Protein AF-0000000079471211 (afdb_homodimer)

Radius of gyration: 25.05 Å; Cα contacts (8 Å, |Δi|>4): 1153; chains: 2; bounding box: 53×79×58 Å

InterPro domains:
  IPR008775 Phytanoyl-CoA dioxygenase-like [PF05721] (13-199)

Foldseek 3Di:
DPQDLVVQLVQCVQFQKDKDALLDPPVLLVVVCVLCVVVPPPAADDDLQCWRQKDKDWPSCLSDPSSVDSLVPPSVVSNCVVQADPLWAWQTKMKMKHAAPTAKHDWDFQCVVPPDWDPDRFQKKKKKAWSAWFDLQAFAKKWQTPQNRPGPVRVVPDDPVCDVVRIDGDGGHHNMMMMGRSSTIMIGHHHNDHGMTMMMMIMIGYNPDHGNDQCVVVPDLQSLLVHDPVNVSNNLQAADPPGPSAQPRHRSVLCSDPPDDRPVVVPPPPVD/DDQDLVVQLVQCVQFQKDKDALLDPPVLLVVVCVLCVVVPPPAADDDLQCWRQKDKDWPSCLSDPSSVDSLVPPSVVSNCVVQAPPLWAWQTKMKMKHAAPTAKHDKDFQCVVPPDWPPDRFQKKKKKAWSAWFDLQAFAKKWQTPQNRPGPVRVVPDDPVCDVVRIDGDGGHHNMMMMGRSSTIMIGHHHNDHGMTMMMMIMIGYNPDHGNDQCVVVPDLQSLLVHDPVNVSNNLQAADPPGPSAQPRHRSVLCSDPPDDRPVVVPPDDPD

Solvent-accessible surface area (backbone atoms only — not comparable to full-atom values): 28187 Å² total; per-residue (Å²): 131,80,86,50,66,66,61,43,50,50,33,34,71,63,35,18,35,36,71,42,75,64,64,34,50,73,68,55,45,51,49,47,52,60,60,46,52,85,65,52,93,71,60,59,26,92,40,78,82,57,24,63,40,12,29,73,41,54,55,33,50,63,48,42,69,65,40,42,50,64,72,64,31,66,70,60,51,58,52,45,65,75,64,38,53,92,62,35,26,56,18,41,30,31,34,40,33,38,26,50,72,26,67,52,42,72,74,42,45,79,45,67,76,44,94,65,75,50,54,51,82,50,64,25,39,35,33,43,34,23,66,34,57,27,33,82,48,38,22,19,47,24,32,31,74,39,39,29,64,41,33,54,68,57,58,70,64,62,46,78,84,49,40,81,77,50,49,43,69,50,65,41,57,52,19,18,25,42,39,32,39,16,48,25,36,27,28,45,35,32,11,75,37,93,50,69,29,39,32,37,36,45,28,32,26,32,58,48,42,43,47,38,42,29,49,75,78,37,45,56,58,76,60,51,60,73,45,53,73,68,55,32,35,26,62,52,45,37,66,42,80,95,56,30,29,20,31,65,87,30,63,32,57,56,69,57,39,88,82,56,68,54,68,45,67,69,64,54,59,65,85,109,130,80,87,52,67,67,60,43,50,50,32,33,70,62,36,18,34,36,70,44,75,63,64,35,49,75,68,55,45,51,49,48,52,61,59,44,52,84,64,53,92,72,62,59,28,90,42,78,80,57,23,64,41,12,30,72,44,53,54,32,49,62,50,41,70,64,40,42,50,65,72,64,31,66,71,60,50,57,51,44,64,74,65,38,54,92,64,36,26,55,17,41,30,31,33,39,32,38,25,51,72,26,68,51,41,70,75,41,45,78,47,69,75,44,94,67,75,51,53,52,84,51,64,24,38,34,35,43,32,24,65,32,57,26,33,84,47,38,22,20,47,26,32,29,74,38,39,30,65,42,33,53,68,58,58,70,64,62,44,80,87,49,41,80,78,51,50,42,71,50,66,40,56,51,18,20,25,42,40,32,40,16,48,24,36,28,28,44,34,31,11,74,37,92,50,69,30,39,31,36,35,45,29,32,27,31,60,47,42,44,46,40,41,30,48,76,78,37,45,56,60,75,60,50,60,72,46,54,72,68,56,33,35,26,63,52,44,36,65,43,82,94,57,31,29,20,30,63,87,32,62,32,58,56,70,58,40,88,85,57,70,55,66,44,67,68,66,53,60,70,84,108

Sequence (544 aa):
MAFDADAHTEALHRDGYTVIEGFCDATTLAAIRRGLAPHMEQHRGRNDFEGFATERVYTLVARGKVFEQVTEDARVLALLDRFLLPGYLLSASQAICIYPGETAQQVHTDDGFYRLKRPRPPASMSLIAAVDAFTEENGCTEVIPGSHLWSDAEVAALSPADLPRLLKPMVMPAGAAIVFQATLLHRGGANRSKAPRQAFTNQYCEPWVRTQENFFLGVPRELVKTMSPRLQRLLGYDIWPPFMGHVTASHPLKTLEDGYLPPVLVDRVVEGMAFDADAHTEALHRDGYTVIEGFCDATTLAAIRRGLAPHMEQHRGRNDFEGFATERVYTLVARGKVFEQVTEDARVLALLDRFLLPGYLLSASQAICIYPGETAQQVHTDDGFYRLKRPRPPASMSLIAAVDAFTEENGCTEVIPGSHLWSDAEVAALSPADLPRLLKPMVMPAGAAIVFQATLLHRGGANRSKAPRQAFTNQYCEPWVRTQENFFLGVPRELVKTMSPRLQRLLGYDIWPPFMGHVTASHPLKTLEDGYLPPVLVDRVVEG

Secondary structure (DSSP, 8-state):
----HHHHHHHHHHHSEEEETTSS-HHHHHHHHHHHGGGTTS---SSTTT-TTEEEE-SGGGS-HHHHHHHT-HHHHHHHHHHS-TT-EEEEEEEEEEPTTPPPPPPB-TTTTS--PSS---SEEEEEEESSPB-TTBT-EEE-TTGGG--HHHHHT--GGGHHHH-EE--B-TT-EEEEETTS-EEE--B-SSS-EEEEEEEEE-TTB--SB-HHHHS-HHHHHTS-HHHHHHTT-SPBTTTBTBBTTB-GGGGGSTT---HHHHHGGGG-/----HHHHHHHHHHHSEEEETTSS-HHHHHHHHHHHGGGTTS---SSTTT-TTEEEE-SGGGS-HHHHHHHT-HHHHHHHHHHS-TT-EEEEEEEEEEPTTPPPPPPB-TTTTS--PSS---SEEEEEEESSPB-TTBT-EEE-TTGGG--HHHHHT--GGGHHHH-EE--B-TT-EEEEETTS-EEEPPB-SSS-EEEEEEEEE-TTB--SB-HHHHS-HHHHHTS-HHHHHHTT-SPBTTTBTBBTTB-GGGGGSTT---HHHHHS----

Structure (mmCIF, N/CA/C/O backbone):
data_AF-0000000079471211-model_v1
#
loop_
_entity.id
_entity.type
_entity.pdbx_description
1 polymer 'Phytanoyl-CoA dioxygenase family protein'
#
loop_
_atom_site.group_PDB
_atom_site.id
_atom_site.type_symbol
_atom_site.label_atom_id
_atom_site.label_alt_id
_atom_site.label_comp_id
_atom_site.label_asym_id
_atom_site.label_entity_id
_atom_site.label_seq_id
_atom_site.pdbx_PDB_ins_code
_atom_site.Cartn_x
_atom_site.Cartn_y
_atom_site.Cartn_z
_atom_site.occupancy
_atom_site.B_iso_or_equiv
_atom_site.auth_seq_id
_atom_site.auth_comp_id
_atom_site.auth_asym_id
_atom_site.auth_atom_id
_atom_site.pdbx_PDB_model_num
ATOM 1 N N . MET A 1 1 ? -10.906 -23.594 -27.969 1 59.41 1 MET A N 1
ATOM 2 C CA . MET A 1 1 ? -12.039 -22.688 -27.891 1 59.41 1 MET A CA 1
ATOM 3 C C . MET A 1 1 ? -11.586 -21.281 -27.5 1 59.41 1 MET A C 1
ATOM 5 O O . MET A 1 1 ? -10.586 -21.109 -26.812 1 59.41 1 MET A O 1
ATOM 9 N N . ALA A 1 2 ? -12.219 -20.25 -28.156 1 82.5 2 ALA A N 1
ATOM 10 C CA . ALA A 1 2 ? -11.891 -18.844 -27.969 1 82.5 2 ALA A CA 1
ATOM 11 C C . ALA A 1 2 ? -12.109 -18.422 -26.516 1 82.5 2 ALA A C 1
ATOM 13 O O . ALA A 1 2 ? -13.008 -18.938 -25.844 1 82.5 2 ALA A O 1
ATOM 14 N N . PHE A 1 3 ? -11.211 -17.812 -25.969 1 92.94 3 PHE A N 1
ATOM 15 C CA . PHE A 1 3 ? -11.32 -17.297 -24.609 1 92.94 3 PHE A CA 1
ATOM 16 C C . PHE A 1 3 ? -12.609 -16.5 -24.453 1 92.94 3 PHE A C 1
ATOM 18 O O . PHE A 1 3 ? -12.867 -15.555 -25.203 1 92.94 3 PHE A O 1
ATOM 25 N N . ASP A 1 4 ? -13.453 -16.906 -23.5 1 96.44 4 ASP A N 1
ATOM 26 C CA . ASP A 1 4 ? -14.727 -16.266 -23.203 1 96.44 4 ASP A CA 1
ATOM 27 C C . ASP A 1 4 ? -14.688 -15.562 -21.859 1 96.44 4 ASP A C 1
ATOM 29 O O . ASP A 1 4 ? -15.023 -16.156 -20.828 1 96.44 4 ASP A O 1
ATOM 33 N N . ALA A 1 5 ? -14.406 -14.297 -21.859 1 96.94 5 ALA A N 1
ATOM 34 C CA . ALA A 1 5 ? -14.211 -13.531 -20.641 1 96.94 5 ALA A CA 1
ATOM 35 C C . ALA A 1 5 ? -15.492 -13.508 -19.797 1 96.94 5 ALA A C 1
ATOM 37 O O . ALA A 1 5 ? -15.43 -13.508 -18.562 1 96.94 5 ALA A O 1
ATOM 38 N N . ASP A 1 6 ? -16.625 -13.461 -20.469 1 97.94 6 ASP A N 1
ATOM 39 C CA . ASP A 1 6 ? -17.906 -13.43 -19.75 1 97.94 6 ASP A CA 1
ATOM 40 C C . ASP A 1 6 ? -18.141 -14.727 -18.984 1 97.94 6 ASP A C 1
ATOM 42 O O . ASP A 1 6 ? -18.547 -14.703 -17.828 1 97.94 6 ASP A O 1
ATOM 46 N N . ALA A 1 7 ? -17.891 -15.805 -19.656 1 98.19 7 ALA A N 1
ATOM 47 C CA . ALA A 1 7 ? -18.062 -17.109 -19.016 1 98.19 7 ALA A CA 1
ATOM 48 C C . ALA A 1 7 ? -17.125 -17.266 -17.828 1 98.19 7 ALA A C 1
ATOM 50 O O . ALA A 1 7 ? -17.516 -17.75 -16.766 1 98.19 7 ALA A O 1
ATOM 51 N N . HIS A 1 8 ? -15.898 -16.906 -18.016 1 98.69 8 HIS A N 1
ATOM 52 C CA . HIS A 1 8 ? -14.922 -16.969 -16.922 1 98.69 8 HIS A CA 1
ATOM 53 C C . HIS A 1 8 ? -15.328 -16.062 -15.773 1 98.69 8 HIS A C 1
ATOM 55 O O . HIS A 1 8 ? -15.188 -16.438 -14.609 1 98.69 8 HIS A O 1
ATOM 61 N N . THR A 1 9 ? -15.805 -14.852 -16.109 1 98.69 9 THR A N 1
ATOM 62 C CA . THR A 1 9 ? -16.266 -13.914 -15.094 1 98.69 9 THR A CA 1
ATOM 63 C C . THR A 1 9 ? -17.422 -14.5 -14.289 1 98.69 9 THR A C 1
ATOM 65 O O . THR A 1 9 ? -17.453 -14.375 -13.062 1 98.69 9 THR A O 1
ATOM 68 N N . GLU A 1 10 ? -18.312 -15.117 -14.977 1 98.62 10 GLU A N 1
ATOM 69 C CA . GLU A 1 10 ? -19.438 -15.758 -14.305 1 98.62 10 GLU A CA 1
ATOM 70 C C . GLU A 1 10 ? -18.969 -16.844 -13.336 1 98.62 10 GLU A C 1
ATOM 72 O O . GLU A 1 10 ? -19.453 -16.938 -12.211 1 98.62 10 GLU A O 1
ATOM 77 N N . ALA A 1 11 ? -18.031 -17.672 -13.773 1 98.81 11 ALA A N 1
ATOM 78 C CA . ALA A 1 11 ? -17.469 -18.719 -12.922 1 98.81 11 ALA A CA 1
ATOM 79 C C . ALA A 1 11 ? -16.781 -18.109 -11.703 1 98.81 11 ALA A C 1
ATOM 81 O O . ALA A 1 11 ? -16.906 -18.625 -10.586 1 98.81 11 ALA A O 1
ATOM 82 N N . LEU A 1 12 ? -16.078 -17.047 -11.883 1 98.88 12 LEU A N 1
ATOM 83 C CA . LEU A 1 12 ? -15.375 -16.359 -10.805 1 98.88 12 LEU A CA 1
ATOM 84 C C . LEU A 1 12 ? -16.359 -15.828 -9.773 1 98.88 12 LEU A C 1
ATOM 86 O O . LEU A 1 12 ? -16.078 -15.852 -8.57 1 98.88 12 LEU A O 1
ATOM 90 N N . HIS A 1 13 ? -17.5 -15.352 -10.25 1 98.69 13 HIS A N 1
ATOM 91 C CA . HIS A 1 13 ? -18.516 -14.859 -9.32 1 98.69 13 HIS A CA 1
ATOM 92 C C . HIS A 1 13 ? -19.188 -16.016 -8.57 1 98.69 13 HIS A C 1
ATOM 94 O O . HIS A 1 13 ? -19.438 -15.914 -7.367 1 98.69 13 HIS A O 1
ATOM 100 N N . ARG A 1 14 ? -19.406 -17.047 -9.266 1 98.5 14 ARG A N 1
ATOM 101 C CA . ARG A 1 14 ? -20.172 -18.172 -8.719 1 98.5 14 ARG A CA 1
ATOM 102 C C . ARG A 1 14 ? -19.297 -19.047 -7.824 1 98.5 14 ARG A C 1
ATOM 104 O O . ARG A 1 14 ? -19.656 -19.328 -6.676 1 98.5 14 ARG A O 1
ATOM 111 N N . ASP A 1 15 ? -18.109 -19.438 -8.344 1 98.81 15 ASP A N 1
ATOM 112 C CA . ASP A 1 15 ? -17.281 -20.453 -7.699 1 98.81 15 ASP A CA 1
ATOM 113 C C . ASP A 1 15 ? -16.062 -19.828 -7.02 1 98.81 15 ASP A C 1
ATOM 115 O O . ASP A 1 15 ? -15.422 -20.469 -6.188 1 98.81 15 ASP A O 1
ATOM 119 N N . GLY A 1 16 ? -15.727 -18.609 -7.395 1 98.88 16 GLY A N 1
ATOM 120 C CA . GLY A 1 16 ? -14.555 -17.938 -6.863 1 98.88 16 GLY A CA 1
ATOM 121 C C . GLY A 1 16 ? -13.297 -18.219 -7.664 1 98.88 16 GLY A C 1
ATOM 122 O O . GLY A 1 16 ? -12.234 -17.672 -7.371 1 98.88 16 GLY A O 1
ATOM 123 N N . TYR A 1 17 ? -13.43 -19.125 -8.703 1 98.94 17 TYR A N 1
ATOM 124 C CA . TYR A 1 17 ? -12.289 -19.453 -9.555 1 98.94 17 TYR A CA 1
ATOM 125 C C . TYR A 1 17 ? -12.75 -19.844 -10.961 1 98.94 17 TYR A C 1
ATOM 127 O O . TYR A 1 17 ? -13.938 -20.062 -11.188 1 98.94 17 TYR A O 1
ATOM 135 N N . THR A 1 18 ? -11.812 -19.828 -11.883 1 98.81 18 THR A N 1
ATOM 136 C CA . THR A 1 18 ? -11.977 -20.359 -13.234 1 98.81 18 THR A CA 1
ATOM 137 C C . THR A 1 18 ? -10.664 -20.938 -13.758 1 98.81 18 THR A C 1
ATOM 139 O O . THR A 1 18 ? -9.594 -20.656 -13.211 1 98.81 18 THR A O 1
ATOM 142 N N . VAL A 1 19 ? -10.75 -21.797 -14.734 1 98.62 19 VAL A N 1
ATOM 143 C CA . VAL A 1 19 ? -9.562 -22.391 -15.336 1 98.62 19 VAL A CA 1
ATOM 144 C C . VAL A 1 19 ? -9.469 -21.984 -16.812 1 98.62 19 VAL A C 1
ATOM 146 O O . VAL A 1 19 ? -10.445 -22.109 -17.547 1 98.62 19 VAL A O 1
ATOM 149 N N . ILE A 1 20 ? -8.422 -21.344 -17.141 1 98.19 20 ILE A N 1
ATOM 150 C CA . ILE A 1 20 ? -8.102 -21.078 -18.531 1 98.19 20 ILE A CA 1
ATOM 151 C C . ILE A 1 20 ? -7.316 -22.266 -19.109 1 98.19 20 ILE A C 1
ATOM 153 O O . ILE A 1 20 ? -6.137 -22.438 -18.797 1 98.19 20 ILE A O 1
ATOM 157 N N . GLU A 1 21 ? -8.031 -22.953 -19.953 1 93.19 21 GLU A N 1
ATOM 158 C CA . GLU A 1 21 ? -7.352 -24.047 -20.625 1 93.19 21 GLU A CA 1
ATOM 159 C C . GLU A 1 21 ? -6.344 -23.547 -21.641 1 93.19 21 GLU A C 1
ATOM 161 O O . GLU A 1 21 ? -6.562 -22.5 -22.281 1 93.19 21 GLU A O 1
ATOM 166 N N . GLY A 1 22 ? -5.211 -24.062 -21.812 1 94.12 22 GLY A N 1
ATOM 167 C CA . GLY A 1 22 ? -4.211 -23.672 -22.781 1 94.12 22 GLY A CA 1
ATOM 168 C C . GLY A 1 22 ? -3.625 -22.297 -22.5 1 94.12 22 GLY A C 1
ATOM 169 O O . GLY A 1 22 ? -3.41 -21.5 -23.422 1 94.12 22 GLY A O 1
ATOM 170 N N . PHE A 1 23 ? -3.666 -21.891 -21.297 1 97.62 23 PHE A N 1
ATOM 171 C CA . PHE A 1 23 ? -3.07 -20.609 -20.906 1 97.62 23 PHE A CA 1
ATOM 172 C C . PHE A 1 23 ? -1.687 -20.453 -21.531 1 97.62 23 PHE A C 1
ATOM 174 O O . PHE A 1 23 ? -1.379 -19.406 -22.109 1 97.62 23 PHE A O 1
ATOM 181 N N . CYS A 1 24 ? -0.856 -21.406 -21.391 1 98.06 24 CYS A N 1
ATOM 182 C CA . CYS A 1 24 ? 0.43 -21.453 -22.078 1 98.06 24 CYS A CA 1
ATOM 183 C C . CYS A 1 24 ? 0.418 -22.5 -23.172 1 98.06 24 CYS A C 1
ATOM 185 O O . CYS A 1 24 ? 0.047 -23.656 -22.938 1 98.06 24 CYS A O 1
ATOM 187 N N . ASP A 1 25 ? 0.818 -22.078 -24.344 1 97 25 ASP A N 1
ATOM 188 C CA . ASP A 1 25 ? 1.034 -23.078 -25.375 1 97 25 ASP A CA 1
ATOM 189 C C . ASP A 1 25 ? 2.375 -23.797 -25.188 1 97 25 ASP A C 1
ATOM 191 O O . ASP A 1 25 ? 3.119 -23.484 -24.266 1 97 25 ASP A O 1
ATOM 195 N N . ALA A 1 26 ? 2.658 -24.75 -26.078 1 97.19 26 ALA A N 1
ATOM 196 C CA . ALA A 1 26 ? 3.846 -25.594 -25.938 1 97.19 26 ALA A CA 1
ATOM 197 C C . ALA A 1 26 ? 5.121 -24.75 -25.984 1 97.19 26 ALA A C 1
ATOM 199 O O . ALA A 1 26 ? 6.066 -25 -25.234 1 97.19 26 ALA A O 1
ATOM 200 N N . THR A 1 27 ? 5.145 -23.766 -26.812 1 97.81 27 THR A N 1
ATOM 201 C CA . THR A 1 27 ? 6.32 -22.906 -26.969 1 97.81 27 THR A CA 1
ATOM 202 C C . THR A 1 27 ? 6.547 -22.078 -25.719 1 97.81 27 THR A C 1
ATOM 204 O O . THR A 1 27 ? 7.668 -22 -25.203 1 97.81 27 THR A O 1
ATOM 207 N N . THR A 1 28 ? 5.492 -21.469 -25.234 1 98 28 THR A N 1
ATOM 208 C CA . THR A 1 28 ? 5.574 -20.672 -24.016 1 98 28 THR A CA 1
ATOM 209 C C . THR A 1 28 ? 5.996 -21.531 -22.828 1 98 28 THR A C 1
ATOM 211 O O . THR A 1 28 ? 6.852 -21.125 -22.047 1 98 28 THR A O 1
ATOM 214 N N . LEU A 1 29 ? 5.445 -22.703 -22.75 1 97.94 29 LEU A N 1
ATOM 215 C CA . LEU A 1 29 ? 5.777 -23.609 -21.656 1 97.94 29 LEU A CA 1
ATOM 216 C C . LEU A 1 29 ? 7.25 -24 -21.703 1 97.94 29 LEU A C 1
ATOM 218 O O . LEU A 1 29 ? 7.914 -24.047 -20.656 1 97.94 29 LEU A O 1
ATOM 222 N N . ALA A 1 30 ? 7.727 -24.297 -22.859 1 97.69 30 ALA A N 1
ATOM 223 C CA . ALA A 1 30 ? 9.141 -24.625 -23.016 1 97.69 30 ALA A CA 1
ATOM 224 C C . ALA A 1 30 ? 10.031 -23.453 -22.578 1 97.69 30 ALA A C 1
ATOM 226 O O . ALA A 1 30 ? 11.047 -23.656 -21.922 1 97.69 30 ALA A O 1
ATOM 227 N N . ALA A 1 31 ? 9.656 -22.281 -22.953 1 97.56 31 ALA A N 1
ATOM 228 C CA . ALA A 1 31 ? 10.406 -21.078 -22.562 1 97.56 31 ALA A CA 1
ATOM 229 C C . ALA A 1 31 ? 10.391 -20.891 -21.047 1 97.56 31 ALA A C 1
ATOM 231 O O . ALA A 1 31 ? 11.398 -20.516 -20.453 1 97.56 31 ALA A O 1
ATOM 232 N N . ILE A 1 32 ? 9.242 -21.141 -20.453 1 98 32 ILE A N 1
ATOM 233 C CA . ILE A 1 32 ? 9.109 -21.016 -19 1 98 32 ILE A CA 1
ATOM 234 C C . ILE A 1 32 ? 10.023 -22.016 -18.312 1 98 32 ILE A C 1
ATOM 236 O O . ILE A 1 32 ? 10.766 -21.672 -17.391 1 98 32 ILE A O 1
ATOM 240 N N . ARG A 1 33 ? 9.977 -23.234 -18.781 1 96.69 33 ARG A N 1
ATOM 241 C CA . ARG A 1 33 ? 10.82 -24.281 -18.203 1 96.69 33 ARG A CA 1
ATOM 242 C C . ARG A 1 33 ? 12.297 -23.906 -18.328 1 96.69 33 ARG A C 1
ATOM 244 O O . ARG A 1 33 ? 13.078 -24.109 -17.406 1 96.69 33 ARG A O 1
ATOM 251 N N . ARG A 1 34 ? 12.672 -23.391 -19.484 1 95.19 34 ARG A N 1
ATOM 252 C CA . ARG A 1 34 ? 14.055 -22.953 -19.703 1 95.19 34 ARG A CA 1
ATOM 253 C C . ARG A 1 34 ? 14.43 -21.828 -18.75 1 95.19 34 ARG A C 1
ATOM 255 O O . ARG A 1 34 ? 15.547 -21.797 -18.219 1 95.19 34 ARG A O 1
ATOM 262 N N . GLY A 1 35 ? 13.531 -20.922 -18.547 1 93.88 35 GLY A N 1
ATOM 263 C CA . GLY A 1 35 ? 13.789 -19.797 -17.656 1 93.88 35 GLY A CA 1
ATOM 264 C C . GLY A 1 35 ? 13.906 -20.203 -16.203 1 93.88 35 GLY A C 1
ATOM 265 O O . GLY A 1 35 ? 14.648 -19.594 -15.43 1 93.88 35 GLY A O 1
ATOM 266 N N . LEU A 1 36 ? 13.203 -21.266 -15.797 1 93.81 36 LEU A N 1
ATOM 267 C CA . LEU A 1 36 ? 13.172 -21.719 -14.406 1 93.81 36 LEU A CA 1
ATOM 268 C C . LEU A 1 36 ? 14.359 -22.625 -14.102 1 93.81 36 LEU A C 1
ATOM 270 O O . LEU A 1 36 ? 14.805 -22.703 -12.953 1 93.81 36 LEU A O 1
ATOM 274 N N . ALA A 1 37 ? 14.891 -23.266 -15.086 1 90.88 37 ALA A N 1
ATOM 275 C CA . ALA A 1 37 ? 15.875 -24.344 -14.938 1 90.88 37 ALA A CA 1
ATOM 276 C C . ALA A 1 37 ? 17.062 -23.875 -14.109 1 90.88 37 ALA A C 1
ATOM 278 O O . ALA A 1 37 ? 17.5 -24.578 -13.18 1 90.88 37 ALA A O 1
ATOM 279 N N . PRO A 1 38 ? 17.578 -22.641 -14.32 1 87.56 38 PRO A N 1
ATOM 280 C CA . PRO A 1 38 ? 18.766 -22.234 -13.562 1 87.56 38 PRO A CA 1
ATOM 281 C C . PRO A 1 38 ? 18.469 -22.047 -12.07 1 87.56 38 PRO A C 1
ATOM 283 O O . PRO A 1 38 ? 19.406 -21.969 -11.266 1 87.56 38 PRO A O 1
ATOM 286 N N . HIS A 1 39 ? 17.234 -21.953 -11.734 1 83.38 39 HIS A N 1
ATOM 287 C CA . HIS A 1 39 ? 16.875 -21.641 -10.359 1 83.38 39 HIS A CA 1
ATOM 288 C C . HIS A 1 39 ? 16.391 -22.875 -9.609 1 83.38 39 HIS A C 1
ATOM 290 O O . HIS A 1 39 ? 16.094 -22.812 -8.414 1 83.38 39 HIS A O 1
ATOM 296 N N . MET A 1 40 ? 16.281 -23.938 -10.32 1 79.81 40 MET A N 1
ATOM 297 C CA . MET A 1 40 ? 15.773 -25.172 -9.719 1 79.81 40 MET A CA 1
ATOM 298 C C . MET A 1 40 ? 16.906 -25.938 -9.039 1 79.81 40 MET A C 1
ATOM 300 O O . MET A 1 40 ? 18.062 -25.844 -9.445 1 79.81 40 MET A O 1
ATOM 304 N N . GLU A 1 41 ? 16.438 -26.641 -7.934 1 75.12 41 GLU A N 1
ATOM 305 C CA . GLU A 1 41 ? 17.312 -27.516 -7.145 1 75.12 41 GLU A CA 1
ATOM 306 C C . GLU A 1 41 ? 18.438 -26.719 -6.477 1 75.12 41 GLU A C 1
ATOM 308 O O . GLU A 1 41 ? 19.562 -27.203 -6.371 1 75.12 41 GLU A O 1
ATOM 313 N N . GLN A 1 42 ? 18.203 -25.484 -6.262 1 69.25 42 GLN A N 1
ATOM 314 C CA . GLN A 1 42 ? 19.234 -24.656 -5.629 1 69.25 42 GLN A CA 1
ATOM 315 C C . GLN A 1 42 ? 18.922 -24.438 -4.152 1 69.25 42 GLN A C 1
ATOM 317 O O . GLN A 1 42 ? 19.844 -24.234 -3.348 1 69.25 42 GLN A O 1
ATOM 322 N N . HIS A 1 43 ? 17.703 -24.344 -3.83 1 67.69 43 HIS A N 1
ATOM 323 C CA . HIS A 1 43 ? 17.312 -24.062 -2.453 1 67.69 43 HIS A CA 1
ATOM 324 C C . HIS A 1 43 ? 16 -24.75 -2.098 1 67.69 43 HIS A C 1
ATOM 326 O O . HIS A 1 43 ? 15.305 -25.266 -2.979 1 67.69 43 HIS A O 1
ATOM 332 N N . ARG A 1 44 ? 15.812 -25.094 -0.791 1 66.62 44 ARG A N 1
ATOM 333 C CA . ARG A 1 44 ? 14.531 -25.594 -0.298 1 66.62 44 ARG A CA 1
ATOM 334 C C . ARG A 1 44 ? 13.867 -24.578 0.628 1 66.62 44 ARG A C 1
ATOM 336 O O . ARG A 1 44 ? 14.516 -23.641 1.082 1 66.62 44 ARG A O 1
ATOM 343 N N . GLY A 1 45 ? 12.531 -24.594 0.799 1 66.69 45 GLY A N 1
ATOM 344 C CA . GLY A 1 45 ? 11.734 -23.656 1.594 1 66.69 45 GLY A CA 1
ATOM 345 C C . GLY A 1 45 ? 12.195 -23.578 3.037 1 66.69 45 GLY A C 1
ATOM 346 O O . GLY A 1 45 ? 12.867 -24.469 3.539 1 66.69 45 GLY A O 1
ATOM 347 N N . ARG A 1 46 ? 11.938 -22.422 3.729 1 59.59 46 ARG A N 1
ATOM 348 C CA . ARG A 1 46 ? 12.523 -22.031 5.008 1 59.59 46 ARG A CA 1
ATOM 349 C C . ARG A 1 46 ? 11.555 -22.297 6.156 1 59.59 46 ARG A C 1
ATOM 351 O O . ARG A 1 46 ? 11.961 -22.312 7.32 1 59.59 46 ARG A O 1
ATOM 358 N N . ASN A 1 47 ? 10.219 -22.484 5.832 1 55.16 47 ASN A N 1
ATOM 359 C CA . ASN A 1 47 ? 9.188 -22.625 6.855 1 55.16 47 ASN A CA 1
ATOM 360 C C . ASN A 1 47 ? 8.031 -23.484 6.367 1 55.16 47 ASN A C 1
ATOM 362 O O . ASN A 1 47 ? 8.023 -23.938 5.219 1 55.16 47 ASN A O 1
ATOM 366 N N . ASP A 1 48 ? 7.113 -23.75 7.32 1 50.28 48 ASP A N 1
ATOM 367 C CA . ASP A 1 48 ? 5.969 -24.609 7.035 1 50.28 48 ASP A CA 1
ATOM 368 C C . ASP A 1 48 ? 5.141 -24.062 5.879 1 50.28 48 ASP A C 1
ATOM 370 O O . ASP A 1 48 ? 4.617 -24.812 5.062 1 50.28 48 ASP A O 1
ATOM 374 N N . PHE A 1 49 ? 5.156 -22.734 5.797 1 51.25 49 PHE A N 1
ATOM 375 C CA . PHE A 1 49 ? 4.348 -22.141 4.738 1 51.25 49 PHE A CA 1
ATOM 376 C C . PHE A 1 49 ? 5.023 -22.297 3.383 1 51.25 49 PHE A C 1
ATOM 378 O O . PHE A 1 49 ? 4.379 -22.688 2.402 1 51.25 49 PHE A O 1
ATOM 385 N N . GLU A 1 50 ? 6.301 -22.031 3.311 1 64 50 GLU A N 1
ATOM 386 C CA . GLU A 1 50 ? 7.039 -22.219 2.066 1 64 50 GLU A CA 1
ATOM 387 C C . GLU A 1 50 ? 7.23 -23.703 1.752 1 64 50 GLU A C 1
ATOM 389 O O . GLU A 1 50 ? 7.371 -24.078 0.588 1 64 50 GLU A O 1
ATOM 394 N N . GLY A 1 51 ? 7.156 -24.547 2.773 1 65.69 51 GLY A N 1
ATOM 395 C CA . GLY A 1 51 ? 7.402 -25.984 2.623 1 65.69 51 GLY A CA 1
ATOM 396 C C . GLY A 1 51 ? 8.883 -26.328 2.564 1 65.69 51 GLY A C 1
ATOM 397 O O . GLY A 1 51 ? 9.617 -25.781 1.739 1 65.69 51 GLY A O 1
ATOM 398 N N . PHE A 1 52 ? 9.32 -27.328 3.334 1 71.12 52 PHE A N 1
ATOM 399 C CA . PHE A 1 52 ? 10.719 -27.703 3.438 1 71.12 52 PHE A CA 1
ATOM 400 C C . PHE A 1 52 ? 11.195 -28.375 2.156 1 71.12 52 PHE A C 1
ATOM 402 O O . PHE A 1 52 ? 12.383 -28.312 1.819 1 71.12 52 PHE A O 1
ATOM 409 N N . ALA A 1 53 ? 10.234 -28.922 1.49 1 77.12 53 ALA A N 1
ATOM 410 C CA . ALA A 1 53 ? 10.562 -29.516 0.198 1 77.12 53 ALA A CA 1
ATOM 411 C C . ALA A 1 53 ? 9.898 -28.75 -0.943 1 77.12 53 ALA A C 1
ATOM 413 O O . ALA A 1 53 ? 9.398 -29.359 -1.895 1 77.12 53 ALA A O 1
ATOM 414 N N . THR A 1 54 ? 9.695 -27.5 -0.73 1 84.06 54 THR A N 1
ATOM 415 C CA . THR A 1 54 ? 9.188 -26.594 -1.754 1 84.06 54 THR A CA 1
ATOM 416 C C . THR A 1 54 ? 10.219 -25.5 -2.064 1 84.06 54 THR A C 1
ATOM 418 O O . THR A 1 54 ? 10.844 -24.953 -1.155 1 84.06 54 THR A O 1
ATOM 421 N N . GLU A 1 55 ? 10.422 -25.312 -3.262 1 89.25 55 GLU A N 1
ATOM 422 C CA . GLU A 1 55 ? 11.297 -24.234 -3.729 1 89.25 55 GLU A CA 1
ATOM 423 C C . GLU A 1 55 ? 10.5 -23.109 -4.367 1 89.25 55 GLU A C 1
ATOM 425 O O . GLU A 1 55 ? 9.547 -23.359 -5.109 1 89.25 55 GLU A O 1
ATOM 430 N N . ARG A 1 56 ? 10.875 -21.891 -3.992 1 92.12 56 ARG A N 1
ATOM 431 C CA . ARG A 1 56 ? 10.219 -20.719 -4.574 1 92.12 56 ARG A CA 1
ATOM 432 C C . ARG A 1 56 ? 11.234 -19.812 -5.25 1 92.12 56 ARG A C 1
ATOM 434 O O . ARG A 1 56 ? 12.344 -19.625 -4.742 1 92.12 56 ARG A O 1
ATOM 441 N N . VAL A 1 57 ? 10.906 -19.344 -6.371 1 93.44 57 VAL A N 1
ATOM 442 C CA . VAL A 1 57 ? 11.648 -18.297 -7.082 1 93.44 57 VAL A CA 1
ATOM 443 C C . VAL A 1 57 ? 10.844 -17 -7.09 1 93.44 57 VAL A C 1
ATOM 445 O O . VAL A 1 57 ? 9.75 -16.953 -7.66 1 93.44 57 VAL A O 1
ATOM 448 N N . TYR A 1 58 ? 11.398 -15.984 -6.488 1 95.56 58 TYR A N 1
ATOM 449 C CA . TYR A 1 58 ? 10.672 -14.734 -6.32 1 95.56 58 TYR A CA 1
ATOM 450 C C . TYR A 1 58 ? 11.047 -13.734 -7.41 1 95.56 58 TYR A C 1
ATOM 452 O O . TYR A 1 58 ? 12.016 -13.938 -8.141 1 95.56 58 TYR A O 1
ATOM 460 N N . THR A 1 59 ? 10.242 -12.656 -7.488 1 97.75 59 THR A N 1
ATOM 461 C CA . THR A 1 59 ? 10.43 -11.625 -8.5 1 97.75 59 THR A CA 1
ATOM 462 C C . THR A 1 59 ? 10.555 -12.25 -9.891 1 97.75 59 THR A C 1
ATOM 464 O O . THR A 1 59 ? 11.445 -11.883 -10.656 1 97.75 59 THR A O 1
ATOM 467 N N . LEU A 1 60 ? 9.719 -13.18 -10.164 1 97.38 60 LEU A N 1
ATOM 468 C CA . LEU A 1 60 ? 9.781 -13.977 -11.383 1 97.38 60 LEU A CA 1
ATOM 469 C C . LEU A 1 60 ? 9.625 -13.094 -12.617 1 97.38 60 LEU A C 1
ATOM 471 O O . LEU A 1 60 ? 10.281 -13.312 -13.633 1 97.38 60 LEU A O 1
ATOM 475 N N . VAL A 1 61 ? 8.812 -12.047 -12.555 1 98.25 61 VAL A N 1
ATOM 476 C CA . VAL A 1 61 ? 8.5 -11.148 -13.664 1 98.25 61 VAL A CA 1
ATOM 477 C C . VAL A 1 61 ? 9.781 -10.547 -14.227 1 98.25 61 VAL A C 1
ATOM 479 O O . VAL A 1 61 ? 9.852 -10.219 -15.414 1 98.25 61 VAL A O 1
ATOM 482 N N . ALA A 1 62 ? 10.812 -10.516 -13.414 1 97.5 62 ALA A N 1
ATOM 483 C CA . ALA A 1 62 ? 12.039 -9.828 -13.805 1 97.5 62 ALA A CA 1
ATOM 484 C C . ALA A 1 62 ? 13.117 -10.82 -14.234 1 97.5 62 ALA A C 1
ATOM 486 O O . ALA A 1 62 ? 14.266 -10.445 -14.453 1 97.5 62 ALA A O 1
ATOM 487 N N . ARG A 1 63 ? 12.781 -12.086 -14.445 1 95.75 63 ARG A N 1
ATOM 488 C CA . ARG A 1 63 ? 13.805 -13.102 -14.656 1 95.75 63 ARG A CA 1
ATOM 489 C C . ARG A 1 63 ? 13.797 -13.586 -16.109 1 95.75 63 ARG A C 1
ATOM 491 O O . ARG A 1 63 ? 14.461 -14.57 -16.438 1 95.75 63 ARG A O 1
ATOM 498 N N . GLY A 1 64 ? 13.062 -12.914 -16.938 1 94.62 64 GLY A N 1
ATOM 499 C CA . GLY A 1 64 ? 13.078 -13.258 -18.344 1 94.62 64 GLY A CA 1
ATOM 500 C C . GLY A 1 64 ? 11.883 -12.703 -19.109 1 94.62 64 GLY A C 1
ATOM 501 O O . GLY A 1 64 ? 10.852 -12.398 -18.516 1 94.62 64 GLY A O 1
ATOM 502 N N . LYS A 1 65 ? 12.008 -12.656 -20.406 1 95.75 65 LYS A N 1
ATOM 503 C CA . LYS A 1 65 ? 10.969 -12.07 -21.266 1 95.75 65 LYS A C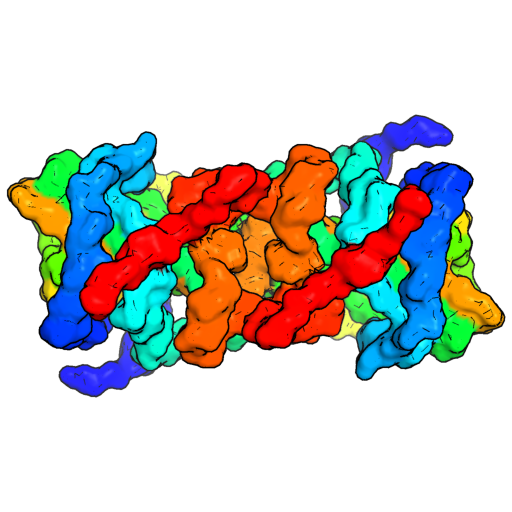A 1
ATOM 504 C C . LYS A 1 65 ? 9.688 -12.891 -21.203 1 95.75 65 LYS A C 1
ATOM 506 O O . LYS A 1 65 ? 8.586 -12.328 -21.234 1 95.75 65 LYS A O 1
ATOM 511 N N . VAL A 1 66 ? 9.844 -14.18 -21.109 1 97.31 66 VAL A N 1
ATOM 512 C CA . VAL A 1 66 ? 8.656 -15.031 -21.094 1 97.31 66 VAL A CA 1
ATOM 513 C C . VAL A 1 66 ? 7.832 -14.742 -19.844 1 97.31 66 VAL A C 1
ATOM 515 O O . VAL A 1 66 ? 6.598 -14.773 -1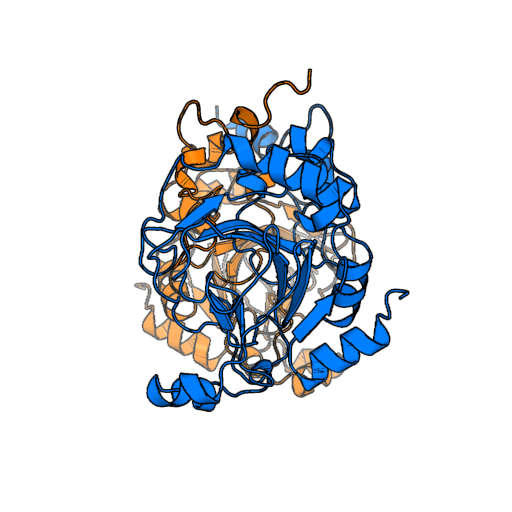9.891 1 97.31 66 VAL A O 1
ATOM 518 N N . PHE A 1 67 ? 8.484 -14.438 -18.734 1 97.94 67 PHE A N 1
ATOM 519 C CA . PHE A 1 67 ? 7.789 -14.156 -17.484 1 97.94 67 PHE A CA 1
ATOM 520 C C . PHE A 1 67 ? 7.113 -12.797 -17.531 1 97.94 67 PHE A C 1
ATOM 522 O O . PHE A 1 67 ? 6.031 -12.609 -16.984 1 97.94 67 PHE A O 1
ATOM 529 N N . GLU A 1 68 ? 7.742 -11.82 -18.219 1 98.19 68 GLU A N 1
ATOM 530 C CA . GLU A 1 68 ? 7.078 -10.547 -18.5 1 98.19 68 GLU A CA 1
ATOM 531 C C . GLU A 1 68 ? 5.793 -10.758 -19.297 1 98.19 68 GLU A C 1
ATOM 533 O O . GLU A 1 68 ? 4.742 -10.219 -18.938 1 98.19 68 GLU A O 1
ATOM 538 N N . GLN A 1 69 ? 5.906 -11.602 -20.297 1 97.94 69 GLN A N 1
ATOM 539 C CA . GLN A 1 69 ? 4.805 -11.836 -21.219 1 97.94 69 GLN A CA 1
ATOM 540 C C . GLN A 1 69 ? 3.609 -12.461 -20.516 1 97.94 69 GLN A C 1
ATOM 542 O O . GLN A 1 69 ? 2.471 -12.023 -20.688 1 97.94 69 GLN A O 1
ATOM 547 N N . VAL A 1 70 ? 3.838 -13.438 -19.688 1 98.56 70 VAL A N 1
ATOM 548 C CA . VAL A 1 70 ? 2.727 -14.133 -19.062 1 98.56 70 VAL A CA 1
ATOM 549 C C . VAL A 1 70 ? 2.109 -13.242 -17.984 1 98.56 70 VAL A C 1
ATOM 551 O O . VAL A 1 70 ? 0.942 -13.414 -17.625 1 98.56 70 VAL A O 1
ATOM 554 N N . THR A 1 71 ? 2.869 -12.273 -17.438 1 98.75 71 THR A N 1
ATOM 555 C CA . THR A 1 71 ? 2.357 -11.352 -16.438 1 98.75 71 THR A CA 1
ATOM 556 C C . THR A 1 71 ? 1.327 -10.406 -17.047 1 98.75 71 THR A C 1
ATOM 558 O O . THR A 1 71 ? 0.375 -9.992 -16.375 1 98.75 71 THR A O 1
ATOM 561 N N . GLU A 1 72 ? 1.487 -10.109 -18.297 1 98.06 72 GLU A N 1
ATOM 562 C CA . GLU A 1 72 ? 0.562 -9.188 -18.953 1 98.06 72 GLU A CA 1
ATOM 563 C C . GLU A 1 72 ? -0.305 -9.922 -19.969 1 98.06 72 GLU A C 1
ATOM 565 O O . GLU A 1 72 ? -0.703 -9.344 -20.984 1 98.06 72 GLU A O 1
ATOM 570 N N . ASP A 1 73 ? -0.49 -11.234 -19.812 1 98.31 73 ASP A N 1
ATOM 571 C CA . ASP A 1 73 ? -1.368 -12 -20.703 1 98.31 73 ASP A CA 1
ATOM 572 C C . ASP A 1 73 ? -2.73 -11.328 -20.844 1 98.31 73 ASP A C 1
ATOM 574 O O . ASP A 1 73 ? -3.371 -10.992 -19.844 1 98.31 73 ASP A O 1
ATOM 578 N N . ALA A 1 74 ? -3.209 -11.141 -22.062 1 97.56 74 ALA A N 1
ATOM 579 C CA . ALA A 1 74 ? -4.398 -10.344 -22.344 1 97.56 74 ALA A CA 1
ATOM 580 C C . ALA A 1 74 ? -5.645 -10.977 -21.719 1 97.56 74 ALA A C 1
ATOM 582 O O . ALA A 1 74 ? -6.566 -10.266 -21.312 1 97.56 74 ALA A O 1
ATOM 583 N N . ARG A 1 75 ? -5.746 -12.281 -21.672 1 98.19 75 ARG A N 1
ATOM 584 C CA . ARG A 1 75 ? -6.895 -12.969 -21.094 1 98.19 75 ARG A CA 1
ATOM 585 C C . ARG A 1 75 ? -6.996 -12.711 -19.594 1 98.19 75 ARG A C 1
ATOM 587 O O . ARG A 1 75 ? -8.086 -12.438 -19.078 1 98.19 75 ARG A O 1
ATOM 594 N N . VAL A 1 76 ? -5.836 -12.805 -18.922 1 98.38 76 VAL A N 1
ATOM 595 C CA . VAL A 1 76 ? -5.793 -12.539 -17.484 1 98.38 76 VAL A CA 1
ATOM 596 C C . VAL A 1 76 ? -6.156 -11.078 -17.219 1 98.38 76 VAL A C 1
ATOM 598 O O . VAL A 1 76 ? -6.98 -10.789 -16.344 1 98.38 76 VAL A O 1
ATOM 601 N N . LEU A 1 77 ? -5.59 -10.172 -17.969 1 98.12 77 LEU A N 1
ATOM 602 C CA . LEU A 1 77 ? -5.848 -8.75 -17.781 1 98.12 77 LEU A CA 1
ATOM 603 C C . LEU A 1 77 ? -7.324 -8.438 -18.016 1 98.12 77 LEU A C 1
ATOM 605 O O . LEU A 1 77 ? -7.891 -7.578 -17.328 1 98.12 77 LEU A O 1
ATOM 609 N N . ALA A 1 78 ? -7.941 -9.109 -18.969 1 98.31 78 ALA A N 1
ATOM 610 C CA . ALA A 1 78 ? -9.367 -8.906 -19.219 1 98.31 78 ALA A CA 1
ATOM 611 C C . ALA A 1 78 ? -10.203 -9.281 -18 1 98.31 78 ALA A C 1
ATOM 613 O O . ALA A 1 78 ? -11.203 -8.625 -17.703 1 98.31 78 ALA A O 1
ATOM 614 N N . LEU A 1 79 ? -9.805 -10.312 -17.344 1 98.75 79 LEU A N 1
ATOM 615 C CA . LEU A 1 79 ? -10.508 -10.703 -16.125 1 98.75 79 LEU A CA 1
ATOM 616 C C . LEU A 1 79 ? -10.227 -9.711 -15 1 98.75 79 LEU A C 1
ATOM 618 O O . LEU A 1 79 ? -11.141 -9.32 -14.273 1 98.75 79 LEU A O 1
ATOM 622 N N . LEU A 1 80 ? -8.984 -9.281 -14.844 1 98.81 80 LEU A N 1
ATOM 623 C CA . LEU A 1 80 ? -8.609 -8.32 -13.812 1 98.81 80 LEU A CA 1
ATOM 624 C C . LEU A 1 80 ? -9.391 -7.023 -13.961 1 98.81 80 LEU A C 1
ATOM 626 O O . LEU A 1 80 ? -9.797 -6.422 -12.961 1 98.81 80 LEU A O 1
ATOM 630 N N . ASP A 1 81 ? -9.648 -6.605 -15.172 1 98.44 81 ASP A N 1
ATOM 631 C CA . ASP A 1 81 ? -10.383 -5.375 -15.461 1 98.44 81 ASP A CA 1
ATOM 632 C C . ASP A 1 81 ? -11.805 -5.445 -14.914 1 98.44 81 ASP A C 1
ATOM 634 O O . ASP A 1 81 ? -12.461 -4.414 -14.727 1 98.44 81 ASP A O 1
ATOM 638 N N . ARG A 1 82 ? -12.297 -6.613 -14.672 1 98.12 82 ARG A N 1
ATOM 639 C CA . ARG A 1 82 ? -13.664 -6.793 -14.195 1 98.12 82 ARG A CA 1
ATOM 640 C C . ARG A 1 82 ? -13.711 -6.871 -12.672 1 98.12 82 ARG A C 1
ATOM 642 O O . ARG A 1 82 ? -14.773 -6.727 -12.07 1 98.12 82 ARG A O 1
ATOM 649 N N . PHE A 1 83 ? -12.578 -7.07 -12.086 1 98.62 83 PHE A N 1
ATOM 650 C CA . PHE A 1 83 ? -12.609 -7.371 -10.656 1 98.62 83 PHE A CA 1
ATOM 651 C C . PHE A 1 83 ? -11.82 -6.332 -9.867 1 98.62 83 PHE A C 1
ATOM 653 O O . PHE A 1 83 ? -12.039 -6.16 -8.664 1 98.62 83 PHE A O 1
ATOM 660 N N . LEU A 1 84 ? -10.891 -5.684 -10.5 1 98.69 84 LEU A N 1
ATOM 661 C CA . LEU A 1 84 ? -10.047 -4.711 -9.812 1 98.69 84 LEU A CA 1
ATOM 662 C C . LEU A 1 84 ? -10.203 -3.326 -10.438 1 98.69 84 LEU A C 1
ATOM 664 O O . LEU A 1 84 ? -10.578 -3.201 -11.602 1 98.69 84 LEU A O 1
ATOM 668 N N . LEU A 1 85 ? -9.938 -2.318 -9.703 1 98.38 85 LEU A N 1
ATOM 669 C CA . LEU A 1 85 ? -9.977 -0.951 -10.203 1 98.38 85 LEU A CA 1
ATOM 670 C C . LEU A 1 85 ? -8.852 -0.708 -11.211 1 98.38 85 LEU A C 1
ATOM 672 O O . LEU A 1 85 ? -7.777 -1.297 -11.094 1 98.38 85 LEU A O 1
ATOM 676 N N . PRO A 1 86 ? -9.164 0.19 -12.195 1 97.81 86 PRO A N 1
ATOM 677 C CA . PRO A 1 86 ? -8.055 0.569 -13.078 1 97.81 86 PRO A CA 1
ATOM 678 C C . PRO A 1 86 ? -6.832 1.061 -12.305 1 97.81 86 PRO A C 1
ATOM 680 O O . PRO A 1 86 ? -6.973 1.803 -11.328 1 97.81 86 PRO A O 1
ATOM 683 N N . GLY A 1 87 ? -5.691 0.557 -12.688 1 98 87 GLY A N 1
ATOM 684 C CA . GLY A 1 87 ? -4.445 0.901 -12.023 1 98 87 GLY A CA 1
ATOM 685 C C . GLY A 1 87 ? -3.961 -0.173 -11.07 1 98 87 GLY A C 1
ATOM 686 O O . GLY A 1 87 ? -3.076 0.072 -10.25 1 98 87 GLY A O 1
ATOM 687 N N . TYR A 1 88 ? -4.609 -1.35 -11.141 1 98.75 88 TYR A N 1
ATOM 688 C CA . TYR A 1 88 ? -4.172 -2.453 -10.289 1 98.75 88 TYR A CA 1
ATOM 689 C C . TYR A 1 88 ? -2.697 -2.766 -10.523 1 98.75 88 TYR A C 1
ATOM 691 O O . TYR A 1 88 ? -2.121 -2.361 -11.539 1 98.75 88 TYR A O 1
ATOM 699 N N . LEU A 1 89 ? -2.113 -3.443 -9.539 1 98.88 89 LEU A N 1
ATOM 700 C CA . LEU A 1 89 ? -0.673 -3.68 -9.508 1 98.88 89 LEU A CA 1
ATOM 701 C C . LEU A 1 89 ? -0.368 -5.176 -9.484 1 98.88 89 LEU A C 1
ATOM 703 O O . LEU A 1 89 ? -1.234 -5.984 -9.148 1 98.88 89 LEU A O 1
ATOM 707 N N . LEU A 1 90 ? 0.812 -5.535 -9.953 1 98.94 90 LEU A N 1
ATOM 708 C CA . LEU A 1 90 ? 1.368 -6.848 -9.641 1 98.94 90 LEU A CA 1
ATOM 709 C C . LEU A 1 90 ? 1.846 -6.906 -8.195 1 98.94 90 LEU A C 1
ATOM 711 O O . LEU A 1 90 ? 2.688 -6.102 -7.781 1 98.94 90 LEU A O 1
ATOM 715 N N . SER A 1 91 ? 1.297 -7.766 -7.441 1 98.75 91 SER A N 1
ATOM 716 C CA . SER A 1 91 ? 1.618 -7.844 -6.02 1 98.75 91 SER A CA 1
ATOM 717 C C . SER A 1 91 ? 2.715 -8.867 -5.754 1 98.75 91 SER A C 1
ATOM 719 O O . SER A 1 91 ? 3.535 -8.695 -4.852 1 98.75 91 SER A O 1
ATOM 721 N N . ALA A 1 92 ? 2.734 -9.953 -6.496 1 98.62 92 ALA A N 1
ATOM 722 C CA . ALA A 1 92 ? 3.697 -11.039 -6.352 1 98.62 92 ALA A CA 1
ATOM 723 C C . ALA A 1 92 ? 3.863 -11.805 -7.66 1 98.62 92 ALA A C 1
ATOM 725 O O . ALA A 1 92 ? 2.908 -11.953 -8.43 1 98.62 92 ALA A O 1
ATOM 726 N N . SER A 1 93 ? 5.008 -12.211 -7.949 1 98.69 93 SER A N 1
ATOM 727 C CA . SER A 1 93 ? 5.379 -13.023 -9.109 1 98.69 93 SER A CA 1
ATOM 728 C C . SER A 1 93 ? 6.422 -14.078 -8.734 1 98.69 93 SER A C 1
ATOM 730 O O . SER A 1 93 ? 7.586 -13.75 -8.5 1 98.69 93 SER A O 1
ATOM 732 N N . GLN A 1 94 ? 5.965 -15.375 -8.703 1 97.62 94 GLN A N 1
ATOM 733 C CA . GLN A 1 94 ? 6.824 -16.406 -8.141 1 97.62 94 GLN A CA 1
ATOM 734 C C . GLN A 1 94 ? 6.668 -17.719 -8.898 1 97.62 94 GLN A C 1
ATOM 736 O O . GLN A 1 94 ? 5.625 -17.984 -9.508 1 97.62 94 GLN A O 1
ATOM 741 N N . ALA A 1 95 ? 7.684 -18.5 -8.898 1 96.69 95 ALA A N 1
ATOM 742 C CA . ALA A 1 95 ? 7.57 -19.906 -9.242 1 96.69 95 ALA A CA 1
ATOM 743 C C . ALA A 1 95 ? 7.617 -20.781 -7.988 1 96.69 95 ALA A C 1
ATOM 745 O O . ALA A 1 95 ? 8.258 -20.422 -6.996 1 96.69 95 ALA A O 1
ATOM 746 N N . ILE A 1 96 ? 6.926 -21.812 -8.016 1 95.94 96 ILE A N 1
ATOM 747 C CA . ILE A 1 96 ? 6.824 -22.75 -6.906 1 95.94 96 ILE A CA 1
ATOM 748 C C . ILE A 1 96 ? 7.113 -24.172 -7.406 1 95.94 96 ILE A C 1
ATOM 750 O O . ILE A 1 96 ? 6.516 -24.625 -8.383 1 95.94 96 ILE A O 1
ATOM 754 N N . CYS A 1 97 ? 7.961 -24.812 -6.82 1 94.88 97 CYS A N 1
ATOM 755 C CA . CYS A 1 97 ? 8.266 -26.219 -7.098 1 94.88 97 CYS A CA 1
ATOM 756 C C . CYS A 1 97 ? 8.055 -27.078 -5.852 1 94.88 97 CYS A C 1
ATOM 758 O O . CYS A 1 97 ? 8.805 -26.953 -4.883 1 94.88 97 CYS A O 1
ATOM 760 N N . ILE A 1 98 ? 7.043 -27.875 -5.875 1 95.06 98 ILE A N 1
ATOM 761 C CA . ILE A 1 98 ? 6.766 -28.797 -4.773 1 95.06 98 ILE A CA 1
ATOM 762 C C . ILE A 1 98 ? 7.434 -30.141 -5.039 1 95.06 98 ILE A C 1
ATOM 764 O O . ILE A 1 98 ? 7.102 -30.828 -6.008 1 95.06 98 ILE A O 1
ATOM 768 N N . TYR A 1 99 ? 8.32 -30.547 -4.195 1 94.06 99 TYR A N 1
ATOM 769 C CA . TYR A 1 99 ? 9.07 -31.78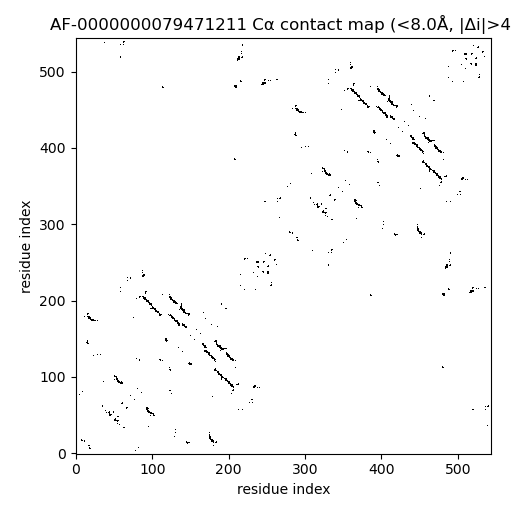1 -4.391 1 94.06 99 TYR A CA 1
ATOM 770 C C . TYR A 1 99 ? 8.375 -32.969 -3.723 1 94.06 99 TYR A C 1
ATOM 772 O O . TYR A 1 99 ? 7.496 -32.75 -2.875 1 94.06 99 TYR A O 1
ATOM 780 N N . PRO A 1 100 ? 8.797 -34.156 -4.184 1 94.5 100 PRO A N 1
ATOM 781 C CA . PRO A 1 100 ? 8.219 -35.375 -3.582 1 94.5 100 PRO A CA 1
ATOM 782 C C . PRO A 1 100 ? 8.352 -35.375 -2.061 1 94.5 100 PRO A C 1
ATOM 784 O O . PRO A 1 100 ? 9.391 -35 -1.521 1 94.5 100 PRO A O 1
ATOM 787 N N . GLY A 1 101 ? 7.238 -35.75 -1.415 1 94.38 101 GLY A N 1
ATOM 788 C CA . GLY A 1 101 ? 7.277 -35.875 0.033 1 94.38 101 GLY A CA 1
ATOM 789 C C . GLY A 1 101 ? 6.742 -34.656 0.759 1 94.38 101 GLY A C 1
ATOM 790 O O . GLY A 1 101 ? 6.457 -34.719 1.957 1 94.38 101 GLY A O 1
ATOM 791 N N . GLU A 1 102 ? 6.656 -33.5 0.057 1 93.69 102 GLU A N 1
ATOM 792 C CA . GLU A 1 102 ? 6.113 -32.312 0.688 1 93.69 102 GLU A CA 1
ATOM 793 C C . GLU A 1 102 ? 4.664 -32.531 1.108 1 93.69 102 GLU A C 1
ATOM 795 O O . GLU A 1 102 ? 3.879 -33.125 0.377 1 93.69 102 GLU A O 1
ATOM 800 N N . THR A 1 103 ? 4.32 -32.031 2.285 1 94.12 103 THR A N 1
ATOM 801 C CA . THR A 1 103 ? 2.959 -32.125 2.805 1 94.12 103 THR A CA 1
ATOM 802 C C . THR A 1 103 ? 2.102 -30.984 2.285 1 94.12 103 THR A C 1
ATOM 804 O O . THR A 1 103 ? 2.619 -30.016 1.708 1 94.12 103 THR A O 1
ATOM 807 N N . ALA A 1 104 ? 0.832 -31.156 2.408 1 95 104 ALA A N 1
ATOM 808 C CA . ALA A 1 104 ? -0.098 -30.109 1.961 1 95 104 ALA A CA 1
ATOM 809 C C . ALA A 1 104 ? 0.078 -28.828 2.77 1 95 104 ALA A C 1
ATOM 811 O O . ALA A 1 104 ? 0.316 -28.875 3.979 1 95 104 ALA A O 1
ATOM 812 N N . GLN A 1 105 ? -0.033 -27.75 2.102 1 93.44 105 GLN A N 1
ATOM 813 C CA . GLN A 1 105 ? -0.092 -26.453 2.791 1 93.44 105 GLN A CA 1
ATOM 814 C C . GLN A 1 105 ? -1.345 -26.359 3.658 1 93.44 105 GLN A C 1
ATOM 816 O O . GLN A 1 105 ? -2.297 -27.125 3.475 1 93.44 105 GLN A O 1
ATOM 821 N N . GLN A 1 106 ? -1.278 -25.453 4.613 1 93.56 106 GLN A N 1
ATOM 822 C CA . GLN A 1 106 ? -2.514 -25.062 5.285 1 93.56 106 GLN A CA 1
ATOM 823 C C . GLN A 1 106 ? -3.428 -24.281 4.344 1 93.56 106 GLN A C 1
ATOM 825 O O . GLN A 1 106 ? -2.955 -23.531 3.496 1 93.56 106 GLN A O 1
ATOM 830 N N . VAL A 1 107 ? -4.727 -24.5 4.523 1 97.12 107 VAL A N 1
ATOM 831 C CA . VAL A 1 107 ? -5.703 -23.734 3.758 1 97.12 107 VAL A CA 1
ATOM 832 C C . VAL A 1 107 ? -5.566 -22.25 4.082 1 97.12 107 VAL A C 1
ATOM 834 O O . VAL A 1 107 ? -5.434 -21.875 5.25 1 97.12 107 VAL A O 1
ATOM 837 N N . HIS A 1 108 ? -5.586 -21.422 3.109 1 96.56 108 HIS A N 1
ATOM 838 C CA . HIS A 1 108 ? -5.375 -19.984 3.299 1 96.56 108 HIS A CA 1
ATOM 839 C C . HIS A 1 108 ? -6.004 -19.188 2.168 1 96.56 108 HIS A C 1
ATOM 841 O O . HIS A 1 108 ? -6.531 -19.75 1.212 1 96.56 108 HIS A O 1
ATOM 847 N N . THR A 1 109 ? -6.074 -17.922 2.318 1 97.56 109 THR A N 1
ATOM 848 C CA . THR A 1 109 ? -6.395 -16.969 1.268 1 97.56 109 THR A CA 1
ATOM 849 C C . THR A 1 109 ? -5.156 -16.156 0.875 1 97.56 109 THR A C 1
ATOM 851 O O . THR A 1 109 ? -4.199 -16.062 1.647 1 97.56 109 THR A O 1
ATOM 854 N N . ASP A 1 110 ? -5.121 -15.656 -0.288 1 96.94 110 ASP A N 1
ATOM 855 C CA . ASP A 1 110 ? -3.939 -14.945 -0.769 1 96.94 110 ASP A CA 1
ATOM 856 C C . ASP A 1 110 ? -3.975 -13.477 -0.353 1 96.94 110 ASP A C 1
ATOM 858 O O . ASP A 1 110 ? -2.979 -12.766 -0.484 1 96.94 110 ASP A O 1
ATOM 862 N N . ASP A 1 111 ? -5.102 -13 0.144 1 95.06 111 ASP A N 1
ATOM 863 C CA . ASP A 1 111 ? -5.176 -11.578 0.485 1 95.06 111 ASP A CA 1
ATOM 864 C C . ASP A 1 111 ? -5.457 -11.391 1.974 1 95.06 111 ASP A C 1
ATOM 866 O O . ASP A 1 111 ? -6.023 -10.367 2.377 1 95.06 111 ASP A O 1
ATOM 870 N N . GLY A 1 112 ? -5.098 -12.43 2.824 1 93.12 112 GLY A N 1
ATOM 871 C CA . GLY A 1 112 ? -5.332 -12.398 4.262 1 93.12 112 GLY A CA 1
ATOM 872 C C . GLY A 1 112 ? -4.543 -11.32 4.977 1 93.12 112 GLY A C 1
ATOM 873 O O . GLY A 1 112 ? -4.883 -10.938 6.094 1 93.12 112 GLY A O 1
ATOM 874 N N . PHE A 1 113 ? -3.518 -10.836 4.352 1 93.5 113 PHE A N 1
ATOM 875 C CA . PHE A 1 113 ? -2.693 -9.805 4.977 1 93.5 113 PHE A CA 1
ATOM 876 C C . PHE A 1 113 ? -3.404 -8.461 4.961 1 93.5 113 PHE A C 1
ATOM 878 O O . PHE A 1 113 ? -3.047 -7.555 5.715 1 93.5 113 PHE A O 1
ATOM 885 N N . TYR A 1 114 ? -4.332 -8.289 4.035 1 96.19 114 TYR A N 1
ATOM 886 C CA . TYR A 1 114 ? -5.16 -7.086 4.051 1 96.19 114 TYR A CA 1
ATOM 887 C C . TYR A 1 114 ? -6.211 -7.164 5.152 1 96.19 114 TYR A C 1
ATOM 889 O O . TYR A 1 114 ? -6.992 -8.117 5.207 1 96.19 114 TYR A O 1
ATOM 897 N N . ARG A 1 115 ? -6.262 -6.312 6.027 1 95 115 ARG A N 1
ATOM 898 C CA . ARG A 1 115 ? -7.121 -6.344 7.207 1 95 115 ARG A CA 1
ATOM 899 C C . ARG A 1 115 ? -8.516 -5.816 6.883 1 95 115 ARG A C 1
ATOM 901 O O . ARG A 1 115 ? -8.945 -4.805 7.434 1 95 115 ARG A O 1
ATOM 908 N N . LEU A 1 116 ? -9.156 -6.539 6.066 1 96.75 116 LEU A N 1
ATOM 909 C CA . LEU A 1 116 ? -10.516 -6.246 5.609 1 96.75 116 LEU A CA 1
ATOM 910 C C . LEU A 1 116 ? -11.484 -7.332 6.059 1 96.75 116 LEU A C 1
ATOM 912 O O . LEU A 1 116 ? -11.195 -8.523 5.93 1 96.75 116 LEU A O 1
ATOM 916 N N . LYS A 1 117 ? -12.578 -6.965 6.551 1 95.62 117 LYS A N 1
ATOM 917 C CA . LYS A 1 117 ? -13.562 -7.922 7.051 1 95.62 117 LYS A CA 1
ATOM 918 C C . LYS A 1 117 ? -14.312 -8.594 5.906 1 95.62 117 LYS A C 1
ATOM 920 O O . LYS A 1 117 ? -14.641 -7.953 4.906 1 95.62 117 LYS A O 1
ATOM 925 N N . ARG A 1 118 ? -14.602 -9.875 6.09 1 96.75 118 ARG A N 1
ATOM 926 C CA . ARG A 1 118 ? -15.398 -10.664 5.16 1 96.75 118 ARG A CA 1
ATOM 927 C C . ARG A 1 118 ? -16.859 -10.719 5.602 1 96.75 118 ARG A C 1
ATOM 929 O O . ARG A 1 118 ? -17.156 -10.562 6.789 1 96.75 118 ARG A O 1
ATOM 936 N N . PRO A 1 119 ? -17.75 -11.008 4.668 1 97.06 119 PRO A N 1
ATOM 937 C CA . PRO A 1 119 ? -17.547 -11.164 3.227 1 97.06 119 PRO A CA 1
ATOM 938 C C . PRO A 1 119 ? -17.25 -9.836 2.529 1 97.06 119 PRO A C 1
ATOM 940 O O . PRO A 1 119 ? -17.703 -8.781 2.979 1 97.06 119 PRO A O 1
ATOM 943 N N . ARG A 1 120 ? -16.516 -9.883 1.538 1 96 120 ARG A N 1
ATOM 944 C CA . ARG A 1 120 ? -16.109 -8.695 0.795 1 96 120 ARG A CA 1
ATOM 945 C C . ARG A 1 120 ? -15.672 -9.055 -0.617 1 96 120 ARG A C 1
ATOM 947 O O . ARG A 1 120 ? -15.336 -10.211 -0.891 1 96 120 ARG A O 1
ATOM 954 N N . PRO A 1 121 ? -15.711 -8.055 -1.522 1 96.25 121 PRO A N 1
ATOM 955 C CA . PRO A 1 121 ? -15 -8.258 -2.789 1 96.25 121 PRO A CA 1
ATOM 956 C C . PRO A 1 121 ? -13.508 -8.508 -2.596 1 96.25 121 PRO A C 1
ATO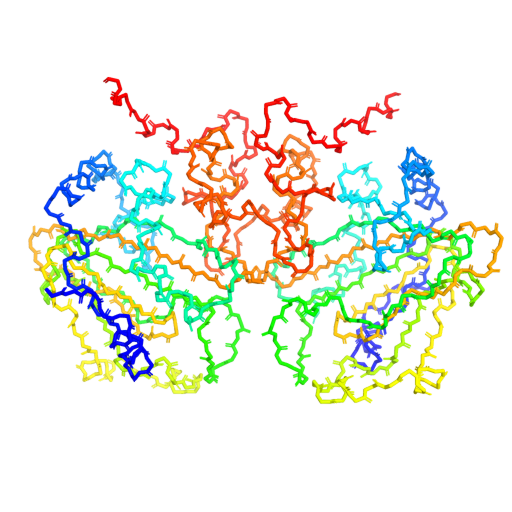M 958 O O . PRO A 1 121 ? -12.953 -8.18 -1.546 1 96.25 121 PRO A O 1
ATOM 961 N N . PRO A 1 122 ? -12.859 -9.125 -3.559 1 97.62 122 PRO A N 1
ATOM 962 C CA . PRO A 1 122 ? -11.422 -9.375 -3.424 1 97.62 122 PRO A CA 1
ATOM 963 C C . PRO A 1 122 ? -10.586 -8.102 -3.521 1 97.62 122 PRO A C 1
ATOM 965 O O . PRO A 1 122 ? -10.906 -7.211 -4.309 1 97.62 122 PRO A O 1
ATOM 968 N N . ALA A 1 123 ? -9.547 -8.023 -2.738 1 97.94 123 ALA A N 1
ATOM 969 C CA . ALA A 1 123 ? -8.555 -6.961 -2.863 1 97.94 123 ALA A CA 1
ATOM 970 C C . ALA A 1 123 ? -7.449 -7.355 -3.838 1 97.94 123 ALA A C 1
ATOM 972 O O . ALA A 1 123 ? -6.578 -6.543 -4.16 1 97.94 123 ALA A O 1
ATOM 973 N N . SER A 1 124 ? -7.473 -8.602 -4.266 1 98.62 124 SER A N 1
ATOM 974 C CA . SER A 1 124 ? -6.484 -9.133 -5.195 1 98.62 124 SER A CA 1
ATOM 975 C C . SER A 1 124 ? -7.023 -10.352 -5.941 1 98.62 124 SER A C 1
ATOM 977 O O . SER A 1 124 ? -8.047 -10.914 -5.559 1 98.62 124 SER A O 1
ATOM 979 N N . MET A 1 125 ? -6.426 -10.617 -7.02 1 98.88 125 MET A N 1
ATOM 980 C CA . MET A 1 125 ? -6.648 -11.805 -7.84 1 98.88 125 MET A CA 1
ATOM 981 C C . MET A 1 125 ? -5.359 -12.602 -8.016 1 98.88 125 MET A C 1
ATOM 983 O O . MET A 1 125 ? -4.273 -12.016 -8.078 1 98.88 125 MET A O 1
ATOM 987 N N . SER A 1 126 ? -5.57 -13.898 -8.102 1 98.88 126 SER A N 1
ATOM 988 C CA . SER A 1 126 ? -4.395 -14.75 -8.227 1 98.88 126 SER A CA 1
ATOM 989 C C . SER A 1 126 ? -4.488 -15.656 -9.445 1 98.88 126 SER A C 1
ATOM 991 O O . SER A 1 126 ? -5.59 -16.047 -9.859 1 98.88 126 SER A O 1
ATOM 993 N N . LEU A 1 127 ? -3.385 -15.883 -9.984 1 98.88 127 LEU A N 1
ATOM 994 C CA . LEU A 1 127 ? -3.191 -16.859 -11.047 1 98.88 127 LEU A CA 1
ATOM 995 C C . LEU A 1 127 ? -2.145 -17.906 -10.641 1 98.88 127 LEU A C 1
ATOM 997 O O . LEU A 1 127 ? -1.08 -17.547 -10.133 1 98.88 127 LEU A O 1
ATOM 1001 N N . ILE A 1 128 ? -2.467 -19.188 -10.766 1 98.88 128 ILE A N 1
ATOM 1002 C CA . ILE A 1 128 ? -1.487 -20.266 -10.68 1 98.88 128 ILE A CA 1
ATOM 1003 C C . ILE A 1 128 ? -1.481 -21.062 -11.977 1 98.88 128 ILE A C 1
ATOM 1005 O O . ILE A 1 128 ? -2.508 -21.625 -12.383 1 98.88 128 ILE A O 1
ATOM 1009 N N . ALA A 1 129 ? -0.377 -21.094 -12.602 1 98.88 129 ALA A N 1
ATOM 1010 C CA . ALA A 1 129 ? -0.241 -21.797 -13.867 1 98.88 129 ALA A CA 1
ATOM 1011 C C . ALA A 1 129 ? 0.535 -23.109 -13.68 1 98.88 129 ALA A C 1
ATOM 1013 O O . ALA A 1 129 ? 1.564 -23.125 -13.008 1 98.88 129 ALA A O 1
ATOM 1014 N N . ALA A 1 130 ? 0.01 -24.125 -14.289 1 98.81 130 ALA A N 1
ATOM 1015 C CA . ALA A 1 130 ? 0.647 -25.438 -14.234 1 98.81 130 ALA A CA 1
ATOM 1016 C C . ALA A 1 130 ? 1.787 -25.547 -15.242 1 98.81 130 ALA A C 1
ATOM 1018 O O . ALA A 1 130 ? 1.549 -25.641 -16.453 1 98.81 130 ALA A O 1
ATOM 1019 N N . VAL A 1 131 ? 2.977 -25.484 -14.734 1 98.5 131 VAL A N 1
ATOM 1020 C CA . VAL A 1 131 ? 4.117 -25.781 -15.594 1 98.5 131 VAL A CA 1
ATOM 1021 C C . VAL A 1 131 ? 4.18 -27.281 -15.867 1 98.5 131 VAL A C 1
ATOM 1023 O O . VAL A 1 131 ? 4.402 -27.703 -17 1 98.5 131 VAL A O 1
ATOM 1026 N N . ASP A 1 132 ? 4.078 -28.047 -14.844 1 98 132 ASP A N 1
ATOM 1027 C CA . ASP A 1 132 ? 3.771 -29.469 -14.93 1 98 132 ASP A CA 1
ATOM 1028 C C . ASP A 1 132 ? 2.281 -29.719 -14.703 1 98 132 ASP A C 1
ATOM 1030 O O . ASP A 1 132 ? 1.604 -28.938 -14.039 1 98 132 ASP A O 1
ATOM 1034 N N . ALA A 1 133 ? 1.836 -30.828 -15.289 1 98.38 133 ALA A N 1
ATOM 1035 C CA . ALA A 1 133 ? 0.43 -31.172 -15.086 1 98.38 133 ALA A CA 1
ATOM 1036 C C . ALA A 1 133 ? 0.096 -31.281 -13.602 1 98.38 133 ALA A C 1
ATOM 1038 O O . ALA A 1 133 ? 0.893 -31.797 -12.812 1 98.38 133 ALA A O 1
ATOM 1039 N N . PHE A 1 134 ? -1.032 -30.688 -13.195 1 98.62 134 PHE A N 1
ATOM 1040 C CA . PHE A 1 134 ? -1.554 -30.828 -11.844 1 98.62 134 PHE A CA 1
ATOM 1041 C C . PHE A 1 134 ? -2.361 -32.125 -11.711 1 98.62 134 PHE A C 1
ATOM 1043 O O . PHE A 1 134 ? -3.318 -32.344 -12.453 1 98.62 134 PHE A O 1
ATOM 1050 N N . THR A 1 135 ? -1.961 -32.969 -10.852 1 98.44 135 THR A N 1
ATOM 1051 C CA . THR A 1 135 ? -2.695 -34.188 -10.523 1 98.44 135 THR A CA 1
ATOM 1052 C C . THR A 1 135 ? -2.955 -34.25 -9.023 1 98.44 135 THR A C 1
ATOM 1054 O O . THR A 1 135 ? -2.322 -33.562 -8.234 1 98.44 135 THR A O 1
ATOM 1057 N N . GLU A 1 136 ? -3.865 -35.125 -8.672 1 97.62 136 GLU A N 1
ATOM 1058 C CA . GLU A 1 136 ? -4.156 -35.281 -7.25 1 97.62 136 GLU A CA 1
ATOM 1059 C C . GLU A 1 136 ? -2.939 -35.844 -6.5 1 97.62 136 GLU A C 1
ATOM 1061 O O . GLU A 1 136 ? -2.771 -35.562 -5.309 1 97.62 136 GLU A O 1
ATOM 1066 N N . GLU A 1 137 ? -2.066 -36.469 -7.211 1 97.69 137 GLU A N 1
ATOM 1067 C CA . GLU A 1 137 ? -0.935 -37.125 -6.586 1 97.69 137 GLU A CA 1
ATOM 1068 C C . GLU A 1 137 ? 0.261 -36.188 -6.445 1 97.69 137 GLU A C 1
ATOM 1070 O O . GLU A 1 137 ? 1.122 -36.406 -5.59 1 97.69 137 GLU A O 1
ATOM 1075 N N . ASN A 1 138 ? 0.341 -35.188 -7.273 1 97.81 138 ASN A N 1
ATOM 1076 C CA . ASN A 1 138 ? 1.608 -34.469 -7.309 1 97.81 138 ASN A CA 1
ATOM 1077 C C . ASN A 1 138 ? 1.486 -33.094 -6.66 1 97.81 138 ASN A C 1
ATOM 1079 O O . ASN A 1 138 ? 2.277 -32.188 -6.949 1 97.81 138 ASN A O 1
ATOM 1083 N N . GLY A 1 139 ? 0.421 -32.875 -5.844 1 96.94 139 GLY A N 1
ATOM 1084 C CA . GLY A 1 139 ? 0.325 -31.656 -5.074 1 96.94 139 GLY A CA 1
ATOM 1085 C C . GLY A 1 139 ? -0.396 -30.547 -5.812 1 96.94 139 GLY A C 1
ATOM 1086 O O . GLY A 1 139 ? -0.032 -29.375 -5.691 1 96.94 139 GLY A O 1
ATOM 1087 N N . CYS A 1 140 ? -1.382 -30.891 -6.59 1 98.31 140 CYS A N 1
ATOM 1088 C CA . CYS A 1 140 ? -2.164 -29.875 -7.289 1 98.31 140 CYS A CA 1
ATOM 1089 C C . CYS A 1 140 ? -2.799 -28.891 -6.305 1 98.31 140 CYS A C 1
ATOM 1091 O O . CYS A 1 140 ? -2.98 -29.219 -5.129 1 98.31 140 CYS A O 1
ATOM 1093 N N . THR A 1 141 ? -3.039 -27.672 -6.777 1 98.56 141 THR A N 1
ATOM 1094 C CA . THR A 1 141 ? -3.828 -26.734 -5.992 1 98.56 141 THR A CA 1
ATOM 1095 C C . THR A 1 141 ? -5.203 -27.312 -5.676 1 98.56 141 THR A C 1
ATOM 1097 O O . THR A 1 141 ? -5.828 -27.953 -6.527 1 98.56 141 THR A O 1
ATOM 1100 N N . GLU A 1 142 ? -5.586 -27.156 -4.504 1 98.75 142 GLU A N 1
ATOM 1101 C CA . GLU A 1 142 ? -6.93 -27.516 -4.066 1 98.75 142 GLU A CA 1
ATOM 1102 C C . GLU A 1 142 ? -7.703 -26.297 -3.588 1 98.75 142 GLU A C 1
ATOM 1104 O O . GLU A 1 142 ? -7.148 -25.438 -2.908 1 98.75 142 GLU A O 1
ATOM 1109 N N . VAL A 1 143 ? -9 -26.234 -3.996 1 98.88 143 VAL A N 1
ATOM 1110 C CA . VAL A 1 143 ? -9.781 -25.047 -3.643 1 98.88 143 VAL A CA 1
ATOM 1111 C C . VAL A 1 143 ? -11.055 -25.469 -2.916 1 98.88 143 VAL A C 1
ATOM 1113 O O . VAL A 1 143 ? -11.461 -26.641 -2.979 1 98.88 143 VAL A O 1
ATOM 1116 N N . ILE A 1 144 ? -11.633 -24.578 -2.209 1 98.88 144 ILE A N 1
ATOM 1117 C CA . ILE A 1 144 ? -12.984 -24.719 -1.681 1 98.88 144 ILE A CA 1
ATOM 1118 C C . ILE A 1 144 ? -13.938 -23.812 -2.455 1 98.88 144 ILE A C 1
ATOM 1120 O O . ILE A 1 144 ? -14.07 -22.625 -2.143 1 98.88 144 ILE A O 1
ATOM 1124 N N . PRO A 1 145 ? -14.625 -24.438 -3.451 1 98.81 145 PRO A N 1
ATOM 1125 C CA . PRO A 1 145 ? -15.492 -23.609 -4.301 1 98.81 145 PRO A CA 1
ATOM 1126 C C . PRO A 1 145 ? -16.516 -22.797 -3.498 1 98.81 145 PRO A C 1
ATOM 1128 O O . PRO A 1 145 ? -17.109 -23.328 -2.555 1 98.81 145 PRO A O 1
ATOM 1131 N N . GLY A 1 146 ? -16.641 -21.516 -3.854 1 98.75 146 GLY A N 1
ATOM 1132 C CA . GLY A 1 146 ? -17.641 -20.656 -3.225 1 98.75 146 GLY A CA 1
ATOM 1133 C C . GLY A 1 146 ? -17.141 -20 -1.957 1 98.75 146 GLY A C 1
ATOM 1134 O O . GLY A 1 146 ? -17.781 -19.078 -1.438 1 98.75 146 GLY A O 1
ATOM 1135 N N . SER A 1 147 ? -16.016 -20.391 -1.44 1 98.81 147 SER A N 1
ATOM 1136 C CA . SER A 1 147 ? -15.555 -19.906 -0.144 1 98.81 147 SER A CA 1
ATOM 1137 C C . SER A 1 147 ? -15.148 -18.438 -0.215 1 98.81 147 SER A C 1
ATOM 1139 O O . SER A 1 147 ? -14.953 -17.797 0.816 1 98.81 147 SER A O 1
ATOM 1141 N N . HIS A 1 148 ? -15.008 -17.891 -1.396 1 98.75 148 HIS A N 1
ATOM 1142 C CA . HIS A 1 148 ? -14.711 -16.469 -1.541 1 98.75 148 HIS A CA 1
ATOM 1143 C C . HIS A 1 148 ? -15.836 -15.602 -0.978 1 98.75 148 HIS A C 1
ATOM 1145 O O . HIS A 1 148 ? -15.633 -14.414 -0.708 1 98.75 148 HIS A O 1
ATOM 1151 N N . LEU A 1 149 ? -17 -16.203 -0.763 1 98.62 149 LEU A N 1
ATOM 1152 C CA . LEU A 1 149 ? -18.172 -15.477 -0.274 1 98.62 149 LEU A CA 1
ATOM 1153 C C . LEU A 1 149 ? -18.328 -15.656 1.232 1 98.62 149 LEU A C 1
ATOM 1155 O O . LEU A 1 149 ? -19.234 -15.078 1.838 1 98.62 149 LEU A O 1
ATOM 1159 N N . TRP A 1 150 ? -17.438 -16.5 1.833 1 98.69 150 TRP A N 1
ATOM 1160 C CA . TRP A 1 150 ? -17.594 -16.828 3.244 1 98.69 150 TRP A CA 1
ATOM 1161 C C . TRP A 1 150 ? -17.266 -15.633 4.129 1 98.69 150 TRP A C 1
ATOM 1163 O O . TRP A 1 150 ? -16.391 -14.836 3.803 1 98.69 150 TRP A O 1
ATOM 1173 N N . SER A 1 151 ? -17.953 -15.57 5.262 1 98.31 151 SER A N 1
ATOM 1174 C CA . SER A 1 151 ? -17.641 -14.594 6.301 1 98.31 151 SER A CA 1
ATOM 1175 C C . SER A 1 151 ? -16.422 -15 7.105 1 98.31 151 SER A C 1
ATOM 1177 O O . SER A 1 151 ? -15.953 -16.141 7 1 98.31 151 SER A O 1
ATOM 1179 N N . ASP A 1 152 ? -15.961 -14.047 7.863 1 97.88 152 ASP A N 1
ATOM 1180 C CA . ASP A 1 152 ? -14.859 -14.352 8.773 1 97.88 152 ASP A CA 1
ATOM 1181 C C . ASP A 1 152 ? -15.242 -15.477 9.734 1 97.88 152 ASP A C 1
ATOM 1183 O O . ASP A 1 152 ? -14.43 -16.344 10.031 1 97.88 152 ASP A O 1
ATOM 1187 N N . ALA A 1 153 ? -16.391 -15.469 10.219 1 98.06 153 ALA A N 1
ATOM 1188 C CA . ALA A 1 153 ? -16.875 -16.5 11.148 1 98.06 153 ALA A CA 1
ATOM 1189 C C . ALA A 1 153 ? -16.875 -17.875 10.5 1 98.06 153 ALA A C 1
ATOM 1191 O O . ALA A 1 153 ? -16.484 -18.859 11.125 1 98.06 153 ALA A O 1
ATOM 1192 N N . GLU A 1 154 ? -17.328 -17.938 9.242 1 98.06 154 GLU A N 1
ATOM 1193 C CA . GLU A 1 154 ? -17.344 -19.203 8.508 1 98.06 154 GLU A CA 1
ATOM 1194 C C . GLU A 1 154 ? -15.938 -19.734 8.289 1 98.06 154 GLU A C 1
ATOM 1196 O O . GLU A 1 154 ? -15.688 -20.922 8.438 1 98.06 154 GLU A O 1
ATOM 1201 N N . VAL A 1 155 ? -15.07 -18.875 7.961 1 97.88 155 VAL A N 1
ATOM 1202 C CA . VAL A 1 155 ? -13.68 -19.266 7.75 1 97.88 155 VAL A CA 1
ATOM 1203 C C . VAL A 1 155 ? -13.078 -19.781 9.055 1 97.88 155 VAL A C 1
ATOM 1205 O O . VAL A 1 155 ? -12.398 -20.812 9.078 1 97.88 155 VAL A O 1
ATOM 1208 N N . ALA A 1 156 ? -13.344 -19.094 10.156 1 96.75 156 ALA A N 1
ATOM 1209 C CA . ALA A 1 156 ? -12.805 -19.453 11.469 1 96.75 156 ALA A CA 1
ATOM 1210 C C . ALA A 1 156 ? -13.344 -20.797 11.93 1 96.75 156 ALA A C 1
ATOM 1212 O O . ALA A 1 156 ? -12.688 -21.516 12.695 1 96.75 156 ALA A O 1
ATOM 1213 N N . ALA A 1 157 ? -14.445 -21.141 11.445 1 97.5 157 ALA A N 1
ATOM 1214 C CA . ALA A 1 157 ? -15.117 -22.375 11.875 1 97.5 157 ALA A CA 1
ATOM 1215 C C . ALA A 1 157 ? -14.617 -23.578 11.086 1 97.5 157 ALA A C 1
ATOM 1217 O O . ALA A 1 157 ? -14.922 -24.719 11.438 1 97.5 157 ALA A O 1
ATOM 1218 N N . LEU A 1 158 ? -13.891 -23.297 10.047 1 97.19 158 LEU A N 1
ATOM 1219 C CA . LEU A 1 158 ? -13.391 -24.391 9.219 1 97.19 158 LEU A CA 1
ATOM 1220 C C . LEU A 1 158 ? -12.461 -25.297 10.016 1 97.19 158 LEU A C 1
ATOM 1222 O O . LEU A 1 158 ? -11.5 -24.828 10.633 1 97.19 158 LEU A O 1
ATOM 1226 N N . SER A 1 159 ? -12.711 -26.547 10.07 1 95.81 159 SER A N 1
ATOM 1227 C CA . SER A 1 159 ? -11.891 -27.516 10.781 1 95.81 159 SER A CA 1
ATOM 1228 C C . SER A 1 159 ? -11.219 -28.484 9.805 1 95.81 159 SER A C 1
ATOM 1230 O O . SER A 1 159 ? -11.711 -28.703 8.695 1 95.81 159 SER A O 1
ATOM 1232 N N . PRO A 1 160 ? -10.117 -29.016 10.211 1 93.88 160 PRO A N 1
ATOM 1233 C CA . PRO A 1 160 ? -9.453 -30.016 9.375 1 93.88 160 PRO A CA 1
ATOM 1234 C C . PRO A 1 160 ? -10.375 -31.172 8.984 1 93.88 160 PRO A C 1
ATOM 1236 O O . PRO A 1 160 ? -10.25 -31.734 7.895 1 93.88 160 PRO A O 1
ATOM 1239 N N . ALA A 1 161 ? -11.258 -31.469 9.797 1 95.19 161 ALA A N 1
ATOM 1240 C CA . ALA A 1 161 ? -12.172 -32.594 9.555 1 95.19 161 ALA A CA 1
ATOM 1241 C C . ALA A 1 161 ? -13.102 -32.281 8.383 1 95.19 161 ALA A C 1
ATOM 1243 O O . ALA A 1 161 ? -13.656 -33.188 7.77 1 95.19 161 ALA A O 1
ATOM 1244 N N . ASP A 1 162 ? -13.273 -31 8.062 1 96.56 162 ASP A N 1
ATOM 1245 C CA . ASP A 1 162 ? -14.18 -30.578 7 1 96.56 162 ASP A CA 1
ATOM 1246 C C . ASP A 1 162 ? -13.492 -30.625 5.641 1 96.56 162 ASP A C 1
ATOM 1248 O O . ASP A 1 162 ? -14.156 -30.656 4.602 1 96.56 162 ASP A O 1
ATOM 1252 N N . LEU A 1 163 ? -12.242 -30.641 5.633 1 96 163 LEU A N 1
ATOM 1253 C CA . LEU A 1 163 ? -11.453 -30.328 4.449 1 96 163 LEU A CA 1
ATOM 1254 C C . LEU A 1 163 ? -11.617 -31.406 3.381 1 96 163 LEU A C 1
ATOM 1256 O O . LEU A 1 163 ? -11.805 -31.094 2.203 1 96 163 LEU A O 1
ATOM 1260 N N . PRO A 1 164 ? -11.625 -32.75 3.764 1 93.75 164 PRO A N 1
ATOM 1261 C CA . PRO A 1 164 ? -11.758 -33.781 2.73 1 93.75 164 PRO A CA 1
ATOM 1262 C C . PRO A 1 164 ? -13.039 -33.625 1.915 1 93.75 164 PRO A C 1
ATOM 1264 O O . PRO A 1 164 ? -13.047 -33.906 0.717 1 93.75 164 PRO A O 1
ATOM 1267 N N . ARG A 1 165 ? -14.016 -33.125 2.527 1 96.12 165 ARG A N 1
ATOM 1268 C CA . ARG A 1 165 ? -15.305 -32.969 1.854 1 96.12 165 ARG A CA 1
ATOM 1269 C C . ARG A 1 165 ? -15.375 -31.688 1.058 1 96.12 165 ARG A C 1
ATOM 1271 O O . ARG A 1 165 ? -16.078 -31.609 0.045 1 96.12 165 ARG A O 1
ATOM 1278 N N . LEU A 1 166 ? -14.703 -30.672 1.446 1 98.25 166 LEU A N 1
ATOM 1279 C CA . LEU A 1 166 ? -14.883 -29.344 0.9 1 98.25 166 LEU A CA 1
ATOM 1280 C C . LEU A 1 166 ? -13.883 -29.078 -0.218 1 98.25 166 LEU A C 1
ATOM 1282 O O . LEU A 1 166 ? -14.18 -28.328 -1.16 1 98.25 166 LEU A O 1
ATOM 1286 N N . LEU A 1 167 ? -12.703 -29.672 -0.124 1 98.62 167 LEU A N 1
ATOM 1287 C CA . LEU A 1 167 ? -11.633 -29.359 -1.062 1 98.62 167 LEU A CA 1
ATOM 1288 C C . LEU A 1 167 ? -11.875 -30.031 -2.41 1 98.62 167 LEU A C 1
ATOM 1290 O O . LEU A 1 167 ? -12.234 -31.203 -2.465 1 98.62 167 LEU A O 1
ATOM 1294 N N . LYS A 1 168 ? -11.719 -29.297 -3.43 1 98.69 168 LYS A N 1
ATOM 1295 C CA . LYS A 1 168 ? -11.727 -29.797 -4.805 1 98.69 168 LYS A CA 1
ATOM 1296 C C . LYS A 1 168 ? -10.344 -29.688 -5.438 1 98.69 168 LYS A C 1
ATOM 1298 O O . LYS A 1 168 ? -9.805 -28.578 -5.582 1 98.69 168 LYS A O 1
ATOM 1303 N N . PRO A 1 169 ? -9.742 -30.828 -5.805 1 98.69 169 PRO A N 1
ATOM 1304 C CA . PRO A 1 169 ? -8.453 -30.766 -6.5 1 98.69 169 PRO A CA 1
ATOM 1305 C C . PRO A 1 169 ? -8.57 -30.156 -7.898 1 98.69 169 PRO A C 1
ATOM 1307 O O . PRO A 1 169 ? -9.492 -30.5 -8.648 1 98.69 169 PRO A O 1
ATOM 1310 N N . MET A 1 170 ? -7.715 -29.25 -8.234 1 98.69 170 MET A N 1
ATOM 1311 C CA . MET A 1 170 ? -7.648 -28.672 -9.578 1 98.69 170 MET A CA 1
ATOM 1312 C C . MET A 1 170 ? -6.75 -29.5 -10.484 1 98.69 170 MET A C 1
ATOM 1314 O O . MET A 1 170 ? -5.59 -29.156 -10.711 1 98.69 170 MET A O 1
ATOM 1318 N N . VAL A 1 171 ? -7.301 -30.609 -10.969 1 98.62 171 VAL A N 1
ATOM 1319 C CA . VAL A 1 171 ? -6.582 -31.438 -11.938 1 98.62 171 VAL A CA 1
ATOM 1320 C C . VAL A 1 171 ? -6.613 -30.766 -13.305 1 98.62 171 VAL A C 1
ATOM 1322 O O . VAL A 1 171 ? -7.688 -30.484 -13.844 1 98.62 171 VAL A O 1
ATOM 1325 N N . MET A 1 172 ? -5.418 -30.516 -13.844 1 97.62 172 MET A N 1
ATOM 1326 C CA . MET A 1 172 ? -5.352 -29.797 -15.117 1 97.62 172 MET A CA 1
ATOM 1327 C C . MET A 1 172 ? -4.031 -30.078 -15.828 1 97.62 172 MET A C 1
ATOM 1329 O O . MET A 1 172 ? -3.016 -30.344 -15.18 1 97.62 172 MET A O 1
ATOM 1333 N N . PRO A 1 173 ? -4.043 -30.078 -17.203 1 98.19 173 PRO A N 1
ATOM 1334 C CA . PRO A 1 173 ? -2.814 -30.328 -17.969 1 98.19 173 PRO A CA 1
ATOM 1335 C C . PRO A 1 173 ? -1.788 -29.219 -17.828 1 98.19 173 PRO A C 1
ATOM 1337 O O . PRO A 1 173 ? -2.141 -28.094 -17.453 1 98.19 173 PRO A O 1
ATOM 1340 N N . ALA A 1 174 ? -0.544 -29.594 -18.078 1 98.5 174 ALA A N 1
ATOM 1341 C CA . ALA A 1 174 ? 0.476 -28.547 -18.203 1 98.5 174 ALA A CA 1
ATOM 1342 C C . ALA A 1 174 ? 0.039 -27.453 -19.172 1 98.5 174 ALA A C 1
ATOM 1344 O O . ALA A 1 174 ? -0.541 -27.75 -20.219 1 98.5 174 ALA A O 1
ATOM 1345 N N . GLY A 1 175 ? 0.259 -26.234 -18.75 1 98.44 175 GLY A N 1
ATOM 1346 C CA . GLY A 1 175 ? -0.103 -25.109 -19.609 1 98.44 175 GLY A CA 1
ATOM 1347 C C . GLY A 1 175 ? -1.43 -24.469 -19.234 1 98.44 175 GLY A C 1
ATOM 1348 O O . GLY A 1 175 ? -1.742 -23.375 -19.672 1 98.44 175 GLY A O 1
ATOM 1349 N N . ALA A 1 176 ? -2.244 -25.188 -18.438 1 98.5 176 ALA A N 1
ATOM 1350 C CA . ALA A 1 176 ? -3.473 -24.594 -17.922 1 98.5 176 ALA A CA 1
ATOM 1351 C C . ALA A 1 176 ? -3.188 -23.703 -16.703 1 98.5 176 ALA A C 1
ATOM 1353 O O . ALA A 1 176 ? -2.121 -23.797 -16.094 1 98.5 176 ALA A O 1
ATOM 1354 N N . ALA A 1 177 ? -4.121 -22.812 -16.406 1 98.81 177 ALA A N 1
ATOM 1355 C CA . ALA A 1 177 ? -3.971 -21.922 -15.25 1 98.81 177 ALA A CA 1
ATOM 1356 C C . ALA A 1 177 ? -5.305 -21.734 -14.539 1 98.81 177 ALA A C 1
ATOM 1358 O O . ALA A 1 177 ? -6.348 -21.594 -15.18 1 98.81 177 ALA A O 1
ATOM 1359 N N . ILE A 1 178 ? -5.25 -21.781 -13.273 1 98.94 178 ILE A N 1
ATOM 1360 C CA . ILE A 1 178 ? -6.406 -21.391 -12.477 1 98.94 178 ILE A CA 1
ATOM 1361 C C . ILE A 1 178 ? -6.293 -19.906 -12.102 1 98.94 178 ILE A C 1
ATOM 1363 O O . ILE A 1 178 ? -5.223 -19.453 -11.703 1 98.94 178 ILE A O 1
ATOM 1367 N N . VAL A 1 179 ? -7.328 -19.109 -12.32 1 98.94 179 VAL A N 1
ATOM 1368 C CA . VAL A 1 179 ? -7.492 -17.734 -11.844 1 98.94 179 VAL A CA 1
ATOM 1369 C C . VAL A 1 179 ? -8.562 -17.688 -10.758 1 98.94 179 VAL A C 1
ATOM 1371 O O . VAL A 1 179 ? -9.617 -18.312 -10.891 1 98.94 179 VAL A O 1
ATOM 1374 N N . PHE A 1 180 ? -8.305 -16.984 -9.688 1 98.94 180 PHE A N 1
ATOM 1375 C CA . PHE A 1 180 ? -9.289 -17.031 -8.617 1 98.94 180 PHE A CA 1
ATOM 1376 C C . PHE A 1 180 ? -9.242 -15.742 -7.789 1 98.94 180 PHE A C 1
ATOM 1378 O O . PHE A 1 180 ? -8.258 -15.008 -7.832 1 98.94 180 PHE A O 1
ATOM 1385 N N . GLN A 1 181 ? -10.391 -15.445 -7.148 1 98.94 181 GLN A N 1
ATOM 1386 C CA . GLN A 1 181 ? -10.438 -14.352 -6.176 1 98.94 181 GLN A CA 1
ATOM 1387 C C . GLN A 1 181 ? -9.578 -14.672 -4.957 1 98.94 181 GLN A C 1
ATOM 1389 O O . GLN A 1 181 ? -9.641 -15.773 -4.414 1 98.94 181 GLN A O 1
ATOM 1394 N N . ALA A 1 182 ? -8.828 -13.727 -4.555 1 98.69 182 ALA A N 1
ATOM 1395 C CA . ALA A 1 182 ? -7.844 -13.977 -3.504 1 98.69 182 ALA A CA 1
ATOM 1396 C C . ALA A 1 182 ? -8.531 -14.273 -2.174 1 98.69 182 ALA A C 1
ATOM 1398 O O . ALA A 1 182 ? -7.879 -14.68 -1.209 1 98.69 182 ALA A O 1
ATOM 1399 N N . THR A 1 183 ? -9.828 -14.094 -2.09 1 98.62 183 THR A N 1
ATOM 1400 C CA . THR A 1 183 ? -10.609 -14.461 -0.913 1 98.62 183 THR A CA 1
ATOM 1401 C C . THR A 1 183 ? -10.953 -15.945 -0.935 1 98.62 183 THR A C 1
ATOM 1403 O O . THR A 1 183 ? -11.461 -16.484 0.051 1 98.62 183 THR A O 1
ATOM 1406 N N . LEU A 1 184 ? -10.695 -16.609 -2.033 1 98.88 184 LEU A N 1
ATOM 1407 C CA . LEU A 1 184 ? -10.984 -18.031 -2.143 1 98.88 184 LEU A CA 1
ATOM 1408 C C . LEU A 1 184 ? -10.039 -18.859 -1.271 1 98.88 184 LEU A C 1
ATOM 1410 O O . LEU A 1 184 ? -8.812 -18.703 -1.357 1 98.88 184 LEU A O 1
ATOM 1414 N N . LEU A 1 185 ? -10.578 -19.688 -0.439 1 98.81 185 LEU A N 1
ATOM 1415 C CA . LEU A 1 185 ? -9.766 -20.609 0.351 1 98.81 185 LEU A CA 1
ATOM 1416 C C . LEU A 1 185 ? -9.172 -21.703 -0.53 1 98.81 185 LEU A C 1
ATOM 1418 O O . LEU A 1 185 ? -9.875 -22.312 -1.338 1 98.81 185 LEU A O 1
ATOM 1422 N N . HIS A 1 186 ? -7.91 -21.938 -0.375 1 98.75 186 HIS A N 1
ATOM 1423 C CA . HIS A 1 186 ? -7.184 -22.906 -1.191 1 98.75 186 HIS A CA 1
ATOM 1424 C C . HIS A 1 186 ? -5.906 -23.375 -0.497 1 98.75 186 HIS A C 1
ATOM 1426 O O . HIS A 1 186 ? -5.582 -22.891 0.592 1 98.75 186 HIS A O 1
ATOM 1432 N N . ARG A 1 187 ? -5.246 -24.328 -1.101 1 97.62 187 ARG A N 1
ATOM 1433 C CA . ARG A 1 187 ? -3.943 -24.797 -0.634 1 97.62 187 ARG A CA 1
ATOM 1434 C C . ARG A 1 187 ? -3.205 -25.547 -1.732 1 97.62 187 ARG A C 1
ATOM 1436 O O . ARG A 1 187 ? -3.814 -25.984 -2.707 1 97.62 187 ARG A O 1
ATOM 1443 N N . GLY A 1 188 ? -1.887 -25.531 -1.638 1 96.88 188 GLY A N 1
ATOM 1444 C CA . GLY A 1 188 ? -1.12 -26.531 -2.365 1 96.88 188 GLY A CA 1
ATOM 1445 C C . GLY A 1 188 ? -1.214 -27.906 -1.755 1 96.88 188 GLY A C 1
ATOM 1446 O O . GLY A 1 188 ? -0.992 -28.078 -0.554 1 96.88 188 GLY A O 1
ATOM 1447 N N . GLY A 1 189 ? -1.534 -28.844 -2.486 1 96.69 189 GLY A N 1
ATOM 1448 C CA . GLY A 1 189 ? -1.646 -30.219 -1.999 1 96.69 189 GLY A CA 1
ATOM 1449 C C . GLY A 1 189 ? -0.301 -30.859 -1.737 1 96.69 189 GLY A C 1
ATOM 1450 O O . GLY A 1 189 ? 0.746 -30.266 -1.995 1 96.69 189 GLY A O 1
ATO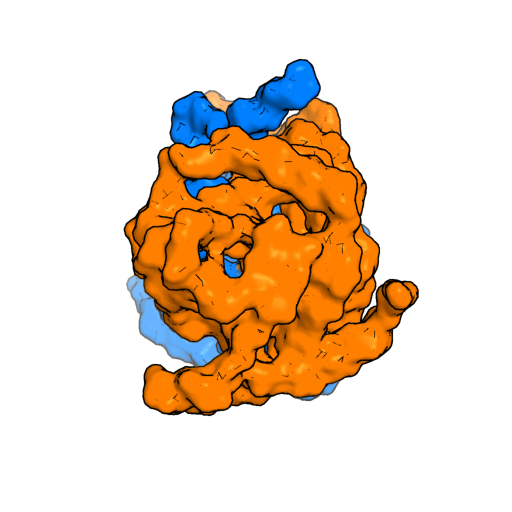M 1451 N N . ALA A 1 190 ? -0.396 -32.062 -1.179 1 96.5 190 ALA A N 1
ATOM 1452 C CA . ALA A 1 190 ? 0.813 -32.844 -0.941 1 96.5 190 ALA A CA 1
ATOM 1453 C C . ALA A 1 190 ? 1.316 -33.469 -2.232 1 96.5 190 ALA A C 1
ATOM 1455 O O . ALA A 1 190 ? 0.52 -33.906 -3.064 1 96.5 190 ALA A O 1
ATOM 1456 N N . ASN A 1 191 ? 2.602 -33.469 -2.348 1 97.44 191 ASN A N 1
ATOM 1457 C CA . ASN A 1 191 ? 3.186 -34.219 -3.463 1 97.44 191 ASN A CA 1
ATOM 1458 C C . ASN A 1 191 ? 3.574 -35.625 -3.057 1 97.44 191 ASN A C 1
ATOM 1460 O O . ASN A 1 191 ? 4.656 -35.844 -2.504 1 97.44 191 ASN A O 1
ATOM 1464 N N . ARG A 1 192 ? 2.76 -36.562 -3.441 1 97.5 192 ARG A N 1
ATOM 1465 C CA . ARG A 1 192 ? 2.982 -37.969 -3.131 1 97.5 192 ARG A CA 1
ATOM 1466 C C . ARG A 1 192 ? 3.586 -38.719 -4.324 1 97.5 192 ARG A C 1
ATOM 1468 O O . ARG A 1 192 ? 3.775 -39.906 -4.281 1 97.5 192 ARG A O 1
ATOM 1475 N N . SER A 1 193 ? 3.793 -38 -5.355 1 97.06 193 SER A N 1
ATOM 1476 C CA . SER A 1 193 ? 4.41 -38.594 -6.543 1 97.06 193 SER A CA 1
ATOM 1477 C C . SER A 1 193 ? 5.93 -38.656 -6.398 1 97.06 193 SER A C 1
ATOM 1479 O O . SER A 1 193 ? 6.465 -38.406 -5.316 1 97.06 193 SER A O 1
ATOM 1481 N N . LYS A 1 194 ? 6.598 -39.062 -7.484 1 96.19 194 LYS A N 1
ATOM 1482 C CA . LYS A 1 194 ? 8.039 -39.25 -7.441 1 96.19 194 LYS A CA 1
ATOM 1483 C C . LYS A 1 194 ? 8.773 -38.125 -8.164 1 96.19 194 LYS A C 1
ATOM 1485 O O . LYS A 1 194 ? 10 -38.125 -8.25 1 96.19 194 LYS A O 1
ATOM 1490 N N . ALA A 1 195 ? 8.055 -37.156 -8.625 1 94.69 195 ALA A N 1
ATOM 1491 C CA . ALA A 1 195 ? 8.648 -36.062 -9.398 1 94.69 195 ALA A CA 1
ATOM 1492 C C . ALA A 1 195 ? 8.25 -34.719 -8.836 1 94.69 195 ALA A C 1
ATOM 1494 O O . ALA A 1 195 ? 7.203 -34.562 -8.195 1 94.69 195 ALA A O 1
ATOM 1495 N N . PRO A 1 196 ? 9.117 -33.688 -9.094 1 94.38 196 PRO A N 1
ATOM 1496 C CA . PRO A 1 196 ? 8.703 -32.344 -8.711 1 94.38 196 PRO A CA 1
ATOM 1497 C C . PRO A 1 196 ? 7.516 -31.844 -9.523 1 94.38 196 PRO A C 1
ATOM 1499 O O . PRO A 1 196 ? 7.312 -32.281 -10.656 1 94.38 196 PRO A O 1
ATOM 1502 N N . ARG A 1 197 ? 6.789 -31.047 -8.969 1 96.75 197 ARG A N 1
ATOM 1503 C CA . ARG A 1 197 ? 5.688 -30.359 -9.633 1 96.75 197 ARG A CA 1
ATOM 1504 C C . ARG A 1 197 ? 5.91 -28.844 -9.656 1 96.75 197 ARG A C 1
ATOM 1506 O O . ARG A 1 197 ? 5.883 -28.203 -8.617 1 96.75 197 ARG A O 1
ATOM 1513 N N . GLN A 1 198 ? 6.059 -28.281 -10.836 1 96.94 198 GLN A N 1
ATOM 1514 C CA . GLN A 1 198 ? 6.363 -26.859 -11 1 96.94 198 GLN A CA 1
ATOM 1515 C C . GLN A 1 198 ? 5.117 -26.078 -11.398 1 96.94 198 GLN A C 1
ATOM 1517 O O . GLN A 1 198 ? 4.301 -26.547 -12.195 1 96.94 198 GLN A O 1
ATOM 1522 N N . ALA A 1 199 ? 4.977 -24.938 -10.805 1 98.44 199 ALA A N 1
ATOM 1523 C CA . ALA A 1 199 ? 3.963 -23.938 -11.133 1 98.44 199 ALA A CA 1
ATOM 1524 C C . ALA A 1 199 ? 4.527 -22.516 -11.023 1 98.44 199 ALA A C 1
ATOM 1526 O O . ALA A 1 199 ? 5.633 -22.328 -10.516 1 98.44 199 ALA A O 1
ATOM 1527 N N . PHE A 1 200 ? 3.879 -21.609 -11.562 1 98.25 200 PHE A N 1
ATOM 1528 C CA . PHE A 1 200 ? 4.164 -20.219 -11.219 1 98.25 200 PHE A CA 1
ATOM 1529 C C . PHE A 1 200 ? 2.879 -19.469 -10.875 1 98.25 200 PHE A C 1
ATOM 1531 O O . PHE A 1 200 ? 1.785 -19.906 -11.25 1 98.25 200 PHE A O 1
ATOM 1538 N N . THR A 1 201 ? 3.037 -18.438 -10.125 1 98.62 201 THR A N 1
ATOM 1539 C CA . THR A 1 201 ? 1.899 -17.641 -9.656 1 98.62 201 THR A CA 1
ATOM 1540 C C . THR A 1 201 ? 2.166 -16.156 -9.828 1 98.62 201 THR A C 1
ATOM 1542 O O . THR A 1 201 ? 3.285 -15.688 -9.602 1 98.62 201 THR A O 1
ATOM 1545 N N . ASN A 1 202 ? 1.247 -15.453 -10.352 1 98.88 202 ASN A N 1
ATOM 1546 C CA . ASN A 1 202 ? 1.14 -14 -10.32 1 98.88 202 ASN A CA 1
ATOM 1547 C C . ASN A 1 202 ? -0.09 -13.547 -9.539 1 98.88 202 ASN A C 1
ATOM 1549 O O . ASN A 1 202 ? -1.195 -14.039 -9.773 1 98.88 202 ASN A O 1
ATOM 1553 N N . GLN A 1 203 ? 0.137 -12.688 -8.664 1 98.88 203 GLN A N 1
ATOM 1554 C CA . GLN A 1 203 ? -0.947 -12.078 -7.898 1 98.88 203 GLN A CA 1
ATOM 1555 C C . GLN A 1 203 ? -1.046 -10.578 -8.172 1 98.88 203 GLN A C 1
ATOM 1557 O O . GLN A 1 203 ? -0.028 -9.891 -8.234 1 98.88 203 GLN A O 1
ATOM 1562 N N . TYR A 1 204 ? -2.23 -10.148 -8.398 1 98.94 204 TYR A N 1
ATOM 1563 C CA . TYR A 1 204 ? -2.523 -8.75 -8.688 1 98.94 204 TYR A CA 1
ATOM 1564 C C . TYR A 1 204 ? -3.439 -8.148 -7.625 1 98.94 204 TYR A C 1
ATOM 1566 O O . TYR A 1 204 ? -4.305 -8.836 -7.082 1 98.94 204 TYR A O 1
ATOM 1574 N N . CYS A 1 205 ? -3.275 -6.863 -7.367 1 98.88 205 CYS A N 1
ATOM 1575 C CA . CYS A 1 205 ? -4.059 -6.309 -6.266 1 98.88 205 CYS A CA 1
ATOM 1576 C C . CYS A 1 205 ? -4.621 -4.938 -6.633 1 98.88 205 CYS A C 1
ATOM 1578 O O . CYS A 1 205 ? -4.211 -4.34 -7.629 1 98.88 205 CYS A O 1
ATOM 1580 N N . GLU A 1 206 ? -5.57 -4.5 -5.875 1 98.69 206 GLU A N 1
ATOM 1581 C CA . GLU A 1 206 ? -6.113 -3.148 -5.969 1 98.69 206 GLU A CA 1
ATOM 1582 C C . GLU A 1 206 ? -5.004 -2.104 -5.887 1 98.69 206 GLU A C 1
ATOM 1584 O O . GLU A 1 206 ? -4.004 -2.305 -5.191 1 98.69 206 GLU A O 1
ATOM 1589 N N . PRO A 1 207 ? -5.195 -0.975 -6.52 1 98.56 207 PRO A N 1
ATOM 1590 C CA . PRO A 1 207 ? -4.109 0.007 -6.605 1 98.56 207 PRO A CA 1
ATOM 1591 C C . PRO A 1 207 ? -3.887 0.756 -5.293 1 98.56 207 PRO A C 1
ATOM 1593 O O . PRO A 1 207 ? -2.896 1.477 -5.148 1 98.56 207 PRO A O 1
ATOM 1596 N N . TRP A 1 208 ? -4.773 0.577 -4.316 1 98.12 208 TRP A N 1
ATOM 1597 C CA . TRP A 1 208 ? -4.688 1.337 -3.074 1 98.12 208 TRP A CA 1
ATOM 1598 C C . TRP A 1 208 ? -4.168 0.465 -1.938 1 98.12 208 TRP A C 1
ATOM 1600 O O . TRP A 1 208 ? -4.062 0.92 -0.796 1 98.12 208 TRP A O 1
ATOM 1610 N N . VAL A 1 209 ? -3.828 -0.813 -2.191 1 98.44 209 VAL A N 1
ATOM 1611 C CA . VAL A 1 209 ? -3.266 -1.667 -1.151 1 98.44 209 VAL A CA 1
ATOM 1612 C C . VAL A 1 209 ? -1.787 -1.925 -1.438 1 98.44 209 VAL A C 1
ATOM 1614 O O . VAL A 1 209 ? -1.337 -1.789 -2.578 1 98.44 209 VAL A O 1
ATOM 1617 N N . ARG A 1 210 ? -1.091 -2.23 -0.383 1 98.38 210 ARG A N 1
ATOM 1618 C CA . ARG A 1 210 ? 0.345 -2.48 -0.461 1 98.38 210 ARG A CA 1
ATOM 1619 C C . ARG A 1 210 ? 0.632 -3.809 -1.151 1 98.38 210 ARG A C 1
ATOM 1621 O O . ARG A 1 210 ? -0.046 -4.805 -0.895 1 98.38 210 ARG A O 1
ATOM 1628 N N . THR A 1 211 ? 1.598 -3.865 -2.051 1 98.69 211 THR A N 1
ATOM 1629 C CA . THR A 1 211 ? 1.998 -5.09 -2.73 1 98.69 211 THR A CA 1
ATOM 1630 C C . THR A 1 211 ? 2.791 -5.996 -1.792 1 98.69 211 THR A C 1
ATOM 1632 O O . THR A 1 211 ? 3.465 -5.516 -0.88 1 98.69 211 THR A O 1
ATOM 1635 N N . GLN A 1 212 ? 2.744 -7.277 -2.029 1 98.31 212 GLN A N 1
ATOM 1636 C CA . GLN A 1 212 ? 3.473 -8.242 -1.216 1 98.31 212 GLN A CA 1
ATOM 1637 C C . GLN A 1 212 ? 4.977 -8.156 -1.469 1 98.31 212 GLN A C 1
ATOM 1639 O O . GLN A 1 212 ? 5.766 -8.07 -0.525 1 98.31 212 GLN A O 1
ATOM 1644 N N . GLU A 1 213 ? 5.363 -8.211 -2.721 1 98.56 213 GLU A N 1
ATOM 1645 C CA . GLU A 1 213 ? 6.766 -8.031 -3.074 1 98.56 213 GLU A CA 1
ATOM 1646 C C . GLU A 1 213 ? 7.094 -6.559 -3.301 1 98.56 213 GLU A C 1
ATOM 1648 O O . GLU A 1 213 ? 6.293 -5.82 -3.875 1 98.56 213 GLU A O 1
ATOM 1653 N N . ASN A 1 214 ? 8.203 -6.125 -2.838 1 98.69 214 ASN A N 1
ATOM 1654 C CA . ASN A 1 214 ? 8.711 -4.789 -3.135 1 98.69 214 ASN A CA 1
ATOM 1655 C C . ASN A 1 214 ? 9.5 -4.77 -4.438 1 98.69 214 ASN A C 1
ATOM 1657 O O . ASN A 1 214 ? 10.719 -4.926 -4.434 1 98.69 214 ASN A O 1
ATOM 1661 N N . PHE A 1 215 ? 8.844 -4.531 -5.484 1 98.69 215 PHE A N 1
ATOM 1662 C CA . PHE A 1 215 ? 9.461 -4.57 -6.809 1 98.69 215 PHE A CA 1
ATOM 1663 C C . PHE A 1 215 ? 10.32 -3.338 -7.039 1 98.69 215 PHE A C 1
ATOM 1665 O O . PHE A 1 215 ? 11.242 -3.363 -7.863 1 98.69 215 PHE A O 1
ATOM 1672 N N . PHE A 1 216 ? 10.062 -2.213 -6.363 1 98.5 216 PHE A N 1
ATOM 1673 C CA . PHE A 1 216 ? 10.875 -1.014 -6.527 1 98.5 216 PHE A CA 1
ATOM 1674 C C . PHE A 1 216 ? 12.32 -1.273 -6.109 1 98.5 216 PHE A C 1
ATOM 1676 O O . PHE A 1 216 ? 13.25 -0.759 -6.73 1 98.5 216 PHE A O 1
ATOM 1683 N N . LEU A 1 217 ? 12.445 -2.064 -5.07 1 98 217 LEU A N 1
ATOM 1684 C CA . LEU A 1 217 ? 13.773 -2.4 -4.586 1 98 217 LEU A CA 1
ATOM 1685 C C . LEU A 1 217 ? 14.297 -3.666 -5.258 1 98 217 LEU A C 1
ATOM 1687 O O . LEU A 1 217 ? 15.508 -3.887 -5.324 1 98 217 LEU A O 1
ATOM 1691 N N . GLY A 1 218 ? 13.391 -4.473 -5.805 1 97.44 218 GLY A N 1
ATOM 1692 C CA . GLY A 1 218 ? 13.766 -5.789 -6.297 1 97.44 218 GLY A CA 1
ATOM 1693 C C . GLY A 1 218 ? 14.086 -5.797 -7.781 1 97.44 218 GLY A C 1
ATOM 1694 O O . GLY A 1 218 ? 14.773 -6.695 -8.266 1 97.44 218 GLY A O 1
ATOM 1695 N N . VAL A 1 219 ? 13.555 -4.887 -8.516 1 97.94 219 VAL A N 1
ATOM 1696 C CA . VAL A 1 219 ? 13.773 -4.805 -9.961 1 97.94 219 VAL A CA 1
ATOM 1697 C C . VAL A 1 219 ? 14.508 -3.508 -10.297 1 97.94 219 VAL A C 1
ATOM 1699 O O . VAL A 1 219 ? 13.945 -2.42 -10.164 1 97.94 219 VAL A O 1
ATOM 1702 N N . PRO A 1 220 ? 15.742 -3.615 -10.766 1 95.69 220 PRO A N 1
ATOM 1703 C CA . PRO A 1 220 ? 16.484 -2.402 -11.109 1 95.69 220 PRO A CA 1
ATOM 1704 C C . PRO A 1 220 ? 15.766 -1.547 -12.148 1 95.69 220 PRO A C 1
ATOM 1706 O O . PRO A 1 220 ? 15.156 -2.082 -13.078 1 95.69 220 PRO A O 1
ATOM 1709 N N . ARG A 1 221 ? 15.914 -0.216 -11.992 1 95.75 221 ARG A N 1
ATOM 1710 C CA . ARG A 1 221 ? 15.234 0.724 -12.875 1 95.75 221 ARG A CA 1
ATOM 1711 C C . ARG A 1 221 ? 15.625 0.487 -14.328 1 95.75 221 ARG A C 1
ATOM 1713 O O . ARG A 1 221 ? 14.797 0.633 -15.234 1 95.75 221 ARG A O 1
ATOM 1720 N N . GLU A 1 222 ? 16.875 0.115 -14.555 1 95 222 GLU A N 1
ATOM 1721 C CA . GLU A 1 222 ? 17.359 -0.12 -15.914 1 95 222 GLU A CA 1
ATOM 1722 C C . GLU A 1 222 ? 16.609 -1.275 -16.562 1 95 222 GLU A C 1
ATOM 1724 O O . GLU A 1 222 ? 16.359 -1.259 -17.781 1 95 222 GLU A O 1
ATOM 1729 N N . LEU A 1 223 ? 16.297 -2.24 -15.75 1 96.62 223 LEU A N 1
ATOM 1730 C CA . LEU A 1 223 ? 15.523 -3.359 -16.266 1 96.62 223 LEU A CA 1
ATOM 1731 C C . LEU A 1 223 ? 14.07 -2.953 -16.5 1 96.62 223 LEU A C 1
ATOM 1733 O O . LEU A 1 223 ? 13.484 -3.291 -17.531 1 96.62 223 LEU A O 1
ATOM 1737 N N . VAL A 1 224 ? 13.477 -2.17 -15.586 1 98.25 224 VAL A N 1
ATOM 1738 C CA . VAL A 1 224 ? 12.109 -1.687 -15.734 1 98.25 224 VAL A CA 1
ATOM 1739 C C . VAL A 1 224 ? 11.977 -0.894 -17.031 1 98.25 224 VAL A C 1
ATOM 1741 O O . VAL A 1 224 ? 10.984 -1.022 -17.75 1 98.25 224 VAL A O 1
ATOM 1744 N N . LYS A 1 225 ? 12.992 -0.15 -17.297 1 97.19 225 LYS A N 1
ATOM 1745 C CA . LYS A 1 225 ? 13.016 0.703 -18.484 1 97.19 225 LYS A CA 1
ATOM 1746 C C . LYS A 1 225 ? 12.82 -0.116 -19.75 1 97.19 225 LYS A C 1
ATOM 1748 O O . LYS A 1 225 ? 12.273 0.385 -20.75 1 97.19 225 LYS A O 1
ATOM 1753 N N . THR A 1 226 ? 13.266 -1.335 -19.766 1 96.75 226 THR A N 1
ATOM 1754 C CA . THR A 1 226 ? 13.203 -2.174 -20.953 1 96.75 226 THR A CA 1
ATOM 1755 C C . THR A 1 226 ? 11.852 -2.877 -21.062 1 96.75 226 THR A C 1
ATOM 1757 O O . THR A 1 226 ? 11.555 -3.521 -22.062 1 96.75 226 THR A O 1
ATOM 1760 N N . MET A 1 227 ? 11.031 -2.789 -20.047 1 98.06 227 MET A N 1
ATOM 1761 C CA . MET A 1 227 ? 9.758 -3.492 -20 1 98.06 227 MET A CA 1
ATOM 1762 C C . MET A 1 227 ? 8.672 -2.705 -20.734 1 98.06 227 MET A C 1
ATOM 1764 O O . MET A 1 227 ? 8.852 -1.519 -21.016 1 98.06 227 MET A O 1
ATOM 1768 N N . SER A 1 228 ? 7.598 -3.357 -21.094 1 98.44 228 SER A N 1
ATOM 1769 C CA . SER A 1 228 ? 6.48 -2.689 -21.75 1 98.44 228 SER A CA 1
ATOM 1770 C C . SER A 1 228 ? 5.855 -1.633 -20.844 1 98.44 228 SER A C 1
ATOM 1772 O O . SER A 1 228 ? 5.945 -1.729 -19.609 1 98.44 228 SER A O 1
ATOM 1774 N N . PRO A 1 229 ? 5.195 -0.606 -21.391 1 98.12 229 PRO A N 1
ATOM 1775 C CA . PRO A 1 229 ? 4.496 0.384 -20.562 1 98.12 229 PRO A CA 1
ATOM 1776 C C . PRO A 1 229 ? 3.479 -0.248 -19.625 1 98.12 229 PRO A C 1
ATOM 1778 O O . PRO A 1 229 ? 3.32 0.208 -18.484 1 98.12 229 PRO A O 1
ATOM 1781 N N . ARG A 1 230 ? 2.797 -1.281 -20.078 1 98.06 230 ARG A N 1
ATOM 1782 C CA . ARG A 1 230 ? 1.817 -1.963 -19.234 1 98.06 230 ARG A CA 1
ATOM 1783 C C . ARG A 1 230 ? 2.486 -2.605 -18.031 1 98.06 230 ARG A C 1
ATOM 1785 O O . ARG A 1 230 ? 1.981 -2.502 -16.906 1 98.06 230 ARG A O 1
ATOM 1792 N N . LEU A 1 231 ? 3.592 -3.287 -18.25 1 98.56 231 LEU A N 1
ATOM 1793 C CA . LEU A 1 231 ? 4.301 -3.924 -17.156 1 98.56 231 LEU A CA 1
ATOM 1794 C C . LEU A 1 231 ? 4.863 -2.879 -16.188 1 98.56 231 LEU A C 1
ATOM 1796 O O . LEU A 1 231 ? 4.863 -3.084 -14.977 1 98.56 231 LEU A O 1
ATOM 1800 N N . GLN A 1 232 ? 5.355 -1.73 -16.734 1 98.75 232 GLN A N 1
ATOM 1801 C CA . GLN A 1 232 ? 5.816 -0.639 -15.891 1 98.75 232 GLN A CA 1
ATOM 1802 C C . GLN A 1 232 ? 4.707 -0.165 -14.953 1 98.75 232 GLN A C 1
ATOM 1804 O O . GLN A 1 232 ? 4.938 0.042 -13.758 1 98.75 232 GLN A O 1
ATOM 1809 N N . ARG A 1 233 ? 3.531 -0.068 -15.484 1 98.44 233 ARG A N 1
ATOM 1810 C CA . ARG A 1 233 ? 2.389 0.336 -14.672 1 98.44 233 ARG A CA 1
ATOM 1811 C C . ARG A 1 233 ? 2.062 -0.722 -13.625 1 98.44 233 ARG A C 1
ATOM 1813 O O . ARG A 1 233 ? 1.779 -0.393 -12.469 1 98.44 233 ARG A O 1
ATOM 1820 N N . LEU A 1 234 ? 2.111 -1.993 -14.016 1 98.88 234 LEU A N 1
ATOM 1821 C CA . LEU A 1 234 ? 1.827 -3.088 -13.094 1 98.88 234 LEU A CA 1
ATOM 1822 C C . LEU A 1 234 ? 2.838 -3.111 -11.953 1 98.88 234 LEU A C 1
ATOM 1824 O O . LEU A 1 234 ? 2.514 -3.525 -10.836 1 98.88 234 LEU A O 1
ATOM 1828 N N . LEU A 1 235 ? 4.016 -2.617 -12.258 1 98.88 235 LEU A N 1
ATOM 1829 C CA . LEU A 1 235 ? 5.074 -2.602 -11.25 1 98.88 235 LEU A CA 1
ATOM 1830 C C . LEU A 1 235 ? 5.023 -1.322 -10.43 1 98.88 235 LEU A C 1
ATOM 1832 O O . LEU A 1 235 ? 5.902 -1.074 -9.602 1 98.88 235 LEU A O 1
ATOM 1836 N N . GLY A 1 236 ? 4.109 -0.449 -10.656 1 98.56 236 GLY A N 1
ATOM 1837 C CA . GLY A 1 236 ? 3.854 0.698 -9.797 1 98.56 236 GLY A CA 1
ATOM 1838 C C . GLY A 1 236 ? 4.406 1.995 -10.359 1 98.56 236 GLY A C 1
ATOM 1839 O O . GLY A 1 236 ? 4.367 3.031 -9.688 1 98.56 236 GLY A O 1
ATOM 1840 N N . TYR A 1 237 ? 4.926 1.968 -11.586 1 98.69 237 TYR A N 1
ATOM 1841 C CA . TYR A 1 237 ? 5.465 3.176 -12.203 1 98.69 237 TYR A CA 1
ATOM 1842 C C . TYR A 1 237 ? 4.363 3.967 -12.898 1 98.69 237 TYR A C 1
ATOM 1844 O O . TYR A 1 237 ? 4.449 4.238 -14.102 1 98.69 237 TYR A O 1
ATOM 1852 N N . ASP A 1 238 ? 3.395 4.328 -12.133 1 97.81 238 ASP A N 1
ATOM 1853 C CA . ASP A 1 238 ? 2.26 5.129 -12.578 1 97.81 238 ASP A CA 1
ATOM 1854 C C . ASP A 1 238 ? 1.608 5.859 -11.414 1 97.81 238 ASP A C 1
ATOM 1856 O O . ASP A 1 238 ? 1.914 5.586 -10.25 1 97.81 238 ASP A O 1
ATOM 1860 N N . ILE A 1 239 ? 0.813 6.883 -11.711 1 97.75 239 ILE A N 1
ATOM 1861 C CA . ILE A 1 239 ? 0.005 7.586 -10.727 1 97.75 239 ILE A CA 1
ATOM 1862 C C . ILE A 1 239 ? -1.385 6.961 -10.648 1 97.75 239 ILE A C 1
ATOM 1864 O O . ILE A 1 239 ? -2.02 6.723 -11.68 1 97.75 239 ILE A O 1
ATOM 1868 N N . TRP A 1 240 ? -1.73 6.531 -9.531 1 97.69 240 TRP A N 1
ATOM 1869 C CA . TRP A 1 240 ? -3.148 6.266 -9.312 1 97.69 240 TRP A CA 1
ATOM 1870 C C . TRP A 1 240 ? -3.871 7.523 -8.844 1 97.69 240 TRP A C 1
ATOM 1872 O O . TRP A 1 240 ? -3.516 8.102 -7.812 1 97.69 240 TRP A O 1
ATOM 1882 N N . PRO A 1 241 ? -4.793 7.984 -9.578 1 92.56 241 PRO A N 1
ATOM 1883 C CA . PRO A 1 241 ? -5.402 9.281 -9.281 1 92.56 241 PRO A CA 1
ATOM 1884 C C . PRO A 1 241 ? -5.949 9.375 -7.859 1 92.56 241 PRO A C 1
ATOM 1886 O O . PRO A 1 241 ? -6.453 8.383 -7.324 1 92.56 241 PRO A O 1
ATOM 1889 N N . PRO A 1 242 ? -5.887 10.633 -7.336 1 88.38 242 PRO A N 1
ATOM 1890 C CA . PRO A 1 242 ? -5.406 11.828 -8.039 1 88.38 242 PRO A CA 1
ATOM 1891 C C . PRO A 1 242 ? -3.885 11.945 -8.031 1 88.38 242 PRO A C 1
ATOM 1893 O O . PRO A 1 242 ? -3.311 12.617 -8.898 1 88.38 242 PRO A O 1
ATOM 1896 N N . PHE A 1 243 ? -3.168 11.258 -7.031 1 92.19 243 PHE A N 1
ATOM 1897 C CA . PHE A 1 243 ? -1.74 11.555 -7.02 1 92.19 243 PHE A CA 1
ATOM 1898 C C . PHE A 1 243 ? -0.972 10.484 -6.258 1 92.19 243 PHE A C 1
ATOM 1900 O O . PHE A 1 243 ? 0.169 10.703 -5.848 1 92.19 243 PHE A O 1
ATOM 1907 N N . MET A 1 244 ? -1.54 9.328 -6.051 1 96.69 244 MET A N 1
ATOM 1908 C CA . MET A 1 244 ? -0.866 8.258 -5.32 1 96.69 244 MET A CA 1
ATOM 1909 C C . MET A 1 244 ? 0.264 7.664 -6.152 1 96.69 244 MET A C 1
ATOM 1911 O O . MET A 1 244 ? 0.097 7.418 -7.348 1 96.69 244 MET A O 1
ATOM 1915 N N . GLY A 1 245 ? 1.357 7.473 -5.512 1 97.62 245 GLY A N 1
ATOM 1916 C CA . GLY A 1 245 ? 2.494 6.844 -6.172 1 97.62 245 GLY A CA 1
ATOM 1917 C C . GLY A 1 245 ? 3.473 7.848 -6.754 1 97.62 245 GLY A C 1
ATOM 1918 O O . GLY A 1 245 ? 4.469 7.465 -7.367 1 97.62 245 GLY A O 1
ATOM 1919 N N . HIS A 1 246 ? 3.201 9.148 -6.555 1 97.88 246 HIS A N 1
ATOM 1920 C CA . HIS A 1 246 ? 4.086 10.164 -7.117 1 97.88 246 HIS A CA 1
ATOM 1921 C C . HIS A 1 246 ? 5.457 10.125 -6.453 1 97.88 246 HIS A C 1
ATOM 1923 O O . HIS A 1 246 ? 5.59 9.664 -5.32 1 97.88 246 HIS A O 1
ATOM 1929 N N . VAL A 1 247 ? 6.414 10.578 -7.18 1 98.19 247 VAL A N 1
ATOM 1930 C CA . VAL A 1 247 ? 7.805 10.641 -6.742 1 98.19 247 VAL A CA 1
ATOM 1931 C C . VAL A 1 247 ? 8.25 12.102 -6.648 1 98.19 247 VAL A C 1
ATOM 1933 O O . VAL A 1 247 ? 8.609 12.711 -7.656 1 98.19 247 VAL A O 1
ATOM 1936 N N . THR A 1 248 ? 8.219 12.641 -5.445 1 95.25 248 THR A N 1
ATOM 1937 C CA . THR A 1 248 ? 8.602 14.031 -5.215 1 95.25 248 THR A CA 1
ATOM 1938 C C . THR A 1 248 ? 7.867 14.953 -6.18 1 95.25 248 THR A C 1
ATOM 1940 O O . THR A 1 248 ? 8.492 15.742 -6.895 1 95.25 248 THR A O 1
ATOM 1943 N N . ALA A 1 249 ? 6.574 14.828 -6.227 1 92.25 249 ALA A N 1
ATOM 1944 C CA . ALA A 1 249 ? 5.652 15.672 -6.977 1 92.25 249 ALA A CA 1
ATOM 1945 C C . ALA A 1 249 ? 5.699 15.352 -8.469 1 92.25 249 ALA A C 1
ATOM 1947 O O . ALA A 1 249 ? 5.211 16.125 -9.289 1 92.25 249 ALA A O 1
ATOM 1948 N N . SER A 1 250 ? 6.273 14.242 -8.828 1 95.75 250 SER A N 1
ATOM 1949 C CA . SER A 1 250 ? 6.395 13.914 -10.242 1 95.75 250 SER A CA 1
ATOM 1950 C C . SER A 1 250 ? 5.898 12.508 -10.531 1 95.75 250 SER A C 1
ATOM 1952 O O . SER A 1 250 ? 5.777 11.688 -9.617 1 95.75 250 SER A O 1
ATOM 1954 N N . HIS A 1 251 ? 5.57 12.305 -11.828 1 97.56 251 HIS A N 1
ATOM 1955 C CA . HIS A 1 251 ? 5.211 10.969 -12.289 1 97.56 251 HIS A CA 1
ATOM 1956 C C . HIS A 1 251 ? 6.371 10 -12.125 1 97.56 251 HIS A C 1
ATOM 1958 O O . HIS A 1 251 ? 7.52 10.336 -12.414 1 97.56 251 HIS A O 1
ATOM 1964 N N . PRO A 1 252 ? 6.141 8.773 -11.719 1 98.06 252 PRO A N 1
ATOM 1965 C CA . PRO A 1 252 ? 7.223 7.816 -11.477 1 98.06 252 PRO A CA 1
ATOM 1966 C C . PRO A 1 252 ? 8.031 7.52 -12.734 1 98.06 252 PRO A C 1
ATOM 1968 O O . PRO A 1 252 ? 9.219 7.184 -12.641 1 98.06 252 PRO A O 1
ATOM 1971 N N . LEU A 1 253 ? 7.48 7.629 -13.898 1 97.88 253 LEU A N 1
ATOM 1972 C CA . LEU A 1 253 ? 8.18 7.336 -15.141 1 97.88 253 LEU A CA 1
ATOM 1973 C C . LEU A 1 253 ? 9.383 8.25 -15.32 1 97.88 253 LEU A C 1
ATOM 1975 O O . LEU A 1 253 ? 10.328 7.91 -16.047 1 97.88 253 LEU A O 1
ATOM 1979 N N . LYS A 1 254 ? 9.352 9.406 -14.648 1 97.56 254 LYS A N 1
ATOM 1980 C CA . LYS A 1 254 ? 10.484 10.328 -14.727 1 97.56 254 LYS A CA 1
ATOM 1981 C C . LYS A 1 254 ? 11.758 9.68 -14.188 1 97.56 254 LYS A C 1
ATOM 1983 O O . LYS A 1 254 ? 12.859 9.977 -14.664 1 97.56 254 LYS A O 1
ATOM 1988 N N . THR A 1 255 ? 11.586 8.75 -13.258 1 97.75 255 THR A N 1
ATOM 1989 C CA . THR A 1 255 ? 12.742 8.109 -12.641 1 97.75 255 THR A CA 1
ATOM 1990 C C . THR A 1 255 ? 13.43 7.176 -13.625 1 97.75 255 THR A C 1
ATOM 1992 O O . THR A 1 255 ? 14.562 6.742 -13.383 1 97.75 255 THR A O 1
ATOM 1995 N N . LEU A 1 256 ? 12.766 6.82 -14.75 1 97.69 256 LEU A N 1
ATOM 1996 C CA . LEU A 1 256 ? 13.328 5.902 -15.734 1 97.69 256 LEU A CA 1
ATOM 1997 C C . LEU A 1 256 ? 14.094 6.656 -16.812 1 97.69 256 LEU A C 1
ATOM 1999 O O . LEU A 1 256 ? 14.727 6.047 -17.672 1 97.69 256 LEU A O 1
ATOM 2003 N N . GLU A 1 257 ? 13.992 7.961 -16.719 1 96.62 257 GLU A N 1
ATOM 2004 C CA . GLU A 1 257 ? 14.688 8.766 -17.719 1 96.62 257 GLU A CA 1
ATOM 2005 C C . GLU A 1 257 ? 16.203 8.734 -17.5 1 96.62 257 GLU A C 1
ATOM 2007 O O . GLU A 1 257 ? 16.672 8.68 -16.359 1 96.62 257 GLU A O 1
ATOM 2012 N N . ASP A 1 258 ? 16.938 8.828 -18.609 1 94.19 258 ASP A N 1
ATOM 2013 C CA . ASP A 1 258 ? 18.391 8.867 -18.531 1 94.19 258 ASP A CA 1
ATOM 2014 C C . ASP A 1 258 ? 18.859 10.102 -17.766 1 94.19 258 ASP A C 1
ATOM 2016 O O . ASP A 1 258 ? 18.391 11.219 -18.016 1 94.19 258 ASP A O 1
ATOM 2020 N N . GLY A 1 259 ? 19.734 9.836 -16.781 1 90.88 259 GLY A N 1
ATOM 2021 C CA . GLY A 1 259 ? 20.297 10.953 -16.047 1 90.88 259 GLY A CA 1
ATOM 2022 C C . GLY A 1 259 ? 19.406 11.461 -14.93 1 90.88 259 GLY A C 1
ATOM 2023 O O . GLY A 1 259 ? 19.672 12.5 -14.328 1 90.88 259 GLY A O 1
ATOM 2024 N N . TYR A 1 260 ? 18.344 10.773 -14.719 1 93.75 260 TYR A N 1
ATOM 2025 C CA . TYR A 1 260 ? 17.453 11.188 -13.641 1 93.75 260 TYR A CA 1
ATOM 2026 C C . TYR A 1 260 ? 18.219 11.328 -12.328 1 93.75 260 TYR A C 1
ATOM 2028 O O . TYR A 1 260 ? 18.984 10.438 -11.953 1 93.75 260 TYR A O 1
ATOM 2036 N N . LEU A 1 261 ? 17.953 12.484 -11.664 1 90.75 261 LEU A N 1
ATOM 2037 C CA . LEU A 1 261 ? 18.469 12.766 -10.328 1 90.75 261 LEU A CA 1
ATOM 2038 C C . LEU A 1 261 ? 17.328 13.039 -9.352 1 90.75 261 LEU A C 1
ATOM 2040 O O . LEU A 1 261 ? 16.469 13.891 -9.609 1 90.75 261 LEU A O 1
ATOM 2044 N N . PRO A 1 262 ? 17.297 12.297 -8.305 1 91.38 262 PRO A N 1
ATOM 2045 C CA . PRO A 1 262 ? 16.266 12.609 -7.316 1 91.38 262 PRO A CA 1
ATOM 2046 C C . PRO A 1 262 ? 16.344 14.047 -6.812 1 91.38 262 PRO A C 1
ATOM 2048 O O . PRO A 1 262 ? 17.406 14.508 -6.406 1 91.38 262 PRO A O 1
ATOM 2051 N N . PRO A 1 263 ? 15.312 14.734 -6.727 1 89.31 263 PRO A N 1
ATOM 2052 C CA . PRO A 1 263 ? 15.32 16.156 -6.355 1 89.31 263 PRO A CA 1
ATOM 2053 C C . PRO A 1 263 ? 15.867 16.391 -4.949 1 89.31 263 PRO A C 1
ATOM 2055 O O . PRO A 1 263 ? 16.438 17.453 -4.676 1 89.31 263 PRO A O 1
ATOM 2058 N N . VAL A 1 264 ? 15.727 15.453 -4.086 1 91.12 264 VAL A N 1
ATOM 2059 C CA . VAL A 1 264 ? 16.125 15.648 -2.697 1 91.12 264 VAL A CA 1
ATOM 2060 C C . VAL A 1 264 ? 17.656 15.734 -2.605 1 91.12 264 VAL A C 1
ATOM 2062 O O . VAL A 1 264 ? 18.188 16.219 -1.607 1 91.12 264 VAL A O 1
ATOM 2065 N N . LEU A 1 265 ? 18.391 15.188 -3.529 1 85.06 265 LEU A N 1
ATOM 2066 C CA . LEU A 1 265 ? 19.844 15.25 -3.537 1 85.06 265 LEU A CA 1
ATOM 2067 C C . LEU A 1 265 ? 20.328 16.609 -4.023 1 85.06 265 LEU A C 1
ATOM 2069 O O . LEU A 1 265 ? 21.438 17.031 -3.699 1 85.06 265 LEU A O 1
ATOM 2073 N N . VAL A 1 266 ? 19.594 17.281 -4.777 1 69.81 266 VAL A N 1
ATOM 2074 C CA . VAL A 1 266 ? 19.969 18.594 -5.273 1 69.81 266 VAL A CA 1
ATOM 2075 C C . VAL A 1 266 ? 19.844 19.625 -4.156 1 69.81 266 VAL A C 1
ATOM 2077 O O . VAL A 1 266 ? 20.688 20.516 -4.023 1 69.81 266 VAL A O 1
ATOM 2080 N N . ASP A 1 267 ? 19.016 19.422 -3.328 1 62.81 267 ASP A N 1
ATOM 2081 C CA . ASP A 1 267 ? 18.703 20.391 -2.287 1 62.81 267 ASP A CA 1
ATOM 2082 C C . ASP A 1 267 ? 19.594 20.188 -1.06 1 62.81 267 ASP A C 1
ATOM 2084 O O . ASP A 1 267 ? 19.844 21.141 -0.319 1 62.81 267 ASP A O 1
ATOM 2088 N N . ARG A 1 268 ? 20.016 19 -0.688 1 59.09 268 ARG A N 1
ATOM 2089 C CA . ARG A 1 268 ? 20.812 18.766 0.513 1 59.09 268 ARG A CA 1
ATOM 2090 C C . ARG A 1 268 ? 22.219 19.359 0.371 1 59.09 268 ARG A C 1
ATOM 2092 O O . ARG A 1 268 ? 23 19.359 1.322 1 59.09 268 ARG A O 1
ATOM 2099 N N . VAL A 1 269 ? 22.672 19.938 -0.69 1 40.66 269 VAL A N 1
ATOM 2100 C CA . VAL A 1 269 ? 24.031 20.453 -0.792 1 40.66 269 VAL A CA 1
ATOM 2101 C C . VAL A 1 269 ? 24.328 21.375 0.394 1 40.66 269 VAL A C 1
ATOM 2103 O O . VAL A 1 269 ? 25.484 21.547 0.773 1 40.66 269 VAL A O 1
ATOM 2106 N N . VAL A 1 270 ? 23.531 22.344 0.788 1 38.12 270 VAL A N 1
ATOM 2107 C CA . VAL A 1 270 ? 24.234 23.516 1.299 1 38.12 270 VAL A CA 1
ATOM 2108 C C . VAL A 1 270 ? 24.625 23.297 2.76 1 38.12 270 VAL A C 1
ATOM 2110 O O . VAL A 1 270 ? 25.031 24.234 3.451 1 38.12 270 VAL A O 1
ATOM 2113 N N . GLU A 1 271 ? 24.188 22.297 3.48 1 39.09 271 GLU A N 1
ATOM 2114 C CA . GLU A 1 271 ? 24.641 22.516 4.848 1 39.09 271 GLU A CA 1
ATOM 2115 C C . GLU A 1 271 ? 26.156 22.312 4.957 1 39.09 271 GLU A C 1
ATOM 2117 O O . GLU A 1 271 ? 26.734 22.469 6.035 1 39.09 271 GLU A O 1
ATOM 2122 N N . GLY A 1 272 ? 26.844 22.031 3.805 1 31.05 272 GLY A N 1
ATOM 2123 C CA . GLY A 1 272 ? 28.25 22.219 4.102 1 31.05 272 GLY A CA 1
ATOM 2124 C C . GLY A 1 272 ? 28.625 23.688 4.289 1 31.05 272 GLY A C 1
ATOM 2125 O O . GLY A 1 272 ? 28 24.562 3.707 1 31.05 272 GLY A O 1
ATOM 2126 N N . MET B 1 1 ? 3.383 21.531 29.969 1 59.34 1 MET B N 1
ATOM 2127 C CA . MET B 1 1 ? 2.783 20.344 30.562 1 59.34 1 MET B CA 1
ATOM 2128 C C . MET B 1 1 ? 3.254 19.078 29.844 1 59.34 1 MET B C 1
ATOM 2130 O O . MET B 1 1 ? 3.566 19.125 28.641 1 59.34 1 MET B O 1
ATOM 2134 N N . ALA B 1 2 ? 3.506 18 30.625 1 82.44 2 ALA B N 1
ATOM 2135 C CA . ALA B 1 2 ? 4.012 16.734 30.109 1 82.44 2 ALA B CA 1
ATOM 2136 C C . ALA B 1 2 ? 3.037 16.109 29.109 1 82.44 2 ALA B C 1
ATOM 2138 O O . ALA B 1 2 ? 1.822 16.281 29.234 1 82.44 2 ALA B O 1
ATOM 2139 N N . PHE B 1 3 ? 3.49 15.727 28.047 1 92.81 3 PHE B N 1
ATOM 2140 C CA . PHE B 1 3 ? 2.682 15.055 27.031 1 92.81 3 PHE B CA 1
ATOM 2141 C C . PHE B 1 3 ? 1.88 13.914 27.641 1 92.81 3 PHE B C 1
ATOM 2143 O O . PHE B 1 3 ? 2.447 13.016 28.266 1 92.81 3 PHE B O 1
ATOM 2150 N N . ASP B 1 4 ? 0.55 13.984 27.531 1 96.44 4 ASP B N 1
ATOM 2151 C CA . ASP B 1 4 ? -0.369 12.977 28.062 1 96.44 4 ASP B CA 1
ATOM 2152 C C . ASP B 1 4 ? -1.008 12.172 26.922 1 96.44 4 ASP B C 1
ATOM 2154 O O . ASP B 1 4 ? -2.074 12.539 26.422 1 96.44 4 ASP B O 1
ATOM 2158 N N . ALA B 1 5 ? -0.43 11.055 26.609 1 96.94 5 ALA B N 1
ATOM 2159 C CA . ALA B 1 5 ? -0.864 10.242 25.469 1 96.94 5 ALA B CA 1
ATOM 2160 C C . ALA B 1 5 ? -2.303 9.766 25.656 1 96.94 5 ALA B C 1
ATOM 2162 O O . ALA B 1 5 ? -3.055 9.656 24.688 1 96.94 5 ALA B O 1
ATOM 2163 N N . ASP B 1 6 ? -2.674 9.461 26.891 1 97.94 6 ASP B N 1
ATOM 2164 C CA . ASP B 1 6 ? -4.027 8.992 27.156 1 97.94 6 ASP B CA 1
ATOM 2165 C C . ASP B 1 6 ? -5.059 10.078 26.875 1 97.94 6 ASP B C 1
ATOM 2167 O O . ASP B 1 6 ? -6.09 9.82 26.25 1 97.94 6 ASP B O 1
ATOM 2171 N N . ALA B 1 7 ? -4.746 11.25 27.344 1 98.19 7 ALA B N 1
ATOM 2172 C CA . ALA B 1 7 ? -5.656 12.375 27.109 1 98.19 7 ALA B CA 1
ATOM 2173 C C . ALA B 1 7 ? -5.793 12.664 25.609 1 98.19 7 ALA B C 1
ATOM 2175 O O . ALA B 1 7 ? -6.895 12.906 25.125 1 98.19 7 ALA B O 1
ATOM 2176 N N . HIS B 1 8 ? -4.707 12.703 24.922 1 98.69 8 HIS B N 1
ATOM 2177 C CA . HIS B 1 8 ? -4.73 12.914 23.484 1 98.69 8 HIS B CA 1
ATOM 2178 C C . HIS B 1 8 ? -5.5 11.805 22.781 1 98.69 8 HIS B C 1
ATOM 2180 O O . HIS B 1 8 ? -6.262 12.078 21.844 1 98.69 8 HIS B O 1
ATOM 2186 N N . THR B 1 9 ? -5.273 10.555 23.203 1 98.69 9 THR B N 1
ATOM 2187 C CA . THR B 1 9 ? -5.98 9.422 22.625 1 98.69 9 THR B CA 1
ATOM 2188 C C . THR B 1 9 ? -7.488 9.562 22.828 1 98.69 9 THR B C 1
ATOM 2190 O O . THR B 1 9 ? -8.266 9.297 21.906 1 98.69 9 THR B O 1
ATOM 2193 N N . GLU B 1 10 ? -7.871 9.969 24 1 98.62 10 GLU B N 1
ATOM 2194 C CA . GLU B 1 10 ? -9.289 10.18 24.266 1 98.62 10 GLU B CA 1
ATOM 2195 C C . GLU B 1 10 ? -9.883 11.242 23.344 1 98.62 10 GLU B C 1
ATOM 2197 O O . GLU B 1 10 ? -10.984 11.07 22.828 1 98.62 10 GLU B O 1
ATOM 2202 N N . ALA B 1 11 ? -9.172 12.359 23.172 1 98.81 11 ALA B N 1
ATOM 2203 C CA . ALA B 1 11 ? -9.617 13.414 22.266 1 98.81 11 ALA B CA 1
ATOM 2204 C C . ALA B 1 11 ? -9.734 12.898 20.828 1 98.81 11 ALA B C 1
ATOM 2206 O O . ALA B 1 11 ? -10.695 13.227 20.125 1 98.81 11 ALA B O 1
ATOM 2207 N N . LEU B 1 12 ? -8.812 12.109 20.406 1 98.88 12 LEU B N 1
ATOM 2208 C CA . LEU B 1 12 ? -8.812 11.539 19.062 1 98.88 12 LEU B CA 1
ATOM 2209 C C . LEU B 1 12 ? -10.016 10.633 18.859 1 98.88 12 LEU B C 1
ATOM 2211 O O . LEU B 1 12 ? -10.594 10.602 17.766 1 98.88 12 LEU B O 1
ATOM 2215 N N . HIS B 1 13 ? -10.391 9.898 19.906 1 98.69 13 HIS B N 1
ATOM 2216 C CA . HIS B 1 13 ? -11.57 9.047 19.797 1 98.69 13 HIS B CA 1
ATOM 2217 C C . HIS B 1 13 ? -12.852 9.867 19.781 1 98.69 13 HIS B C 1
ATOM 2219 O O . HIS B 1 13 ? -13.773 9.57 19.016 1 98.69 13 HIS B O 1
ATOM 2225 N N . ARG B 1 14 ? -12.867 10.875 20.562 1 98.5 14 ARG B N 1
ATOM 2226 C CA . ARG B 1 14 ? -14.078 11.656 20.75 1 98.5 14 ARG B CA 1
ATOM 2227 C C . ARG B 1 14 ? -14.281 12.641 19.594 1 98.5 14 ARG B C 1
ATOM 2229 O O . ARG B 1 14 ? -15.352 12.68 18.984 1 98.5 14 ARG B O 1
ATOM 2236 N N . ASP B 1 15 ? -13.219 13.422 19.281 1 98.81 15 ASP B N 1
ATOM 2237 C CA . ASP B 1 15 ? -13.336 14.555 18.375 1 98.81 15 ASP B CA 1
ATOM 2238 C C . ASP B 1 15 ? -12.727 14.234 17.016 1 98.81 15 ASP B C 1
ATOM 2240 O O . ASP B 1 15 ? -12.984 14.93 16.031 1 98.81 15 ASP B O 1
ATOM 2244 N N . GLY B 1 16 ? -11.906 13.219 16.938 1 98.88 16 GLY B N 1
ATOM 2245 C CA . GLY B 1 16 ? -11.219 12.859 15.711 1 98.88 16 GLY B CA 1
ATOM 2246 C C . GLY B 1 16 ? -9.891 13.57 15.539 1 98.88 16 GLY B C 1
ATOM 2247 O O . GLY B 1 16 ? -9.164 13.312 14.578 1 98.88 16 GLY B O 1
ATOM 2248 N N . TYR B 1 17 ? -9.57 14.5 16.531 1 98.94 17 TYR B N 1
ATOM 2249 C CA . TYR B 1 17 ? -8.305 15.219 16.469 1 98.94 17 TYR B CA 1
ATOM 2250 C C . TYR B 1 17 ? -7.84 15.617 17.875 1 98.94 17 TYR B C 1
ATOM 2252 O O . TYR B 1 17 ? -8.602 15.508 18.828 1 98.94 17 TYR B O 1
ATOM 2260 N N . THR B 1 18 ? -6.582 15.977 17.953 1 98.81 18 THR B N 1
ATOM 2261 C CA . THR B 1 18 ? -5.98 16.578 19.141 1 98.81 18 THR B CA 1
ATOM 2262 C C . THR B 1 18 ? -4.879 17.562 18.766 1 98.81 18 THR B C 1
ATOM 2264 O O . THR B 1 18 ? -4.398 17.531 17.625 1 98.81 18 THR B O 1
ATOM 2267 N N . VAL B 1 19 ? -4.551 18.453 19.656 1 98.62 19 VAL B N 1
ATOM 2268 C CA . VAL B 1 19 ? -3.494 19.422 19.406 1 98.62 19 VAL B CA 1
ATOM 2269 C C . VAL B 1 19 ? -2.363 19.219 20.406 1 98.62 19 VAL B C 1
ATOM 2271 O O . VAL B 1 19 ? -2.607 19.141 21.625 1 98.62 19 VAL B O 1
ATOM 2274 N N . ILE B 1 20 ? -1.227 18.953 19.922 1 98.19 20 ILE B N 1
ATOM 2275 C CA . ILE B 1 20 ? -0.023 18.953 20.75 1 98.19 20 ILE B CA 1
ATOM 2276 C C . ILE B 1 20 ? 0.562 20.359 20.797 1 98.19 20 ILE B C 1
ATOM 2278 O O . ILE B 1 20 ? 1.156 20.828 19.828 1 98.19 20 ILE B O 1
ATOM 2282 N N . GLU B 1 21 ? 0.393 20.891 21.969 1 93.06 21 GLU B N 1
ATOM 2283 C CA . GLU B 1 21 ? 0.991 22.203 22.156 1 93.06 21 GLU B CA 1
ATOM 2284 C C . GLU B 1 21 ? 2.514 22.109 22.234 1 93.06 21 GLU B C 1
ATOM 2286 O O . GLU B 1 21 ? 3.059 21.125 22.734 1 93.06 21 GLU B O 1
ATOM 2291 N N . GLY B 1 22 ? 3.273 22.969 21.688 1 94.12 22 GLY B N 1
ATOM 2292 C CA . GLY B 1 22 ? 4.727 22.969 21.734 1 94.12 22 GLY B CA 1
ATOM 2293 C C . GLY B 1 22 ? 5.355 21.797 21 1 94.12 22 GLY B C 1
ATOM 2294 O O . GLY B 1 22 ? 6.324 21.203 21.469 1 94.12 22 GLY B O 1
ATOM 2295 N N . PHE B 1 23 ? 4.672 21.266 20.062 1 97.62 23 PHE B N 1
ATOM 2296 C CA . PHE B 1 23 ? 5.211 20.188 19.25 1 97.62 23 PHE B CA 1
ATOM 2297 C C . PHE B 1 23 ? 6.637 20.484 18.812 1 97.62 23 PHE B C 1
ATOM 2299 O O . PHE B 1 23 ? 7.527 19.641 18.953 1 97.62 23 PHE B O 1
ATOM 2306 N N . CYS B 1 24 ? 6.867 21.625 18.281 1 98 24 CYS B N 1
ATOM 2307 C CA . CYS B 1 24 ? 8.211 22.109 17.984 1 98 24 CYS B CA 1
ATOM 2308 C C . CYS B 1 24 ? 8.609 23.219 18.938 1 98 24 CYS B C 1
ATOM 2310 O O . CYS B 1 24 ? 7.863 24.188 19.125 1 98 24 CYS B O 1
ATOM 2312 N N . ASP B 1 25 ? 9.758 23.078 19.516 1 96.94 25 ASP B N 1
ATOM 2313 C CA . ASP B 1 25 ? 10.289 24.203 20.281 1 96.94 25 ASP B CA 1
ATOM 2314 C C . ASP B 1 25 ? 10.922 25.234 19.344 1 96.94 25 ASP B C 1
ATOM 2316 O O . ASP B 1 25 ? 10.938 25.047 18.125 1 96.94 25 ASP B O 1
ATOM 2320 N N . ALA B 1 26 ? 11.43 26.328 19.938 1 97.19 26 ALA B N 1
ATOM 2321 C CA . ALA B 1 26 ? 11.938 27.453 19.156 1 97.19 26 ALA B CA 1
ATOM 2322 C C . ALA B 1 26 ? 13.117 27.016 18.281 1 97.19 26 ALA B C 1
ATOM 2324 O O . ALA B 1 26 ? 13.234 27.453 17.141 1 97.19 26 ALA B O 1
ATOM 2325 N N . THR B 1 27 ? 13.945 26.188 18.797 1 97.81 27 THR B N 1
ATOM 2326 C CA . THR B 1 27 ? 15.125 25.719 18.062 1 97.81 27 THR B CA 1
ATOM 2327 C C . THR B 1 27 ? 14.719 24.859 16.875 1 97.81 27 THR B C 1
ATOM 2329 O O . THR B 1 27 ? 15.219 25.047 15.766 1 97.81 27 THR B O 1
ATOM 2332 N N . THR B 1 28 ? 13.828 23.922 17.125 1 98 28 THR B N 1
ATOM 2333 C CA . THR B 1 28 ? 13.336 23.047 16.062 1 98 28 THR B CA 1
ATOM 2334 C C . THR B 1 28 ? 12.625 23.859 14.984 1 98 28 THR B C 1
ATOM 2336 O O . THR B 1 28 ? 12.836 23.641 13.789 1 98 28 THR B O 1
ATOM 2339 N N . LEU B 1 29 ? 11.844 24.812 15.406 1 97.94 29 LEU B N 1
ATOM 2340 C CA . LEU B 1 29 ? 11.117 25.656 14.461 1 97.94 29 LEU B CA 1
ATOM 2341 C C . LEU B 1 29 ? 12.078 26.453 13.578 1 97.94 29 LEU B C 1
ATOM 2343 O O . LEU B 1 29 ? 11.867 26.578 12.375 1 97.94 29 LEU B O 1
ATOM 2347 N N . ALA B 1 30 ? 13.086 26.984 14.195 1 97.69 30 ALA B N 1
ATOM 2348 C CA . ALA B 1 30 ? 14.094 27.734 13.438 1 97.69 30 ALA B CA 1
ATOM 2349 C C . ALA B 1 30 ? 14.773 26.828 12.414 1 97.69 30 ALA B C 1
ATOM 2351 O O . ALA B 1 30 ? 15.023 27.25 11.281 1 97.69 30 ALA B O 1
ATOM 2352 N N . ALA B 1 31 ? 15.086 25.641 12.805 1 97.56 31 ALA B N 1
ATOM 2353 C CA . ALA B 1 31 ? 15.711 24.672 11.906 1 97.56 31 ALA B CA 1
ATOM 2354 C C . ALA B 1 31 ? 14.781 24.328 10.75 1 97.56 31 ALA B C 1
ATOM 2356 O O . ALA B 1 31 ? 15.227 24.188 9.609 1 97.56 31 ALA B O 1
ATOM 2357 N N . ILE B 1 32 ? 13.508 24.156 11.047 1 98 32 ILE B N 1
ATOM 2358 C CA . ILE B 1 32 ? 12.516 23.844 10.023 1 98 32 ILE B CA 1
ATOM 2359 C C . ILE B 1 32 ? 12.438 25 9.023 1 98 32 ILE B C 1
ATOM 2361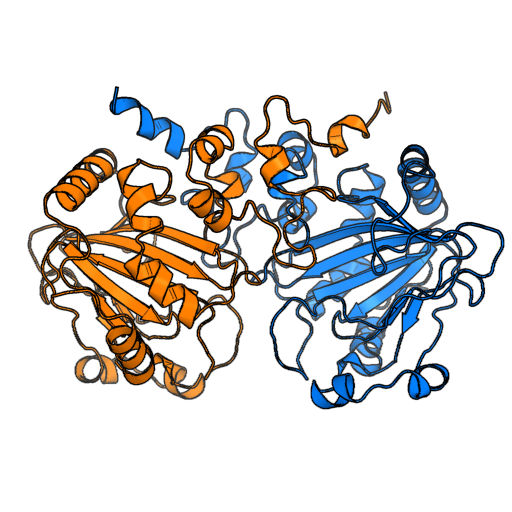 O O . ILE B 1 32 ? 12.477 24.781 7.812 1 98 32 ILE B O 1
ATOM 2365 N N . ARG B 1 33 ? 12.344 26.203 9.539 1 96.69 33 ARG B N 1
ATOM 2366 C CA . ARG B 1 33 ? 12.281 27.359 8.664 1 96.69 33 ARG B CA 1
ATOM 2367 C C . ARG B 1 33 ? 13.523 27.453 7.785 1 96.69 33 ARG B C 1
ATOM 2369 O O . ARG B 1 33 ? 13.422 27.766 6.594 1 96.69 33 ARG B O 1
ATOM 2376 N N . ARG B 1 34 ? 14.68 27.172 8.344 1 95.12 34 ARG B N 1
ATOM 2377 C CA . ARG B 1 34 ? 15.922 27.188 7.582 1 95.12 34 ARG B CA 1
ATOM 2378 C C . ARG B 1 34 ? 15.906 26.125 6.496 1 95.12 34 ARG B C 1
ATOM 2380 O O . ARG B 1 34 ? 16.359 26.359 5.375 1 95.12 34 ARG B O 1
ATOM 2387 N N . GLY B 1 35 ? 15.398 24.969 6.824 1 93.88 35 GLY B N 1
ATOM 2388 C CA . GLY B 1 35 ? 15.328 23.875 5.863 1 93.88 35 GLY B CA 1
ATOM 2389 C C . GLY B 1 35 ? 14.359 24.141 4.727 1 93.88 35 GLY B C 1
ATOM 2390 O O . GLY B 1 35 ? 14.578 23.688 3.602 1 93.88 35 GLY B O 1
ATOM 2391 N N . LEU B 1 36 ? 13.305 24.922 4.996 1 93.81 36 LEU B N 1
ATOM 2392 C CA . LEU B 1 36 ? 12.266 25.188 4.004 1 93.81 36 LEU B CA 1
ATOM 2393 C C . LEU B 1 36 ? 12.648 26.344 3.105 1 93.81 36 LEU B C 1
ATOM 2395 O O . LEU B 1 36 ? 12.211 26.422 1.956 1 93.81 36 LEU B O 1
ATOM 2399 N N . ALA B 1 37 ? 13.461 27.219 3.584 1 90.94 37 ALA B N 1
ATOM 2400 C CA . ALA B 1 37 ? 13.758 28.516 2.959 1 90.94 37 ALA B CA 1
ATOM 2401 C C . ALA B 1 37 ? 14.211 28.328 1.513 1 90.94 37 ALA B C 1
ATOM 2403 O O . ALA B 1 37 ? 13.719 29.016 0.612 1 90.94 37 ALA B O 1
ATOM 2404 N N . PRO B 1 38 ? 15.07 27.312 1.212 1 87.56 38 PRO B N 1
ATOM 2405 C CA . PRO B 1 38 ? 15.539 27.188 -0.168 1 87.56 38 PRO B CA 1
ATOM 2406 C C . PRO B 1 38 ? 14.43 26.766 -1.133 1 87.56 38 PRO B C 1
ATOM 2408 O O . PRO B 1 38 ? 14.594 26.875 -2.352 1 87.56 38 PRO B O 1
ATOM 2411 N N . HIS B 1 39 ? 13.352 26.281 -0.607 1 83.44 39 HIS B N 1
ATOM 2412 C CA . HIS B 1 39 ? 12.305 25.719 -1.45 1 83.44 39 HIS B CA 1
ATOM 2413 C C . HIS B 1 39 ? 11.125 26.688 -1.575 1 83.44 39 HIS B C 1
ATOM 2415 O O . HIS B 1 39 ? 10.164 26.406 -2.299 1 83.44 39 HIS B O 1
ATOM 2421 N N . MET B 1 40 ? 11.188 27.734 -0.849 1 79.94 40 MET B N 1
ATOM 2422 C CA . MET B 1 40 ? 10.094 28.703 -0.843 1 79.94 40 MET B CA 1
ATOM 2423 C C . MET B 1 40 ? 10.227 29.688 -2 1 79.94 40 MET B C 1
ATOM 2425 O O . MET B 1 40 ? 11.336 29.969 -2.449 1 79.94 40 MET B O 1
ATOM 2429 N N . GLU B 1 41 ? 9.008 30.094 -2.473 1 75.19 41 GLU B N 1
ATOM 2430 C CA . GLU B 1 41 ? 8.859 31.094 -3.531 1 75.19 41 GLU B CA 1
ATOM 2431 C C . GLU B 1 41 ? 9.453 30.594 -4.844 1 75.19 41 GLU B C 1
ATOM 2433 O O . GLU B 1 41 ? 10.062 31.359 -5.594 1 75.19 41 GLU B O 1
ATOM 2438 N N . GLN B 1 42 ? 9.5 29.344 -5.004 1 69.44 42 GLN B N 1
ATOM 2439 C CA . GLN B 1 42 ? 10.055 28.781 -6.23 1 69.44 42 GLN B CA 1
ATOM 2440 C C . GLN B 1 42 ? 8.953 28.312 -7.172 1 69.44 42 GLN B C 1
ATOM 2442 O O . GLN B 1 42 ? 9.125 28.297 -8.391 1 69.44 42 GLN B O 1
ATOM 2447 N N . HIS B 1 43 ? 7.926 27.828 -6.621 1 68.06 43 HIS B N 1
ATOM 2448 C CA . HIS B 1 43 ? 6.848 27.281 -7.438 1 68.06 43 HIS B CA 1
ATOM 2449 C C . HIS B 1 43 ? 5.488 27.531 -6.793 1 68.06 43 HIS B C 1
ATOM 2451 O O . HIS B 1 43 ? 5.41 27.922 -5.629 1 68.06 43 HIS B O 1
ATOM 2457 N N . ARG B 1 44 ? 4.391 27.656 -7.641 1 67.5 44 ARG B N 1
ATOM 2458 C CA . ARG B 1 44 ? 3.02 27.719 -7.145 1 67.5 44 ARG B CA 1
ATOM 2459 C C . ARG B 1 44 ? 2.242 26.469 -7.527 1 67.5 44 ARG B C 1
ATOM 2461 O O . ARG B 1 44 ? 2.686 25.688 -8.375 1 67.5 44 ARG B O 1
ATOM 2468 N N . GLY B 1 45 ? 1.224 26.109 -6.793 1 67.38 45 GLY B N 1
ATOM 2469 C CA . GLY B 1 45 ? 0.415 24.906 -6.984 1 67.38 45 GLY B CA 1
ATOM 2470 C C . GLY B 1 45 ? -0.153 24.781 -8.383 1 67.38 45 GLY B C 1
ATOM 2471 O O . GLY B 1 45 ? -0.258 25.781 -9.102 1 67.38 45 GLY B O 1
ATOM 2472 N N . ARG B 1 46 ? -0.511 23.531 -8.875 1 61.31 46 ARG B N 1
ATOM 2473 C CA . ARG B 1 46 ? -0.803 23.172 -10.258 1 61.31 46 ARG B CA 1
ATOM 2474 C C . ARG B 1 46 ? -2.305 23.031 -10.484 1 61.31 46 ARG B C 1
ATOM 2476 O O . ARG B 1 46 ? -2.768 23.016 -11.625 1 61.31 46 ARG B O 1
ATOM 2483 N N . ASN B 1 47 ? -3.115 22.875 -9.367 1 55.31 47 ASN B N 1
ATOM 2484 C CA . ASN B 1 47 ? -4.547 22.609 -9.461 1 55.31 47 ASN B CA 1
ATOM 2485 C C . ASN B 1 47 ? -5.301 23.156 -8.25 1 55.31 47 ASN B C 1
ATOM 2487 O O . ASN B 1 47 ? -4.691 23.719 -7.332 1 55.31 47 ASN B O 1
ATOM 2491 N N . ASP B 1 48 ? -6.629 23.047 -8.344 1 50.69 48 ASP B N 1
ATOM 2492 C CA . ASP B 1 48 ? -7.504 23.562 -7.297 1 50.69 48 ASP B CA 1
ATOM 2493 C C . ASP B 1 48 ? -7.191 22.922 -5.945 1 50.69 48 ASP B C 1
ATOM 2495 O O . ASP B 1 48 ? -7.25 23.594 -4.91 1 50.69 48 ASP B O 1
ATOM 2499 N N . PHE B 1 49 ? -6.746 21.703 -6.059 1 52.16 49 PHE B N 1
ATOM 2500 C CA . PHE B 1 49 ? -6.477 21.016 -4.801 1 52.16 49 PHE B CA 1
ATOM 2501 C C . PHE B 1 49 ? -5.168 21.5 -4.188 1 52.16 49 PHE B C 1
ATOM 2503 O O . PHE B 1 49 ? -5.105 21.781 -2.99 1 52.16 49 PHE B O 1
ATOM 2510 N N . GLU B 1 50 ? -4.168 21.609 -4.938 1 63.72 50 GLU B N 1
ATOM 2511 C CA . GLU B 1 50 ? -2.895 22.125 -4.449 1 63.72 50 GLU B CA 1
ATOM 2512 C C . GLU B 1 50 ? -2.979 23.625 -4.172 1 63.72 50 GLU B C 1
ATOM 2514 O O . GLU B 1 50 ? -2.232 24.141 -3.344 1 63.72 50 GLU B O 1
ATOM 2519 N N . 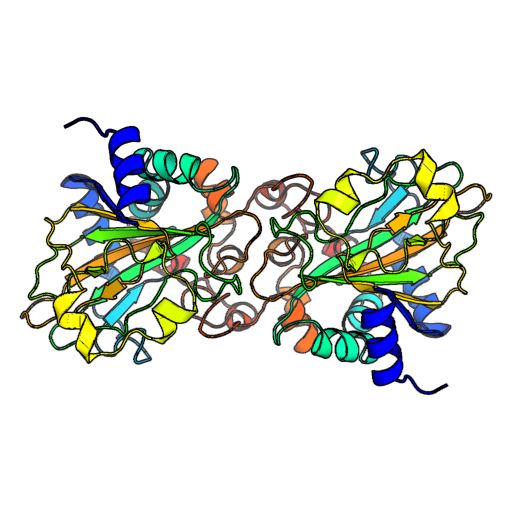GLY B 1 51 ? -3.895 24.297 -4.836 1 66.56 51 GLY B N 1
ATOM 2520 C CA . GLY B 1 51 ? -4.023 25.75 -4.73 1 66.56 51 GLY B CA 1
ATOM 2521 C C . GLY B 1 51 ? -3.037 26.5 -5.598 1 66.56 51 GLY B C 1
ATOM 2522 O O . GLY B 1 51 ? -1.828 26.281 -5.504 1 66.56 51 GLY B O 1
ATOM 2523 N N . PHE B 1 52 ? -3.521 27.5 -6.344 1 70.88 52 PHE B N 1
ATOM 2524 C CA . PHE B 1 52 ? -2.697 28.234 -7.289 1 70.88 52 PHE B CA 1
ATOM 2525 C C . PHE B 1 52 ? -1.726 29.156 -6.559 1 70.88 52 PHE B C 1
ATOM 2527 O O . PHE B 1 52 ? -0.641 29.453 -7.066 1 70.88 52 PHE B O 1
ATOM 2534 N N . ALA B 1 53 ? -2.133 29.484 -5.391 1 77.31 53 ALA B N 1
ATOM 2535 C CA . ALA B 1 53 ? -1.234 30.281 -4.566 1 77.31 53 ALA B CA 1
ATOM 2536 C C . ALA B 1 53 ? -0.756 29.5 -3.352 1 77.31 53 ALA B C 1
ATOM 2538 O O . ALA B 1 53 ? -0.673 30.047 -2.246 1 77.31 53 ALA B O 1
ATOM 2539 N N . THR B 1 54 ? -0.664 28.234 -3.514 1 83.94 54 THR B N 1
ATOM 2540 C CA . THR B 1 54 ? -0.101 27.328 -2.512 1 83.94 54 THR B CA 1
ATOM 2541 C C . THR B 1 54 ? 1.139 26.625 -3.053 1 83.94 54 THR B C 1
ATOM 2543 O O . THR B 1 54 ? 1.156 26.188 -4.207 1 83.94 54 THR B O 1
ATOM 2546 N N . GLU B 1 55 ? 2.105 26.625 -2.291 1 89.31 55 GLU B N 1
ATOM 2547 C CA . GLU B 1 55 ? 3.336 25.906 -2.617 1 89.31 55 GLU B CA 1
ATOM 2548 C C . GLU B 1 55 ? 3.504 24.672 -1.739 1 89.31 55 GLU B C 1
ATOM 2550 O O . GLU B 1 55 ? 3.227 24.719 -0.539 1 89.31 55 GLU B O 1
ATOM 2555 N N . ARG B 1 56 ? 3.871 23.562 -2.395 1 92.25 56 ARG B N 1
ATOM 2556 C CA . ARG B 1 56 ? 4.117 22.328 -1.659 1 92.25 56 ARG B CA 1
ATOM 2557 C C . ARG B 1 56 ? 5.535 21.828 -1.897 1 92.25 56 ARG B C 1
ATOM 2559 O O . ARG B 1 56 ? 6.055 21.922 -3.014 1 92.25 56 ARG B O 1
ATOM 2566 N N . VAL B 1 57 ? 6.156 21.406 -0.892 1 93.44 57 VAL B N 1
ATOM 2567 C CA . VAL B 1 57 ? 7.438 20.719 -0.938 1 93.44 57 VAL B CA 1
ATOM 2568 C C . VAL B 1 57 ? 7.242 19.25 -0.553 1 93.44 57 VAL B C 1
ATOM 2570 O O . VAL B 1 57 ? 6.852 18.953 0.578 1 93.44 57 VAL B O 1
ATOM 2573 N N . TYR B 1 58 ? 7.543 18.359 -1.471 1 95.56 58 TYR B N 1
ATOM 2574 C CA . TYR B 1 58 ? 7.277 16.953 -1.267 1 95.56 58 TYR B CA 1
ATOM 2575 C C . TYR B 1 58 ? 8.523 16.219 -0.784 1 95.56 58 TYR B C 1
ATOM 2577 O O . TYR B 1 58 ? 9.633 16.766 -0.839 1 95.56 58 TYR B O 1
ATOM 2585 N N . THR B 1 59 ? 8.305 14.977 -0.32 1 97.75 59 THR B N 1
ATOM 2586 C CA . THR B 1 59 ? 9.383 14.156 0.221 1 97.75 59 THR B CA 1
ATOM 2587 C C . THR B 1 59 ? 10.195 14.938 1.252 1 97.75 59 THR B C 1
ATOM 2589 O O . THR B 1 59 ? 11.43 14.922 1.22 1 97.75 59 THR B O 1
ATOM 2592 N N . LEU B 1 60 ? 9.508 15.609 2.102 1 97.38 60 LEU B N 1
ATOM 2593 C CA . LEU B 1 60 ? 10.117 16.516 3.07 1 97.38 60 LEU B CA 1
ATOM 2594 C C . LEU B 1 60 ? 11.047 15.766 4.012 1 97.38 60 LEU B C 1
ATOM 2596 O O . LEU B 1 60 ? 12.109 16.266 4.383 1 97.38 60 LEU B O 1
ATOM 2600 N N . VAL B 1 61 ? 10.734 14.531 4.371 1 98.31 61 VAL B N 1
ATOM 2601 C CA . VAL B 1 61 ? 11.477 13.703 5.312 1 98.31 61 VAL B CA 1
ATOM 2602 C C . VAL B 1 61 ? 12.922 13.555 4.848 1 98.31 61 VAL B C 1
ATOM 2604 O O . VAL B 1 61 ? 13.828 13.391 5.668 1 98.31 61 VAL B O 1
ATOM 2607 N N . ALA B 1 62 ? 13.148 13.734 3.574 1 97.5 62 ALA B N 1
ATOM 2608 C CA . ALA B 1 62 ? 14.469 13.477 3.002 1 97.5 62 ALA B CA 1
ATOM 2609 C C . ALA B 1 62 ? 15.219 14.773 2.748 1 97.5 62 ALA B C 1
ATOM 2611 O O . ALA B 1 62 ? 16.297 14.773 2.135 1 97.5 62 ALA B O 1
ATOM 2612 N N . ARG B 1 63 ? 14.758 15.906 3.252 1 95.75 63 ARG B N 1
ATOM 2613 C CA . ARG B 1 63 ? 15.328 17.188 2.865 1 95.75 63 ARG B CA 1
ATOM 2614 C C . ARG B 1 63 ? 16.109 17.812 4.016 1 95.75 63 ARG B C 1
ATOM 2616 O O . ARG B 1 63 ? 16.516 18.984 3.947 1 95.75 63 ARG B O 1
ATOM 2623 N N . GLY B 1 64 ? 16.312 17.031 5.047 1 94.69 64 GLY B N 1
ATOM 2624 C CA . GLY B 1 64 ? 17.125 17.531 6.145 1 94.69 64 GLY B CA 1
ATOM 2625 C C . GLY B 1 64 ? 16.938 16.734 7.426 1 94.69 64 GLY B C 1
ATOM 2626 O O . GLY B 1 64 ? 15.914 16.078 7.609 1 94.69 64 GLY B O 1
ATOM 2627 N N . LYS B 1 65 ? 17.875 16.875 8.328 1 95.75 65 LYS B N 1
ATOM 2628 C CA . LYS B 1 65 ? 17.875 16.109 9.57 1 95.75 65 LYS B CA 1
ATOM 2629 C C . LYS B 1 65 ? 16.688 16.516 10.445 1 95.75 65 LYS B C 1
ATOM 2631 O O . LYS B 1 65 ? 16.094 15.672 11.125 1 95.75 65 LYS B O 1
ATOM 2636 N N . VAL B 1 66 ? 16.359 17.781 10.406 1 97.31 66 VAL B N 1
ATOM 2637 C CA . VAL B 1 66 ? 15.266 18.25 11.25 1 97.31 66 VAL B CA 1
ATOM 2638 C C . VAL B 1 66 ? 13.961 17.609 10.805 1 97.31 66 VAL B C 1
ATOM 2640 O O . VAL B 1 66 ? 13.102 17.281 11.633 1 97.31 66 VAL B O 1
ATOM 2643 N N . PHE B 1 67 ? 13.789 17.375 9.516 1 98 67 PHE B N 1
ATOM 2644 C CA . PHE B 1 67 ? 12.57 16.781 8.992 1 98 67 PHE B CA 1
ATOM 2645 C C . PHE B 1 67 ? 12.516 15.289 9.32 1 98 67 PHE B C 1
ATOM 2647 O O . PHE B 1 67 ? 11.445 14.742 9.578 1 98 67 PHE B O 1
ATOM 2654 N N . GLU B 1 68 ? 13.688 14.609 9.328 1 98.25 68 GLU B N 1
ATOM 2655 C CA . GLU B 1 68 ? 13.758 13.242 9.836 1 98.25 68 GLU B CA 1
ATOM 2656 C C . GLU B 1 68 ? 13.297 13.164 11.289 1 98.25 68 GLU B C 1
ATOM 2658 O O . GLU B 1 68 ? 12.477 12.312 11.641 1 98.25 68 GLU B O 1
ATOM 2663 N N . GLN B 1 69 ? 13.781 14.117 12.062 1 98 69 GLN B N 1
ATOM 2664 C CA . GLN B 1 69 ? 13.531 14.117 13.5 1 98 69 GLN B CA 1
ATOM 2665 C C . GLN B 1 69 ? 12.047 14.305 13.797 1 98 69 GLN B C 1
ATOM 2667 O O . GLN B 1 69 ? 11.477 13.578 14.617 1 98 69 GLN B O 1
ATOM 2672 N N . VAL B 1 70 ? 11.398 15.203 13.125 1 98.56 70 VAL B N 1
ATOM 2673 C CA . VAL B 1 70 ? 10 15.477 13.438 1 98.56 70 VAL B CA 1
ATOM 2674 C C . VAL B 1 70 ? 9.125 14.336 12.922 1 98.56 70 VAL B C 1
ATOM 2676 O O . VAL B 1 70 ? 8.016 14.125 13.414 1 98.56 70 VAL B O 1
ATOM 2679 N N . THR B 1 71 ? 9.586 13.586 11.922 1 98.75 71 THR B N 1
ATOM 2680 C CA . THR B 1 71 ? 8.844 12.445 11.391 1 98.75 71 THR B CA 1
ATOM 2681 C C . THR B 1 71 ? 8.773 11.32 12.414 1 98.75 71 THR B C 1
ATOM 2683 O O . THR B 1 71 ? 7.785 10.586 12.477 1 98.75 71 THR B O 1
ATOM 2686 N N . GLU B 1 72 ? 9.781 11.203 13.227 1 98.12 72 GLU B N 1
ATOM 2687 C CA . GLU B 1 72 ? 9.805 10.141 14.219 1 98.12 72 GLU B CA 1
ATOM 2688 C C . GLU B 1 72 ? 9.641 10.695 15.633 1 98.12 72 GLU B C 1
ATOM 2690 O O . GLU B 1 72 ? 10.188 10.148 16.594 1 98.12 72 GLU B O 1
ATOM 2695 N N . ASP B 1 73 ? 9.023 11.875 15.773 1 98.25 73 ASP B N 1
ATOM 2696 C CA . ASP B 1 73 ? 8.75 12.445 17.094 1 98.25 73 ASP B CA 1
ATOM 2697 C C . ASP B 1 73 ? 8.062 11.43 18 1 98.25 73 ASP B C 1
ATOM 2699 O O . ASP B 1 73 ? 7.062 10.82 17.609 1 98.25 73 ASP B O 1
ATOM 2703 N N . ALA B 1 74 ? 8.562 11.258 19.219 1 97.56 74 ALA B N 1
ATOM 2704 C CA . ALA B 1 74 ? 8.125 10.188 20.109 1 97.56 74 ALA B CA 1
ATOM 2705 C C . ALA B 1 74 ? 6.664 10.367 20.516 1 97.56 74 ALA B C 1
ATOM 2707 O O . ALA B 1 74 ? 5.949 9.383 20.719 1 97.56 74 ALA B O 1
ATOM 2708 N N . ARG B 1 75 ? 6.188 11.57 20.672 1 98.25 75 ARG B N 1
ATOM 2709 C CA . ARG B 1 75 ? 4.805 11.836 21.047 1 98.25 75 ARG B CA 1
ATOM 2710 C C . ARG B 1 75 ? 3.84 11.398 19.953 1 98.25 75 ARG B C 1
ATOM 2712 O O . ARG B 1 75 ? 2.814 10.773 20.234 1 98.25 75 ARG B O 1
ATOM 2719 N N . VAL B 1 76 ? 4.195 11.75 18.703 1 98.38 76 VAL B N 1
ATOM 2720 C CA . VAL B 1 76 ? 3.379 11.359 17.562 1 98.38 76 VAL B CA 1
ATOM 2721 C C . VAL B 1 76 ? 3.365 9.836 17.438 1 98.38 76 VAL B C 1
ATOM 2723 O O . VAL B 1 76 ? 2.303 9.227 17.281 1 98.38 76 VAL B O 1
ATOM 2726 N N . LEU B 1 77 ? 4.52 9.211 17.547 1 98.19 77 LEU B N 1
ATOM 2727 C CA . LEU B 1 77 ? 4.625 7.762 17.422 1 98.19 77 LEU B CA 1
ATOM 2728 C C . LEU B 1 77 ? 3.809 7.062 18.5 1 98.19 77 LEU B C 1
ATOM 2730 O O . LEU B 1 77 ? 3.211 6.016 18.25 1 98.19 77 LEU B O 1
ATOM 2734 N N . ALA B 1 78 ? 3.795 7.637 19.688 1 98.31 78 ALA B N 1
ATOM 2735 C CA . ALA B 1 78 ? 3.008 7.066 20.781 1 98.31 78 ALA B CA 1
ATOM 2736 C C . ALA B 1 78 ? 1.521 7.047 20.438 1 98.31 78 ALA B C 1
ATOM 2738 O O . ALA B 1 78 ? 0.808 6.105 20.781 1 98.31 78 ALA B O 1
ATOM 2739 N N . LEU B 1 79 ? 1.09 8.07 19.797 1 98.75 79 LEU B N 1
ATOM 2740 C CA . LEU B 1 79 ? -0.302 8.109 19.359 1 98.75 79 LEU B CA 1
ATOM 2741 C C . LEU B 1 79 ? -0.542 7.121 18.219 1 98.75 79 LEU B C 1
ATOM 2743 O O . LEU B 1 79 ? -1.548 6.406 18.219 1 98.75 79 LEU B O 1
ATOM 2747 N N . LEU B 1 80 ? 0.353 7.059 17.266 1 98.81 80 LEU B N 1
ATOM 2748 C CA . LEU B 1 80 ? 0.225 6.145 16.125 1 98.81 80 LEU B CA 1
ATOM 2749 C C . LEU B 1 80 ? 0.141 4.699 16.609 1 98.81 80 LEU B C 1
ATOM 2751 O O . LEU B 1 80 ? -0.621 3.902 16.047 1 98.81 80 LEU B O 1
ATOM 2755 N N . ASP B 1 81 ? 0.855 4.352 17.656 1 98.44 81 ASP B N 1
ATOM 2756 C CA . ASP B 1 81 ? 0.872 3.004 18.203 1 98.44 81 ASP B CA 1
ATOM 2757 C C . ASP B 1 81 ? -0.51 2.602 18.719 1 98.44 81 ASP B C 1
ATOM 2759 O O . ASP B 1 81 ? -0.797 1.414 18.875 1 98.44 81 ASP B O 1
ATOM 2763 N N . ARG B 1 82 ? -1.349 3.551 18.984 1 98.12 82 ARG B N 1
ATOM 2764 C CA . ARG B 1 82 ? -2.676 3.277 19.516 1 98.12 82 ARG B CA 1
ATOM 2765 C C . ARG B 1 82 ? -3.711 3.178 18.406 1 98.12 82 ARG B C 1
ATOM 2767 O O . ARG B 1 82 ? -4.816 2.672 18.609 1 98.12 82 ARG B O 1
ATOM 2774 N N . PHE B 1 83 ? -3.352 3.619 17.234 1 98.62 83 PHE B N 1
ATOM 2775 C CA . PHE B 1 83 ? -4.375 3.74 16.203 1 98.62 83 PHE B CA 1
ATOM 2776 C C . PHE B 1 83 ? -4.027 2.891 14.992 1 98.62 83 PHE B C 1
ATOM 2778 O O . PHE B 1 83 ? -4.902 2.537 14.203 1 98.62 83 PHE B O 1
ATOM 2785 N N . LEU B 1 84 ? -2.777 2.607 14.805 1 98.69 84 LEU B N 1
ATOM 2786 C CA . LEU B 1 84 ? -2.332 1.85 13.641 1 98.69 84 LEU B CA 1
ATOM 2787 C C . LEU B 1 84 ? -1.649 0.554 14.062 1 98.69 84 LEU B C 1
ATOM 2789 O O . LEU B 1 84 ? -1.129 0.456 15.172 1 98.69 84 LEU B O 1
ATOM 2793 N N . LEU B 1 85 ? -1.646 -0.407 13.227 1 98.38 85 LEU B N 1
ATOM 2794 C CA . LEU B 1 85 ? -0.958 -1.667 13.492 1 98.38 85 LEU B CA 1
ATOM 2795 C C . LEU B 1 85 ? 0.554 -1.469 13.5 1 98.38 85 LEU B C 1
ATOM 2797 O O . LEU B 1 85 ? 1.077 -0.612 12.789 1 98.38 85 LEU B O 1
ATOM 2801 N N . PRO B 1 86 ? 1.229 -2.305 14.352 1 97.81 86 PRO B N 1
ATOM 2802 C CA . PRO B 1 86 ? 2.689 -2.252 14.266 1 97.81 86 PRO B CA 1
ATOM 2803 C C . PRO B 1 86 ? 3.205 -2.451 12.844 1 97.81 86 PRO B C 1
ATOM 2805 O O . PRO B 1 86 ? 2.691 -3.299 12.109 1 97.81 86 PRO B O 1
ATOM 2808 N N . GLY B 1 87 ? 4.125 -1.601 12.461 1 98 87 GLY B N 1
ATOM 2809 C CA . GLY B 1 87 ? 4.684 -1.642 11.117 1 98 87 GLY B CA 1
ATOM 2810 C C . GLY B 1 87 ? 4.102 -0.585 10.195 1 98 87 GLY B C 1
ATOM 2811 O O . GLY B 1 87 ? 4.266 -0.658 8.977 1 98 87 GLY B O 1
ATOM 2812 N N . TYR B 1 88 ? 3.354 0.358 10.797 1 98.75 88 TYR B N 1
ATOM 2813 C CA . TYR B 1 88 ? 2.803 1.441 9.992 1 98.75 88 TYR B CA 1
ATOM 2814 C C . TYR B 1 88 ? 3.908 2.184 9.242 1 98.75 88 TYR B C 1
ATOM 2816 O O . TYR B 1 88 ? 5.086 2.072 9.594 1 98.75 88 TYR B O 1
ATOM 2824 N N . LEU B 1 89 ? 3.49 2.883 8.203 1 98.88 89 LEU B N 1
ATOM 2825 C CA . LEU B 1 89 ? 4.422 3.516 7.277 1 98.88 89 LEU B CA 1
ATOM 2826 C C . LEU B 1 89 ? 4.199 5.023 7.227 1 98.88 89 LEU B C 1
ATOM 2828 O O . LEU B 1 89 ? 3.139 5.512 7.621 1 98.88 89 LEU B O 1
ATOM 2832 N N . LEU B 1 90 ? 5.238 5.758 6.852 1 98.94 90 LEU B N 1
ATOM 2833 C CA . LEU B 1 90 ? 5.055 7.133 6.395 1 98.94 90 LEU B CA 1
ATOM 2834 C C . LEU B 1 90 ? 4.449 7.164 4.996 1 98.94 90 LEU B C 1
ATOM 2836 O O . LEU B 1 90 ? 5.008 6.59 4.059 1 98.94 90 LEU B O 1
ATOM 2840 N N . SER B 1 91 ? 3.324 7.746 4.871 1 98.75 91 SER B N 1
ATOM 2841 C CA . SER B 1 91 ? 2.617 7.758 3.594 1 98.75 91 SER B CA 1
ATOM 2842 C C . SER B 1 91 ? 2.932 9.023 2.797 1 98.75 91 SER B C 1
ATOM 2844 O O . SER B 1 91 ? 2.99 8.984 1.566 1 98.75 91 SER B O 1
ATOM 2846 N N . ALA B 1 92 ? 3.107 10.141 3.465 1 98.62 92 ALA B N 1
ATOM 2847 C CA . ALA B 1 92 ? 3.395 11.438 2.852 1 98.62 92 ALA B CA 1
ATOM 2848 C C . ALA B 1 92 ? 4.137 12.352 3.82 1 98.62 92 ALA B C 1
ATOM 2850 O O . ALA B 1 92 ? 3.91 12.297 5.031 1 98.62 92 ALA B O 1
ATOM 2851 N N . SER B 1 93 ? 5.016 13.102 3.348 1 98.69 93 SER B N 1
ATOM 2852 C CA . SER B 1 93 ? 5.789 14.109 4.07 1 98.69 93 SER B CA 1
ATOM 2853 C C . SER B 1 93 ? 5.988 15.367 3.229 1 98.69 93 SER B C 1
ATOM 2855 O O . SER B 1 93 ? 6.758 15.359 2.268 1 98.69 93 SER B O 1
ATOM 2857 N N . GLN B 1 94 ? 5.289 16.469 3.633 1 97.62 94 GLN B N 1
ATOM 2858 C CA . GLN B 1 94 ? 5.234 17.641 2.768 1 97.62 94 GLN B CA 1
ATOM 2859 C C . GLN B 1 94 ? 5.234 18.922 3.586 1 97.62 94 GLN B C 1
ATOM 2861 O O . GLN B 1 94 ? 4.805 18.938 4.738 1 97.62 94 GLN B O 1
ATOM 2866 N N . ALA B 1 95 ? 5.727 19.953 3.02 1 96.69 95 ALA B N 1
ATOM 2867 C CA . ALA B 1 95 ? 5.461 21.312 3.498 1 96.69 95 ALA B CA 1
ATOM 2868 C C . ALA B 1 95 ? 4.438 22.016 2.611 1 96.69 95 ALA B C 1
ATOM 2870 O O . ALA B 1 95 ? 4.355 21.75 1.411 1 96.69 95 ALA B O 1
ATOM 2871 N N . ILE B 1 96 ? 3.674 22.797 3.176 1 95.94 96 ILE B N 1
ATOM 2872 C CA . ILE B 1 96 ? 2.619 23.547 2.502 1 95.94 96 ILE B CA 1
ATOM 2873 C C . ILE B 1 96 ? 2.736 25.031 2.846 1 95.94 96 ILE B C 1
ATOM 2875 O O . ILE B 1 96 ? 2.807 25.391 4.02 1 95.94 96 ILE B O 1
ATOM 2879 N N . CYS B 1 97 ? 2.771 25.828 1.927 1 94.94 97 CYS B N 1
ATOM 2880 C CA . CYS B 1 97 ? 2.764 27.266 2.096 1 94.94 97 CYS B CA 1
ATOM 2881 C C . CYS B 1 97 ? 1.573 27.891 1.376 1 94.94 97 CYS B C 1
ATOM 2883 O O . CYS B 1 97 ? 1.518 27.891 0.145 1 94.94 97 CYS B O 1
ATOM 2885 N N . ILE B 1 98 ? 0.64 28.375 2.133 1 95.19 98 ILE B N 1
ATOM 2886 C CA . ILE B 1 98 ? -0.528 29.047 1.574 1 95.19 98 ILE B CA 1
ATOM 2887 C C . ILE B 1 98 ? -0.27 30.547 1.49 1 95.19 98 ILE B C 1
ATOM 2889 O O . ILE B 1 98 ? -0.079 31.203 2.514 1 95.19 98 ILE B O 1
ATOM 2893 N N . TYR B 1 99 ? -0.301 31.094 0.321 1 94.06 99 TYR B N 1
ATOM 2894 C CA . TYR B 1 99 ? 0.003 32.5 0.116 1 94.06 99 TYR B CA 1
ATOM 2895 C C . TYR B 1 99 ? -1.263 33.344 0.186 1 94.06 99 TYR B C 1
ATOM 2897 O O . TYR B 1 99 ? -2.373 32.812 0.081 1 94.06 99 TYR B O 1
ATOM 2905 N N . PRO B 1 100 ? -1.017 34.656 0.383 1 94.44 100 PRO B N 1
ATOM 2906 C CA . PRO B 1 100 ? -2.158 35.562 0.427 1 94.44 100 PRO B CA 1
ATOM 2907 C C . PRO B 1 100 ? -3.051 35.469 -0.808 1 94.44 100 PRO B C 1
ATOM 2909 O O . PRO B 1 100 ? -2.549 35.344 -1.927 1 94.44 100 PRO B O 1
ATOM 2912 N N . GLY B 1 101 ? -4.359 35.438 -0.542 1 94.31 101 GLY B N 1
ATOM 2913 C CA . GLY B 1 101 ? -5.305 35.406 -1.647 1 94.31 101 GLY B CA 1
ATOM 2914 C C . GLY B 1 101 ? -5.797 34.031 -1.985 1 94.31 101 GLY B C 1
ATOM 2915 O O . GLY B 1 101 ? -6.789 33.875 -2.703 1 94.31 101 GLY B O 1
ATOM 2916 N N . GLU B 1 102 ? -5.074 33 -1.508 1 93.69 102 GLU B N 1
ATOM 2917 C CA . GLU B 1 102 ? -5.52 31.625 -1.767 1 93.69 102 GLU B CA 1
ATOM 2918 C C . GLU B 1 102 ? -6.883 31.359 -1.133 1 93.69 102 GLU B C 1
ATOM 2920 O O . GLU B 1 102 ? -7.145 31.781 -0.009 1 93.69 102 GLU B O 1
ATOM 2925 N N . THR B 1 103 ? -7.75 30.672 -1.869 1 94.19 103 THR B N 1
ATOM 2926 C CA . THR B 1 103 ? -9.078 30.312 -1.381 1 94.19 103 THR B CA 1
ATOM 2927 C C . THR B 1 103 ? -9.023 29.031 -0.557 1 94.19 103 THR B C 1
ATOM 2929 O O . THR B 1 103 ? -8.008 28.328 -0.559 1 94.19 103 THR B O 1
ATOM 2932 N N . ALA B 1 104 ? -10.039 28.812 0.183 1 95 104 ALA B N 1
ATOM 2933 C CA . ALA B 1 104 ? -10.109 27.609 1.01 1 95 104 ALA B CA 1
ATOM 2934 C C . ALA B 1 104 ? -10.141 26.359 0.148 1 95 104 ALA B C 1
ATOM 2936 O O . ALA B 1 104 ? -10.766 26.344 -0.916 1 95 104 ALA B O 1
ATOM 2937 N N . GLN B 1 105 ? -9.484 25.359 0.624 1 93.5 105 GLN B N 1
ATOM 2938 C CA . GLN B 1 105 ? -9.602 24.047 0.002 1 93.5 105 GLN B CA 1
ATOM 2939 C C . GLN B 1 105 ? -11.016 23.5 0.14 1 93.5 105 GLN B C 1
ATOM 2941 O O . GLN B 1 105 ? -11.797 23.969 0.972 1 93.5 105 GLN B O 1
ATOM 2946 N N . GLN B 1 106 ? -11.328 22.547 -0.726 1 93.56 106 GLN B N 1
ATOM 2947 C CA . GLN B 1 106 ? -12.531 21.75 -0.482 1 93.56 106 GLN B CA 1
ATOM 2948 C C . GLN B 1 106 ? -12.352 20.844 0.735 1 93.56 106 GLN B C 1
ATOM 2950 O O . GLN B 1 106 ? -11.25 20.359 0.994 1 93.56 106 GLN B O 1
ATOM 2955 N N . VAL B 1 107 ? -13.445 20.672 1.446 1 97.12 107 VAL B N 1
ATOM 2956 C CA . VAL B 1 107 ? -13.422 19.734 2.574 1 97.12 107 VAL B CA 1
ATOM 2957 C C . VAL B 1 107 ? -13.109 18.328 2.082 1 97.12 107 VAL B C 1
ATOM 2959 O O . VAL B 1 107 ? -13.656 17.875 1.072 1 97.12 107 VAL B O 1
ATOM 2962 N N . HIS B 1 108 ? -12.258 17.641 2.748 1 96.56 108 HIS B N 1
ATOM 2963 C CA . HIS B 1 108 ? -11.82 16.312 2.32 1 96.56 108 HIS B CA 1
ATOM 2964 C C . HIS B 1 108 ? -11.312 15.492 3.5 1 96.56 108 HIS B C 1
ATOM 2966 O O . HIS B 1 108 ? -11.25 15.992 4.625 1 96.56 108 HIS B O 1
ATOM 2972 N N . THR B 1 109 ? -11.102 14.266 3.293 1 97.56 109 THR B N 1
ATOM 2973 C CA . THR B 1 109 ? -10.375 13.367 4.191 1 97.56 109 THR B CA 1
ATOM 2974 C C . THR B 1 109 ? -9.016 13 3.609 1 97.56 109 THR B C 1
ATOM 2976 O O . THR B 1 109 ? -8.805 13.109 2.4 1 97.56 109 THR B O 1
ATOM 2979 N N . ASP B 1 110 ? -8.102 12.648 4.418 1 96.94 110 ASP B N 1
ATOM 2980 C CA . ASP B 1 110 ? -6.75 12.359 3.949 1 96.94 110 ASP B CA 1
ATOM 2981 C C . ASP B 1 110 ? -6.625 10.906 3.502 1 96.94 110 ASP B C 1
ATOM 2983 O O . ASP B 1 110 ? -5.629 10.523 2.885 1 96.94 110 ASP B O 1
ATOM 2987 N N . ASP B 1 111 ? -7.598 10.078 3.801 1 95.06 111 ASP B N 1
ATOM 2988 C CA . ASP B 1 111 ? -7.465 8.672 3.439 1 95.06 111 ASP B CA 1
ATOM 2989 C C . ASP B 1 111 ? -8.562 8.242 2.465 1 95.06 111 ASP B C 1
ATOM 2991 O O . ASP B 1 111 ? -8.93 7.07 2.41 1 95.06 111 ASP B O 1
ATOM 2995 N N . GLY B 1 112 ? -9.141 9.242 1.691 1 93.06 112 GLY B N 1
ATOM 2996 C CA . GLY B 1 112 ? -10.219 8.992 0.745 1 93.06 112 GLY B CA 1
ATOM 2997 C C . GLY B 1 112 ? -9.805 8.117 -0.419 1 93.06 112 GLY B C 1
ATOM 2998 O O . GLY B 1 112 ? -10.648 7.535 -1.099 1 93.06 112 GLY B O 1
ATOM 2999 N N . PHE B 1 113 ? -8.531 8.008 -0.648 1 93.38 113 PHE B N 1
ATOM 3000 C CA . PHE B 1 113 ? -8.047 7.199 -1.761 1 93.38 113 PHE B CA 1
ATOM 3001 C C . PHE B 1 113 ? -8.164 5.715 -1.441 1 93.38 113 PHE B C 1
ATOM 3003 O O . PHE B 1 113 ? -8.141 4.875 -2.344 1 93.38 113 PHE B O 1
ATOM 3010 N N . TYR B 1 114 ? -8.195 5.391 -0.148 1 96.19 114 TYR B N 1
ATOM 3011 C CA . TYR B 1 114 ? -8.453 4.008 0.239 1 96.19 114 TYR B CA 1
ATOM 3012 C C . TYR B 1 114 ? -9.93 3.67 0.083 1 96.19 114 TYR B C 1
ATOM 3014 O O . TYR B 1 114 ? -10.797 4.359 0.635 1 96.19 114 TYR B O 1
ATOM 3022 N N . ARG B 1 115 ? -10.297 2.762 -0.65 1 94.94 115 ARG B N 1
ATOM 3023 C CA . ARG B 1 115 ? -11.672 2.422 -0.987 1 94.94 115 ARG B CA 1
ATOM 3024 C C . ARG B 1 115 ? -12.305 1.557 0.099 1 94.94 115 ARG B C 1
ATOM 3026 O O . ARG B 1 115 ? -12.688 0.412 -0.156 1 94.94 115 ARG B O 1
ATOM 3033 N N . LEU B 1 116 ? -12.43 2.145 1.223 1 96.81 116 LEU B N 1
ATOM 3034 C CA . LEU B 1 116 ? -13.016 1.522 2.406 1 96.81 116 LEU B CA 1
ATOM 3035 C C . LEU B 1 116 ? -14.305 2.229 2.812 1 96.81 116 LEU B C 1
ATOM 3037 O O . LEU B 1 116 ? -14.359 3.459 2.85 1 96.81 116 LEU B O 1
ATOM 3041 N N . LYS B 1 117 ? -15.289 1.505 3.098 1 95.69 117 LYS B N 1
ATOM 3042 C CA . LYS B 1 117 ? -16.578 2.074 3.453 1 95.69 117 LYS B CA 1
ATOM 3043 C C . LYS B 1 117 ? -16.562 2.631 4.875 1 95.69 117 LYS B C 1
ATOM 3045 O O . LYS B 1 117 ? -15.961 2.041 5.773 1 95.69 117 LYS B O 1
ATOM 3050 N N . ARG B 1 118 ? -17.266 3.746 5.062 1 96.75 118 ARG B N 1
ATOM 3051 C CA . ARG B 1 118 ? -17.469 4.375 6.363 1 96.75 118 ARG B CA 1
ATOM 3052 C C . ARG B 1 118 ? -18.812 3.961 6.973 1 96.75 118 ARG B C 1
ATOM 3054 O O . ARG B 1 118 ? -19.734 3.586 6.25 1 96.75 118 ARG B O 1
ATOM 3061 N N . PRO B 1 119 ? -18.906 4.082 8.266 1 97.06 119 PRO B N 1
ATOM 3062 C CA . PRO B 1 119 ? -17.891 4.438 9.258 1 97.06 119 PRO B CA 1
ATOM 3063 C C . PRO B 1 119 ? -16.859 3.336 9.453 1 97.06 119 PRO B C 1
ATOM 3065 O O . PRO B 1 119 ? -17.172 2.152 9.297 1 97.06 119 PRO B O 1
ATOM 3068 N N . ARG B 1 120 ? -15.711 3.699 9.75 1 96.06 120 ARG B N 1
ATOM 3069 C CA . ARG B 1 120 ? -14.602 2.758 9.93 1 96.06 120 ARG B CA 1
ATOM 3070 C C . ARG B 1 120 ? -13.484 3.381 10.758 1 96.06 120 ARG B C 1
ATOM 3072 O O . ARG B 1 120 ? -13.398 4.605 10.875 1 96.06 120 ARG B O 1
ATOM 3079 N N . PRO B 1 121 ? -12.641 2.51 11.344 1 96.25 121 PRO B N 1
ATOM 3080 C CA . PRO B 1 121 ? -11.383 3.041 11.875 1 96.25 121 PRO B CA 1
ATOM 3081 C C . PRO B 1 121 ? -10.516 3.686 10.789 1 96.25 121 PRO B C 1
ATOM 3083 O O . PRO B 1 121 ? -10.703 3.418 9.602 1 96.25 121 PRO B O 1
ATOM 3086 N N . PRO B 1 122 ? -9.617 4.566 11.164 1 97.62 122 PRO B N 1
ATOM 3087 C CA . PRO B 1 122 ? -8.758 5.207 10.172 1 97.62 122 PRO B CA 1
ATOM 3088 C C . PRO B 1 122 ? -7.73 4.25 9.57 1 97.62 122 PRO B C 1
ATOM 3090 O O . PRO B 1 122 ? -7.195 3.393 10.273 1 97.62 122 PRO B O 1
ATOM 3093 N N . ALA B 1 123 ? -7.473 4.387 8.305 1 97.94 123 ALA B N 1
ATOM 3094 C CA . ALA B 1 123 ? -6.383 3.674 7.645 1 97.94 123 ALA B CA 1
ATOM 3095 C C . ALA B 1 123 ? -5.086 4.473 7.711 1 97.94 123 ALA B C 1
ATOM 3097 O O . ALA B 1 123 ? -4.027 3.986 7.309 1 97.94 123 ALA B O 1
ATOM 3098 N N . SER B 1 124 ? -5.188 5.699 8.188 1 98.62 124 SER B N 1
ATOM 3099 C CA . SER B 1 124 ? -4.039 6.594 8.32 1 98.62 124 SER B CA 1
ATOM 3100 C C . SER B 1 124 ? -4.293 7.676 9.359 1 98.62 124 SER B C 1
ATOM 3102 O O . SER B 1 124 ? -5.434 7.879 9.789 1 98.62 124 SER B O 1
ATOM 3104 N N . MET B 1 125 ? -3.254 8.211 9.82 1 98.94 125 MET B N 1
ATOM 3105 C CA . MET B 1 125 ? -3.225 9.367 10.719 1 98.94 125 MET B CA 1
ATOM 3106 C C . MET B 1 125 ? -2.42 10.508 10.109 1 98.94 125 MET B C 1
ATOM 3108 O O . MET B 1 125 ? -1.439 10.273 9.398 1 98.94 125 MET B O 1
ATOM 3112 N N . SER B 1 126 ? -2.883 11.695 10.445 1 98.88 126 SER B N 1
ATOM 3113 C CA . SER B 1 126 ? -2.209 12.852 9.867 1 98.88 126 SER B CA 1
ATOM 3114 C C . SER B 1 126 ? -1.754 13.828 10.953 1 98.88 126 SER B C 1
ATOM 3116 O O . SER B 1 126 ? -2.383 13.922 12.008 1 98.88 126 SER B O 1
ATOM 3118 N N . LEU B 1 127 ? -0.677 14.406 10.68 1 98.88 127 LEU B N 1
ATOM 3119 C CA . LEU B 1 127 ? -0.145 15.516 11.469 1 98.88 127 LEU B CA 1
ATOM 3120 C C . LEU B 1 127 ? 0.044 16.75 10.594 1 98.88 127 LEU B C 1
ATOM 3122 O O . LEU B 1 127 ? 0.577 16.656 9.484 1 98.88 127 LEU B O 1
ATOM 3126 N N . ILE B 1 128 ? -0.485 17.906 11.039 1 98.88 128 ILE B N 1
ATOM 3127 C CA . ILE B 1 128 ? -0.156 19.203 10.453 1 98.88 128 ILE B CA 1
ATOM 3128 C C . ILE B 1 128 ? 0.458 20.109 11.523 1 98.88 128 ILE B C 1
ATOM 3130 O O . ILE B 1 128 ? -0.172 20.391 12.547 1 98.88 128 ILE B O 1
ATOM 3134 N N . ALA B 1 129 ? 1.631 20.516 11.273 1 98.88 129 ALA B N 1
ATOM 3135 C CA . ALA B 1 129 ? 2.338 21.375 12.219 1 98.88 129 ALA B CA 1
ATOM 3136 C C . ALA B 1 129 ? 2.398 22.812 11.727 1 98.88 129 ALA B C 1
ATOM 3138 O O . ALA B 1 129 ? 2.686 23.062 10.547 1 98.88 129 ALA B O 1
ATOM 3139 N N . ALA B 1 130 ? 2.131 23.703 12.641 1 98.81 130 ALA B N 1
ATOM 3140 C CA . ALA B 1 130 ? 2.172 25.125 12.328 1 98.81 130 ALA B CA 1
ATOM 3141 C C . ALA B 1 130 ? 3.602 25.656 12.375 1 98.81 130 ALA B C 1
ATOM 3143 O O . ALA B 1 130 ? 4.18 25.828 13.445 1 98.81 130 ALA B O 1
ATOM 3144 N N . VAL B 1 131 ? 4.133 25.891 11.211 1 98.56 131 VAL B N 1
ATOM 3145 C CA . VAL B 1 131 ? 5.41 26.594 11.164 1 98.56 131 VAL B CA 1
ATOM 3146 C C . VAL B 1 131 ? 5.199 28.062 11.484 1 98.56 131 VAL B C 1
ATOM 3148 O O . VAL B 1 131 ? 5.973 28.656 12.242 1 98.56 131 VAL B O 1
ATOM 3151 N N . ASP B 1 132 ? 4.246 28.656 10.852 1 98 132 ASP B N 1
ATOM 3152 C CA . ASP B 1 132 ? 3.674 29.922 11.266 1 98 132 ASP B CA 1
ATOM 3153 C C . ASP B 1 132 ? 2.402 29.719 12.078 1 98 132 ASP B C 1
ATOM 3155 O O . ASP B 1 132 ? 1.714 28.719 11.922 1 98 132 ASP B O 1
ATOM 3159 N N . ALA B 1 133 ? 2.141 30.719 12.922 1 98.31 133 ALA B N 1
ATOM 3160 C CA . ALA B 1 133 ? 0.916 30.625 13.719 1 98.31 133 ALA B CA 1
ATOM 3161 C C . ALA B 1 133 ? -0.307 30.469 12.82 1 98.31 133 ALA B C 1
ATOM 3163 O O . ALA B 1 133 ? -0.395 31.094 11.766 1 98.31 133 ALA B O 1
ATOM 3164 N N . PHE B 1 134 ? -1.202 29.531 13.172 1 98.62 134 PHE B N 1
ATOM 3165 C CA . PHE B 1 134 ? -2.486 29.375 12.5 1 98.62 134 PHE B CA 1
ATOM 3166 C C . PHE B 1 134 ? -3.512 30.359 13.055 1 98.62 134 PHE B C 1
ATOM 3168 O O . PHE B 1 134 ? -3.775 30.359 14.266 1 98.62 134 PHE B O 1
ATOM 3175 N N . THR B 1 135 ? -4.031 31.172 12.234 1 98.44 135 THR B N 1
ATOM 3176 C CA . THR B 1 135 ? -5.113 32.094 12.594 1 98.44 135 THR B CA 1
ATOM 3177 C C . THR B 1 135 ? -6.289 31.938 11.625 1 98.44 135 THR B C 1
ATOM 3179 O O . THR B 1 135 ? -6.141 31.359 10.547 1 98.44 135 THR B O 1
ATOM 3182 N N . GLU B 1 136 ? -7.402 32.438 12.031 1 97.62 136 GLU B N 1
ATOM 3183 C CA . GLU B 1 136 ? -8.578 32.375 11.164 1 97.62 136 GLU B CA 1
ATOM 3184 C C . GLU B 1 136 ? -8.344 33.156 9.867 1 97.62 136 GLU B C 1
ATOM 3186 O O . GLU B 1 136 ? -8.914 32.812 8.828 1 97.62 136 GLU B O 1
ATOM 3191 N N . GLU B 1 137 ? -7.441 34.094 9.906 1 97.69 137 GLU B N 1
ATOM 3192 C CA . GLU B 1 137 ? -7.238 34.969 8.773 1 97.69 137 GLU B CA 1
ATOM 3193 C C . GLU B 1 137 ? -6.207 34.406 7.801 1 97.69 137 GLU B C 1
ATOM 3195 O O . GLU B 1 137 ? -6.207 34.781 6.617 1 97.69 137 GLU B O 1
ATOM 3200 N N . ASN B 1 138 ? -5.332 33.562 8.266 1 97.81 138 ASN B N 1
ATOM 3201 C CA . ASN B 1 138 ? -4.195 33.25 7.406 1 97.81 138 ASN B CA 1
ATOM 3202 C C . ASN B 1 138 ? -4.301 31.828 6.844 1 97.81 138 ASN B C 1
ATOM 3204 O O . ASN B 1 138 ? -3.295 31.234 6.461 1 97.81 138 ASN B O 1
ATOM 3208 N N . GLY B 1 139 ? -5.52 31.234 6.879 1 97 139 GLY B N 1
ATOM 3209 C CA . GLY B 1 139 ? -5.727 29.953 6.227 1 97 139 GLY B CA 1
ATOM 3210 C C . GLY B 1 139 ? -5.445 28.766 7.137 1 97 139 GLY B C 1
ATOM 3211 O O . GLY B 1 139 ? -4.93 27.75 6.688 1 97 139 GLY B O 1
ATOM 3212 N N . CYS B 1 140 ? -5.75 28.906 8.398 1 98.31 140 CYS B N 1
ATOM 3213 C CA . CYS B 1 140 ? -5.566 27.797 9.328 1 98.31 140 CYS B CA 1
ATOM 3214 C C . CYS B 1 140 ? -6.379 26.578 8.891 1 98.31 140 CYS B C 1
ATOM 3216 O O . CYS B 1 140 ? -7.355 26.703 8.148 1 98.31 140 CYS B O 1
ATOM 3218 N N . THR B 1 141 ? -5.891 25.391 9.281 1 98.56 141 THR B N 1
ATOM 3219 C CA . THR B 1 141 ? -6.684 24.188 9.094 1 98.56 141 THR B CA 1
ATOM 3220 C C . THR B 1 141 ? -8.031 24.312 9.797 1 98.56 141 THR B C 1
ATOM 3222 O O . THR B 1 141 ? -8.109 24.828 10.914 1 98.56 141 THR B O 1
ATOM 3225 N N . GLU B 1 142 ? -9.016 23.922 9.133 1 98.75 142 GLU B N 1
ATOM 3226 C CA . GLU B 1 142 ? -10.359 23.844 9.703 1 98.75 142 GLU B CA 1
ATOM 3227 C C . GLU B 1 142 ? -10.867 22.406 9.711 1 98.75 142 GLU B C 1
ATOM 3229 O O . GLU B 1 142 ? -10.664 21.656 8.742 1 98.75 142 GLU B O 1
ATOM 3234 N N . VAL B 1 143 ? -11.5 22.016 10.852 1 98.88 143 VAL B N 1
ATOM 3235 C CA . VAL B 1 143 ? -11.945 20.625 10.961 1 98.88 143 VAL B CA 1
ATOM 3236 C C . VAL B 1 143 ? -13.438 20.578 11.273 1 98.88 143 VAL B C 1
ATOM 3238 O O . VAL B 1 143 ? -14.016 21.578 11.703 1 98.88 143 VAL B O 1
ATOM 3241 N N . ILE B 1 144 ? -14.055 19.5 11.008 1 98.88 144 ILE B N 1
ATOM 3242 C CA . ILE B 1 144 ? -15.391 19.188 11.5 1 98.88 144 ILE B CA 1
ATOM 3243 C C . ILE B 1 144 ? -15.312 18.141 12.602 1 98.88 144 ILE B C 1
ATOM 3245 O O . ILE B 1 144 ? -15.266 16.938 12.32 1 98.88 144 ILE B O 1
ATOM 3249 N N . PRO B 1 145 ? -15.328 18.641 13.859 1 98.81 145 PRO B N 1
ATOM 3250 C CA . PRO B 1 145 ? -15.156 17.703 14.969 1 98.81 145 PRO B CA 1
ATOM 3251 C C . PRO B 1 145 ? -16.172 16.562 14.938 1 98.81 145 PRO B C 1
ATOM 3253 O O . PRO B 1 145 ? -17.344 16.781 14.664 1 98.81 145 PRO B O 1
ATOM 3256 N N . GLY B 1 146 ? -15.664 15.32 15.148 1 98.75 146 GLY B N 1
ATOM 3257 C CA . GLY B 1 146 ? -16.531 14.156 15.227 1 98.75 146 GLY B CA 1
ATOM 3258 C C . GLY B 1 146 ? -16.797 13.531 13.875 1 98.75 146 GLY B C 1
ATOM 3259 O O . GLY B 1 146 ? -17.328 12.414 13.797 1 98.75 146 GLY B O 1
ATOM 3260 N N . SER B 1 147 ? -16.453 14.164 12.805 1 98.81 147 SER B N 1
ATOM 3261 C CA . SER B 1 147 ? -16.812 13.703 11.469 1 98.81 147 SER B CA 1
ATOM 3262 C C . SER B 1 147 ? -16.062 12.43 11.102 1 98.81 147 SER B C 1
ATOM 3264 O O . SER B 1 147 ? -16.406 11.758 10.125 1 98.81 147 SER B O 1
ATOM 3266 N N . HIS B 1 148 ? -15.055 12.07 11.844 1 98.75 148 HIS B N 1
ATOM 3267 C CA . HIS B 1 148 ? -14.336 10.82 11.609 1 98.75 148 HIS B CA 1
ATOM 3268 C C . HIS B 1 148 ? -15.25 9.617 11.812 1 98.75 148 HIS B C 1
ATOM 3270 O O . HIS B 1 148 ? -14.938 8.516 11.359 1 98.75 148 HIS B O 1
ATOM 3276 N N . LEU B 1 149 ? -16.391 9.836 12.469 1 98.62 149 LEU B N 1
ATOM 3277 C CA . LEU B 1 149 ? -17.328 8.758 12.773 1 98.62 149 LEU B CA 1
ATOM 3278 C C . LEU B 1 149 ? -18.453 8.719 11.75 1 98.62 149 LEU B C 1
ATOM 3280 O O . LEU B 1 149 ? -19.328 7.84 11.812 1 98.62 149 LEU B O 1
ATOM 3284 N N . TRP B 1 150 ? -18.453 9.703 10.797 1 98.69 150 TRP B N 1
ATOM 3285 C CA . TRP B 1 150 ? -19.562 9.82 9.867 1 98.69 150 TRP B CA 1
ATOM 3286 C C . TRP B 1 150 ? -19.547 8.68 8.859 1 98.69 150 TRP B C 1
ATOM 3288 O O . TRP B 1 150 ? -18.484 8.211 8.445 1 98.69 150 TRP B O 1
ATOM 3298 N N . SER B 1 151 ? -20.75 8.297 8.438 1 98.31 151 SER B N 1
ATOM 3299 C CA . SER B 1 151 ? -20.922 7.34 7.348 1 98.31 151 SER B CA 1
ATOM 3300 C C . SER B 1 151 ? -20.672 7.996 5.992 1 98.31 151 SER B C 1
ATOM 3302 O O . SER B 1 151 ? -20.609 9.227 5.895 1 98.31 151 SER B O 1
ATOM 3304 N N . ASP B 1 152 ? -20.562 7.141 5.02 1 97.81 152 ASP B N 1
ATOM 3305 C CA . ASP B 1 152 ? -20.453 7.648 3.656 1 97.81 152 ASP B CA 1
ATOM 3306 C C . ASP B 1 152 ? -21.672 8.508 3.293 1 97.81 152 ASP B C 1
ATOM 3308 O O . ASP B 1 152 ? -21.531 9.539 2.635 1 97.81 152 ASP B O 1
ATOM 3312 N N . ALA B 1 153 ? -22.797 8.117 3.67 1 98.06 153 ALA B N 1
ATOM 3313 C CA . ALA B 1 153 ? -24.031 8.859 3.377 1 98.06 153 ALA B CA 1
ATOM 3314 C C . ALA B 1 153 ? -24 10.234 4.027 1 98.06 153 ALA B C 1
ATOM 3316 O O . ALA B 1 153 ? -24.422 11.227 3.414 1 98.06 153 ALA B O 1
ATOM 3317 N N . GLU B 1 154 ? -23.547 10.297 5.27 1 98.06 154 GLU B N 1
ATOM 3318 C CA . GLU B 1 154 ? -23.453 11.57 5.977 1 98.06 154 GLU B CA 1
ATOM 3319 C C . GLU B 1 154 ? -22.453 12.508 5.297 1 98.06 154 GLU B C 1
ATOM 3321 O O . GLU B 1 154 ? -22.719 13.703 5.156 1 98.06 154 GLU B O 1
ATOM 3326 N N . VAL B 1 155 ? -21.375 11.977 4.898 1 97.88 155 VAL B N 1
ATOM 3327 C CA . VAL B 1 155 ? -20.359 12.773 4.211 1 97.88 155 VAL B CA 1
ATOM 3328 C C . VAL B 1 155 ? -20.922 13.297 2.887 1 97.88 155 VAL B C 1
ATOM 3330 O O . VAL B 1 155 ? -20.75 14.469 2.547 1 97.88 155 VAL B O 1
ATOM 3333 N N . ALA B 1 156 ? -21.625 12.445 2.145 1 96.81 156 ALA B N 1
ATOM 3334 C CA . ALA B 1 156 ? -22.172 12.797 0.843 1 96.81 156 ALA B CA 1
ATOM 3335 C C . ALA B 1 156 ? -23.25 13.875 0.981 1 96.81 156 ALA B C 1
ATOM 3337 O O . ALA B 1 156 ? -23.469 14.664 0.057 1 96.81 156 ALA B O 1
ATOM 3338 N N . ALA B 1 157 ? -23.828 13.953 2.1 1 97.5 157 ALA B N 1
ATOM 3339 C CA . ALA B 1 157 ? -24.938 14.875 2.334 1 97.5 157 ALA B CA 1
ATOM 3340 C C . ALA B 1 157 ? -24.422 16.25 2.742 1 97.5 157 ALA B C 1
ATOM 3342 O O . ALA B 1 157 ? -25.188 17.219 2.797 1 97.5 157 ALA B O 1
ATOM 3343 N N . LEU B 1 158 ? -23.141 16.297 3.027 1 97.12 158 LEU B N 1
ATOM 3344 C CA . LEU B 1 158 ? -22.562 17.578 3.449 1 97.12 158 LEU B CA 1
ATOM 3345 C C . LEU B 1 158 ? -22.688 18.625 2.344 1 97.12 158 LEU B C 1
ATOM 3347 O O . LEU B 1 158 ? -22.266 18.375 1.21 1 97.12 158 LEU B O 1
ATOM 3351 N N . SER B 1 159 ? -23.266 19.734 2.605 1 95.75 159 SER B N 1
ATOM 3352 C CA . SER B 1 159 ? -23.422 20.828 1.65 1 95.75 159 SER B CA 1
ATOM 3353 C C . SER B 1 159 ? -22.609 22.031 2.059 1 95.75 159 SER B C 1
ATOM 3355 O O . SER B 1 159 ? -22.312 22.234 3.24 1 95.75 159 SER B O 1
ATOM 3357 N N . PRO B 1 160 ? -22.234 22.828 1.095 1 93.94 160 PRO B N 1
ATOM 3358 C CA . PRO B 1 160 ? -21.5 24.062 1.413 1 93.94 160 PRO B CA 1
ATOM 3359 C C . PRO B 1 160 ? -22.25 24.938 2.42 1 93.94 160 PRO B C 1
ATOM 3361 O O . PRO B 1 160 ? -21.609 25.625 3.225 1 93.94 160 PRO B O 1
ATOM 3364 N N . ALA B 1 161 ? -23.484 24.859 2.406 1 95.25 161 ALA B N 1
ATOM 3365 C CA . ALA B 1 161 ? -24.297 25.688 3.295 1 95.25 161 ALA B CA 1
ATOM 3366 C C . ALA B 1 161 ? -24.109 25.25 4.75 1 95.25 161 ALA B C 1
ATOM 3368 O O . ALA B 1 161 ? -24.375 26.047 5.668 1 95.25 161 ALA B O 1
ATOM 3369 N N . ASP B 1 162 ? -23.656 24.031 4.965 1 96.62 162 ASP B N 1
ATOM 3370 C CA . ASP B 1 162 ? -23.5 23.484 6.312 1 96.62 162 ASP B CA 1
ATOM 3371 C C . ASP B 1 162 ? -22.141 23.875 6.902 1 96.62 162 ASP B C 1
ATOM 3373 O O . ASP B 1 162 ? -21.953 23.844 8.117 1 96.62 162 ASP B O 1
ATOM 3377 N N . LEU B 1 163 ? -21.266 24.25 6.102 1 96 163 LEU B N 1
ATOM 3378 C CA . LEU B 1 163 ? -19.844 24.297 6.457 1 96 163 LEU B CA 1
ATOM 3379 C C . LEU B 1 163 ? -19.594 25.391 7.488 1 96 163 LEU B C 1
ATOM 3381 O O . LEU B 1 163 ? -18.875 25.172 8.469 1 96 163 LEU B O 1
ATOM 3385 N N . PRO B 1 164 ? -20.219 26.625 7.344 1 93.81 164 PRO B N 1
ATOM 3386 C CA . PRO B 1 164 ? -19.953 27.672 8.32 1 93.81 164 PRO B CA 1
ATOM 3387 C C . PRO B 1 164 ? -20.297 27.266 9.75 1 93.81 164 PRO B C 1
ATOM 3389 O O . PRO B 1 164 ? -19.609 27.672 10.695 1 93.81 164 PRO B O 1
ATOM 3392 N N . ARG B 1 165 ? -21.234 26.422 9.859 1 96.06 165 ARG B N 1
ATOM 3393 C CA . ARG B 1 165 ? -21.672 26 11.188 1 96.06 165 ARG B CA 1
ATOM 3394 C C . ARG B 1 165 ? -20.828 24.828 11.695 1 96.06 165 ARG B C 1
ATOM 3396 O O . ARG B 1 165 ? -20.656 24.672 12.906 1 96.06 165 ARG B O 1
ATOM 3403 N N . LEU B 1 166 ? -20.312 24.016 10.859 1 98.25 166 LEU B N 1
ATOM 3404 C CA . LEU B 1 166 ? -19.703 22.75 11.25 1 98.25 166 LEU B CA 1
ATOM 3405 C C . LEU B 1 166 ? -18.203 22.906 11.422 1 98.25 166 LEU B C 1
ATOM 3407 O O . LEU B 1 166 ? -17.594 22.219 12.25 1 98.25 166 LEU B O 1
ATOM 3411 N N . LEU B 1 167 ? -17.594 23.797 10.664 1 98.62 167 LEU B N 1
ATOM 3412 C CA . LEU B 1 167 ? -16.141 23.906 10.656 1 98.62 167 LEU B CA 1
ATOM 3413 C C . LEU B 1 167 ? -15.648 24.625 11.906 1 98.62 167 LEU B C 1
ATOM 3415 O O . LEU B 1 167 ? -16.203 25.641 12.312 1 98.62 167 LEU B O 1
ATOM 3419 N N . LYS B 1 168 ? -14.656 24.094 12.492 1 98.69 168 LYS B N 1
ATOM 3420 C CA . LYS B 1 168 ? -13.922 24.703 13.594 1 98.69 168 LYS B CA 1
ATOM 3421 C C . LYS B 1 168 ? -12.5 25.062 13.172 1 98.69 168 LYS B C 1
ATOM 3423 O O . LYS B 1 168 ? -11.711 24.188 12.812 1 98.69 168 LYS B O 1
ATOM 3428 N N . PRO B 1 169 ? -12.164 26.359 13.188 1 98.69 169 PRO B N 1
ATOM 3429 C CA . PRO B 1 169 ? -10.789 26.75 12.883 1 98.69 169 PRO B CA 1
ATOM 3430 C C . PRO B 1 169 ? -9.797 26.281 13.953 1 98.69 169 PRO B C 1
ATOM 3432 O O . PRO B 1 169 ? -10.07 26.422 15.148 1 98.69 169 PRO B O 1
ATOM 3435 N N . MET B 1 170 ? -8.719 25.719 13.562 1 98.69 170 MET B N 1
ATOM 3436 C CA . MET B 1 170 ? -7.641 25.328 14.469 1 98.69 170 MET B CA 1
ATOM 3437 C C . MET B 1 170 ? -6.656 26.469 14.672 1 98.69 170 MET B C 1
ATOM 3439 O O . MET B 1 170 ? -5.574 26.469 14.078 1 98.69 170 MET B O 1
ATOM 3443 N N . VAL B 1 171 ? -7.059 27.422 15.508 1 98.62 171 VAL B N 1
ATOM 3444 C CA . VAL B 1 171 ? -6.16 28.516 15.867 1 98.62 171 VAL B CA 1
ATOM 3445 C C . VAL B 1 171 ? -5.109 28.016 16.859 1 98.62 171 VAL B C 1
ATOM 3447 O O . VAL B 1 171 ? -5.445 27.484 17.922 1 98.62 171 VAL B O 1
ATOM 3450 N N . MET B 1 172 ? -3.844 28.188 16.484 1 97.62 172 MET B N 1
ATOM 3451 C CA . MET B 1 172 ? -2.773 27.656 17.312 1 97.62 172 MET B CA 1
ATOM 3452 C C . MET B 1 172 ? -1.459 28.375 17.047 1 97.62 172 MET B C 1
ATOM 3454 O O . MET B 1 172 ? -1.231 28.859 15.93 1 97.62 172 MET B O 1
ATOM 3458 N N . PRO B 1 173 ? -0.579 28.516 18.094 1 98.19 173 PRO B N 1
ATOM 3459 C CA . PRO B 1 173 ? 0.705 29.203 17.906 1 98.19 173 PRO B CA 1
ATOM 3460 C C . PRO B 1 173 ? 1.667 28.406 17.031 1 98.19 173 PRO B C 1
ATOM 3462 O O . PRO B 1 173 ? 1.501 27.203 16.859 1 98.19 173 PRO B O 1
ATOM 3465 N N . ALA B 1 174 ? 2.611 29.156 16.453 1 98.5 174 ALA B N 1
ATOM 3466 C CA . ALA B 1 174 ? 3.705 28.469 15.781 1 98.5 174 ALA B CA 1
ATOM 3467 C C . ALA B 1 174 ? 4.332 27.422 16.672 1 98.5 174 ALA B C 1
ATOM 3469 O O . ALA B 1 174 ? 4.512 27.641 17.875 1 98.5 174 ALA B O 1
ATOM 3470 N N . GLY B 1 175 ? 4.57 26.266 16.078 1 98.44 175 GLY B N 1
ATOM 3471 C CA . GLY B 1 175 ? 5.184 25.188 16.844 1 98.44 175 GLY B CA 1
ATOM 3472 C C . GLY B 1 175 ? 4.18 24.156 17.344 1 98.44 175 GLY B C 1
ATOM 3473 O O . GLY B 1 175 ? 4.562 23.062 17.766 1 98.44 175 GLY B O 1
ATOM 3474 N N . ALA B 1 176 ? 2.891 24.516 17.344 1 98.5 176 ALA B N 1
ATOM 3475 C CA . ALA B 1 176 ? 1.86 23.547 17.688 1 98.5 176 ALA B CA 1
ATOM 3476 C C . ALA B 1 176 ? 1.541 22.656 16.484 1 98.5 176 ALA B C 1
ATOM 3478 O O . ALA B 1 176 ? 1.883 22.984 15.352 1 98.5 176 ALA B O 1
ATOM 3479 N N . ALA B 1 177 ? 0.936 21.5 16.766 1 98.81 177 ALA B N 1
ATOM 3480 C CA . ALA B 1 177 ? 0.55 20.578 15.695 1 98.81 177 ALA B CA 1
ATOM 3481 C C . ALA B 1 177 ? -0.801 19.938 15.992 1 98.81 177 ALA B C 1
ATOM 3483 O O . ALA B 1 177 ? -1.087 19.578 17.141 1 98.81 177 ALA B O 1
ATOM 3484 N N . ILE B 1 178 ? -1.592 19.859 15 1 98.88 178 ILE B N 1
ATOM 3485 C CA . ILE B 1 178 ? -2.812 19.062 15.094 1 98.88 178 ILE B CA 1
ATOM 3486 C C . ILE B 1 178 ? -2.553 17.641 14.578 1 98.88 178 ILE B C 1
ATOM 3488 O O . ILE B 1 178 ? -1.911 17.469 13.539 1 98.88 178 ILE B O 1
ATOM 3492 N N . VAL B 1 179 ? -2.914 16.609 15.336 1 98.94 179 VAL B N 1
ATOM 3493 C CA . VAL B 1 179 ? -2.945 15.203 14.938 1 98.94 179 VAL B CA 1
ATOM 3494 C C . VAL B 1 179 ? -4.395 14.734 14.797 1 98.94 179 VAL B C 1
ATOM 3496 O O . VAL B 1 179 ? -5.234 15.039 15.641 1 98.94 179 VAL B O 1
ATOM 3499 N N . PHE B 1 180 ? -4.695 14.031 13.734 1 98.94 180 PHE B N 1
ATOM 3500 C CA . PHE B 1 180 ? -6.094 13.664 13.562 1 98.94 180 PHE B CA 1
ATOM 3501 C C . PHE B 1 180 ? -6.223 12.367 12.766 1 98.94 180 PHE B C 1
ATOM 3503 O O . PHE B 1 180 ? -5.281 11.953 12.086 1 98.94 180 PHE B O 1
ATOM 3510 N N . GLN B 1 181 ? -7.363 11.688 12.984 1 98.94 181 GLN B N 1
ATOM 3511 C CA . GLN B 1 181 ? -7.711 10.531 12.164 1 98.94 181 GLN B CA 1
ATOM 3512 C C . GLN B 1 181 ? -7.98 10.938 10.727 1 98.94 181 GLN B C 1
ATOM 3514 O O . GLN B 1 181 ? -8.695 11.914 10.477 1 98.94 181 GLN B O 1
ATOM 3519 N N . ALA B 1 182 ? -7.43 10.227 9.828 1 98.69 182 ALA B N 1
ATOM 3520 C CA . ALA B 1 182 ? -7.484 10.625 8.43 1 98.69 182 ALA B CA 1
ATOM 3521 C C . ALA B 1 182 ? -8.914 10.57 7.895 1 98.69 182 ALA B C 1
ATOM 3523 O O . ALA B 1 182 ? -9.188 11.047 6.789 1 98.69 182 ALA B O 1
ATOM 3524 N N . THR B 1 183 ? -9.836 10 8.641 1 98.62 183 THR B N 1
ATOM 3525 C CA . THR B 1 183 ? -11.25 10 8.289 1 98.62 183 THR B CA 1
ATOM 3526 C C . THR B 1 183 ? -11.914 11.32 8.688 1 98.62 183 THR B C 1
ATOM 3528 O O . THR B 1 183 ? -13.055 11.586 8.32 1 98.62 183 THR B O 1
ATOM 3531 N N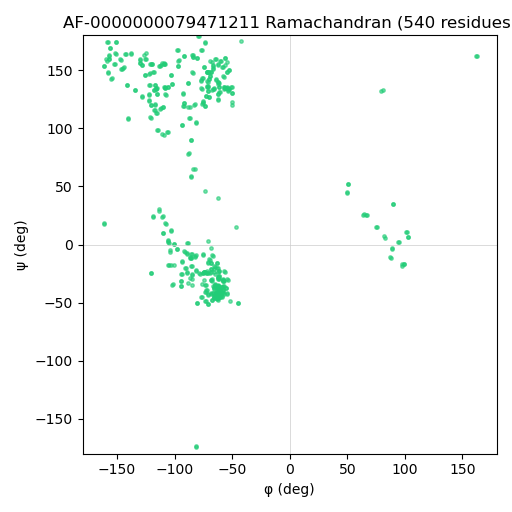 . LEU B 1 184 ? -11.211 12.156 9.422 1 98.88 184 LEU B N 1
ATOM 3532 C CA . LEU B 1 184 ? -11.75 13.445 9.844 1 98.88 184 LEU B CA 1
ATOM 3533 C C . LEU B 1 184 ? -11.875 14.398 8.664 1 98.88 184 LEU B C 1
ATOM 3535 O O . LEU B 1 184 ? -10.906 14.609 7.926 1 98.88 184 LEU B O 1
ATOM 3539 N N . LEU B 1 185 ? -13.039 14.953 8.477 1 98.81 185 LEU B N 1
ATOM 3540 C CA . LEU B 1 185 ? -13.234 15.977 7.457 1 98.81 185 LEU B CA 1
ATOM 3541 C C . LEU B 1 185 ? -12.555 17.281 7.855 1 98.81 185 LEU B C 1
ATOM 3543 O O . LEU B 1 185 ? -12.711 17.75 8.984 1 98.81 185 LEU B O 1
ATOM 3547 N N . HIS B 1 186 ? -11.82 17.844 6.949 1 98.75 186 HIS B N 1
ATOM 3548 C CA . HIS B 1 186 ? -11.062 19.062 7.207 1 98.75 186 HIS B CA 1
ATOM 3549 C C . HIS B 1 186 ? -10.734 19.797 5.906 1 98.75 186 HIS B C 1
ATOM 3551 O O . HIS B 1 186 ? -11.07 19.312 4.82 1 98.75 186 HIS B O 1
ATOM 3557 N N . ARG B 1 187 ? -10.148 20.969 6.047 1 97.62 187 ARG B N 1
ATOM 3558 C CA . ARG B 1 187 ? -9.656 21.719 4.902 1 97.62 187 ARG B CA 1
ATOM 3559 C C . ARG B 1 187 ? -8.641 22.781 5.336 1 97.62 187 ARG B C 1
ATOM 3561 O O . ARG B 1 187 ? -8.578 23.125 6.516 1 97.62 187 ARG B O 1
ATOM 3568 N N . GLY B 1 188 ? -7.758 23.125 4.398 1 96.88 188 GLY B N 1
ATOM 3569 C CA . GLY B 1 188 ? -7.035 24.375 4.562 1 96.88 188 GLY B CA 1
ATOM 3570 C C . GLY B 1 188 ? -7.891 25.594 4.309 1 96.88 188 GLY B C 1
ATOM 3571 O O . GLY B 1 188 ? -8.555 25.688 3.277 1 96.88 188 GLY B O 1
ATOM 3572 N N . GLY B 1 189 ? -7.914 26.469 5.18 1 96.75 189 GLY B N 1
ATOM 3573 C CA . GLY B 1 189 ? -8.695 27.688 5.027 1 96.75 189 GLY B CA 1
ATOM 3574 C C . GLY B 1 189 ? -8.102 28.672 4.035 1 96.75 189 GLY B C 1
ATOM 3575 O O . GLY B 1 189 ? -7.027 28.422 3.484 1 96.75 189 GLY B O 1
ATOM 3576 N N . ALA B 1 190 ? -8.875 29.719 3.797 1 96.56 190 ALA B N 1
ATOM 3577 C CA . ALA B 1 190 ? -8.391 30.781 2.924 1 96.56 190 ALA B CA 1
ATOM 3578 C C . ALA B 1 190 ? -7.387 31.672 3.648 1 96.56 190 ALA B C 1
ATOM 3580 O O . ALA B 1 190 ? -7.539 31.953 4.84 1 96.56 190 ALA B O 1
ATOM 3581 N N . ASN B 1 191 ? -6.398 32.031 2.898 1 97.44 191 ASN B N 1
ATOM 3582 C CA . ASN B 1 191 ? -5.477 33.031 3.445 1 97.44 191 ASN B CA 1
ATOM 3583 C C . ASN B 1 191 ? -5.867 34.438 3.039 1 97.44 191 ASN B C 1
ATOM 3585 O O . ASN B 1 191 ? -5.516 34.906 1.951 1 97.44 191 ASN B O 1
ATOM 3589 N N . ARG B 1 192 ? -6.473 35.156 3.963 1 97.5 192 ARG B N 1
ATOM 3590 C CA . ARG B 1 192 ? -6.914 36.531 3.736 1 97.5 192 ARG B CA 1
ATOM 3591 C C . ARG B 1 192 ? -5.93 37.531 4.332 1 97.5 192 ARG B C 1
ATOM 3593 O O . ARG B 1 192 ? -6.172 38.75 4.305 1 97.5 192 ARG B O 1
ATOM 3600 N N . SER B 1 193 ? -4.914 37.031 4.895 1 97.06 193 SER B N 1
ATOM 3601 C CA . SER B 1 193 ? -3.879 37.875 5.461 1 97.06 193 SER B CA 1
ATOM 3602 C C . SER B 1 193 ? -2.91 38.375 4.387 1 97.06 193 SER B C 1
ATOM 3604 O O . SER B 1 193 ? -3.15 38.156 3.193 1 97.06 193 SER B O 1
ATOM 3606 N N . LYS B 1 194 ? -1.844 39.062 4.828 1 96.19 194 LYS B N 1
ATOM 3607 C CA . LYS B 1 194 ? -0.896 39.656 3.891 1 96.19 194 LYS B CA 1
ATOM 3608 C C . LYS B 1 194 ? 0.409 38.844 3.854 1 96.19 194 LYS B C 1
ATOM 3610 O O . LYS B 1 194 ? 1.333 39.219 3.117 1 96.19 194 LYS B O 1
ATOM 3615 N N . ALA B 1 195 ? 0.459 37.781 4.559 1 94.69 195 ALA B N 1
ATOM 3616 C CA . ALA B 1 195 ? 1.691 37 4.648 1 94.69 195 ALA B CA 1
ATOM 3617 C C . ALA B 1 195 ? 1.436 35.531 4.328 1 94.69 195 ALA B C 1
ATOM 3619 O O . ALA B 1 195 ? 0.32 35.031 4.504 1 94.69 195 ALA B O 1
ATOM 3620 N N . PRO B 1 196 ? 2.512 34.875 3.863 1 94.38 196 PRO B N 1
ATOM 3621 C CA . PRO B 1 196 ? 2.357 33.406 3.689 1 94.38 196 PRO B CA 1
ATOM 3622 C C . PRO B 1 196 ? 2.18 32.688 5.012 1 94.38 196 PRO B C 1
ATOM 3624 O O . PRO B 1 196 ? 2.641 33.156 6.055 1 94.38 196 PRO B O 1
ATOM 3627 N N . ARG B 1 197 ? 1.541 31.641 4.969 1 96.75 197 ARG B N 1
ATOM 3628 C CA . ARG B 1 197 ? 1.382 30.75 6.113 1 96.75 197 ARG B CA 1
ATOM 3629 C C . ARG B 1 197 ? 1.991 29.391 5.828 1 96.75 197 ARG B C 1
ATOM 3631 O O . ARG B 1 197 ? 1.484 28.641 4.988 1 96.75 197 ARG B O 1
ATOM 3638 N N . GLN B 1 198 ? 3.016 29.016 6.57 1 96.88 198 GLN B N 1
ATOM 3639 C CA . GLN B 1 198 ? 3.746 27.781 6.348 1 96.88 198 GLN B CA 1
ATOM 3640 C C . GLN B 1 198 ? 3.34 26.719 7.363 1 96.88 198 GLN B C 1
ATOM 3642 O O . GLN B 1 198 ? 3.129 27.016 8.539 1 96.88 198 GLN B O 1
ATOM 3647 N N . ALA B 1 199 ? 3.191 25.516 6.883 1 98.44 199 ALA B N 1
ATOM 3648 C CA . ALA B 1 199 ? 2.969 24.312 7.68 1 98.44 199 ALA B CA 1
ATOM 3649 C C . ALA B 1 199 ? 3.699 23.109 7.078 1 98.44 199 ALA B C 1
ATOM 3651 O O . ALA B 1 199 ? 4.215 23.188 5.961 1 98.44 199 ALA B O 1
ATOM 3652 N N . PHE B 1 200 ? 3.848 22.109 7.809 1 98.25 200 PHE B N 1
ATOM 3653 C CA . PHE B 1 200 ? 4.227 20.828 7.219 1 98.25 200 PHE B CA 1
ATOM 3654 C C . PHE B 1 200 ? 3.307 19.719 7.703 1 98.25 200 PHE B C 1
ATOM 3656 O O . PHE B 1 200 ? 2.646 19.859 8.734 1 98.25 200 PHE B O 1
ATOM 3663 N N . THR B 1 201 ? 3.232 18.688 6.91 1 98.62 201 THR B N 1
ATOM 3664 C CA . THR B 1 201 ? 2.352 17.562 7.207 1 98.62 201 THR B CA 1
ATOM 3665 C C . THR B 1 201 ? 3.082 16.234 7.004 1 98.62 201 THR B C 1
ATOM 3667 O O . THR B 1 201 ? 3.867 16.094 6.066 1 98.62 201 THR B O 1
ATOM 3670 N N . ASN B 1 202 ? 2.963 15.375 7.922 1 98.88 202 ASN B N 1
ATOM 3671 C CA . ASN B 1 202 ? 3.285 13.953 7.816 1 98.88 202 ASN B CA 1
ATOM 3672 C C . ASN B 1 202 ? 2.041 13.086 7.969 1 98.88 202 ASN B C 1
ATOM 3674 O O . ASN B 1 202 ? 1.258 13.266 8.898 1 98.88 202 ASN B O 1
ATOM 3678 N N . GLN B 1 203 ? 1.882 12.234 7.066 1 98.88 203 GLN B N 1
ATOM 3679 C CA . GLN B 1 203 ? 0.791 11.266 7.117 1 98.88 203 GLN B CA 1
ATOM 3680 C C . GLN B 1 203 ? 1.326 9.844 7.227 1 98.88 203 GLN B C 1
ATOM 3682 O O . GLN B 1 203 ? 2.285 9.477 6.543 1 98.88 203 GLN B O 1
ATOM 3687 N N . TYR B 1 204 ? 0.753 9.117 8.109 1 98.94 204 TYR B N 1
ATOM 3688 C CA . TYR B 1 204 ? 1.132 7.738 8.375 1 98.94 204 TYR B CA 1
ATOM 3689 C C . TYR B 1 204 ? -0.029 6.789 8.094 1 98.94 204 TYR B C 1
ATOM 3691 O O . TYR B 1 204 ? -1.191 7.141 8.312 1 98.94 204 TYR B O 1
ATOM 3699 N N . CYS B 1 205 ? 0.287 5.57 7.656 1 98.88 205 CYS B N 1
ATOM 3700 C CA . CYS B 1 205 ? -0.816 4.699 7.27 1 98.88 205 CYS B CA 1
ATOM 3701 C C . CYS B 1 205 ? -0.587 3.273 7.762 1 98.88 205 CYS B C 1
ATOM 3703 O O . CYS B 1 205 ? 0.517 2.932 8.188 1 98.88 205 CYS B O 1
ATOM 3705 N N . GLU B 1 206 ? -1.625 2.506 7.754 1 98.69 206 GLU B N 1
ATOM 3706 C CA . GLU B 1 206 ? -1.561 1.074 8.023 1 98.69 206 GLU B CA 1
ATOM 3707 C C . GLU B 1 206 ? -0.527 0.388 7.137 1 98.69 206 GLU B C 1
ATOM 3709 O O . GLU B 1 206 ? -0.32 0.792 5.992 1 98.69 206 GLU B O 1
ATOM 3714 N N . PRO B 1 207 ? 0.065 -0.67 7.617 1 98.56 207 PRO B N 1
ATOM 3715 C CA . PRO B 1 207 ? 1.174 -1.284 6.883 1 98.56 207 PRO B CA 1
ATOM 3716 C C . PRO B 1 207 ? 0.706 -2.074 5.66 1 98.56 207 PRO B C 1
ATOM 3718 O O . PRO B 1 207 ? 1.526 -2.486 4.836 1 98.56 207 PRO B O 1
ATOM 3721 N N . TRP B 1 208 ? -0.605 -2.266 5.516 1 98.12 208 TRP B N 1
ATOM 3722 C CA . TRP B 1 208 ? -1.124 -3.1 4.438 1 98.12 208 TRP B CA 1
ATOM 3723 C C . TRP B 1 208 ? -1.733 -2.242 3.332 1 98.12 208 TRP B C 1
ATOM 3725 O O . TRP B 1 208 ? -2.256 -2.77 2.348 1 98.12 208 TRP B O 1
ATOM 3735 N N . VAL B 1 209 ? -1.696 -0.904 3.447 1 98.44 209 VAL B N 1
ATOM 3736 C CA . VAL B 1 209 ? -2.211 -0.04 2.389 1 98.44 209 VAL B CA 1
ATOM 3737 C C . VAL B 1 209 ? -1.052 0.658 1.683 1 98.44 209 VAL B C 1
ATOM 3739 O O . VAL B 1 209 ? 0.041 0.782 2.242 1 98.44 209 VAL B O 1
ATOM 3742 N N . ARG B 1 210 ? -1.32 1.034 0.466 1 98.38 210 ARG B N 1
ATOM 3743 C CA . ARG B 1 210 ? -0.322 1.691 -0.372 1 98.38 210 ARG B CA 1
ATOM 3744 C C . ARG B 1 210 ? -0.051 3.111 0.112 1 98.38 210 ARG B C 1
ATOM 3746 O O . ARG B 1 210 ? -0.98 3.842 0.464 1 98.38 210 ARG B O 1
ATOM 3753 N N . THR B 1 211 ? 1.198 3.531 0.179 1 98.69 211 THR B N 1
ATOM 3754 C CA . THR B 1 211 ? 1.57 4.887 0.569 1 98.69 211 THR B CA 1
ATOM 3755 C C . THR B 1 211 ? 1.272 5.875 -0.555 1 98.69 211 THR B C 1
ATOM 3757 O O . THR B 1 211 ? 1.305 5.512 -1.732 1 98.69 211 THR B O 1
ATOM 3760 N N . GLN B 1 212 ? 1.018 7.117 -0.21 1 98.25 212 GLN B N 1
ATOM 3761 C CA . GLN B 1 212 ? 0.734 8.156 -1.192 1 98.25 212 GLN B CA 1
ATOM 3762 C C . GLN B 1 212 ? 1.988 8.523 -1.98 1 98.25 212 GLN B C 1
ATOM 3764 O O . GLN B 1 212 ? 1.96 8.586 -3.211 1 98.25 212 GLN B O 1
ATOM 3769 N N . GLU B 1 213 ? 3.061 8.82 -1.275 1 98.56 213 GLU B N 1
ATOM 3770 C CA . GLU B 1 213 ? 4.336 9.086 -1.933 1 98.56 213 GLU B CA 1
ATOM 3771 C C . GLU B 1 213 ? 5.137 7.805 -2.131 1 98.56 213 GLU B C 1
ATOM 3773 O O . GLU B 1 213 ? 5.152 6.934 -1.259 1 98.56 213 GLU B O 1
ATOM 3778 N N . ASN B 1 214 ? 5.742 7.668 -3.24 1 98.69 214 ASN B N 1
ATOM 3779 C CA . ASN B 1 214 ? 6.68 6.574 -3.484 1 98.69 214 ASN B CA 1
ATOM 3780 C C . ASN B 1 214 ? 8.086 6.922 -3.002 1 98.69 214 ASN B C 1
ATOM 3782 O O . ASN B 1 214 ? 8.906 7.426 -3.771 1 98.69 214 ASN B O 1
ATOM 3786 N N . PHE B 1 215 ? 8.359 6.613 -1.811 1 98.69 215 PHE B N 1
ATOM 3787 C CA . PHE B 1 215 ? 9.633 6.973 -1.196 1 98.69 215 PHE B CA 1
ATOM 3788 C C . PHE B 1 215 ? 10.758 6.074 -1.708 1 98.69 215 PHE B C 1
ATOM 3790 O O . PHE B 1 215 ? 11.93 6.449 -1.667 1 98.69 215 PHE B O 1
ATOM 3797 N N . PHE B 1 216 ? 10.453 4.855 -2.184 1 98.5 216 PHE B N 1
ATOM 3798 C CA . PHE B 1 216 ? 11.484 3.965 -2.709 1 98.5 216 PHE B CA 1
ATOM 3799 C C . PHE B 1 216 ? 12.164 4.582 -3.922 1 98.5 216 PHE B C 1
ATOM 3801 O O . PHE B 1 216 ? 13.375 4.434 -4.102 1 98.5 216 PHE B O 1
ATOM 3808 N N . LEU B 1 217 ? 11.367 5.25 -4.715 1 98 217 LEU B N 1
ATOM 3809 C CA . LEU B 1 217 ? 11.914 5.898 -5.898 1 98 217 LEU B CA 1
ATOM 3810 C C . LEU B 1 217 ? 12.352 7.324 -5.586 1 98 217 LEU B C 1
ATOM 3812 O O . LEU B 1 217 ? 13.188 7.887 -6.293 1 98 217 LEU B O 1
ATOM 3816 N N . GLY B 1 218 ? 11.82 7.898 -4.508 1 97.44 218 GLY B N 1
ATOM 3817 C CA . GLY B 1 218 ? 12.031 9.312 -4.234 1 97.44 218 GLY B CA 1
ATOM 3818 C C . GLY B 1 218 ? 13.211 9.57 -3.314 1 97.44 218 GLY B C 1
ATOM 3819 O O . GLY B 1 218 ? 13.758 10.672 -3.297 1 97.44 218 GLY B O 1
ATOM 3820 N N . VAL B 1 219 ? 13.562 8.633 -2.506 1 97.94 219 VAL B N 1
ATOM 3821 C CA . VAL B 1 219 ? 14.672 8.773 -1.564 1 97.94 219 VAL B CA 1
ATOM 3822 C C . VAL B 1 219 ? 15.781 7.789 -1.915 1 97.94 219 VAL B C 1
ATOM 3824 O O . VAL B 1 219 ? 15.609 6.574 -1.772 1 97.94 219 VAL B O 1
ATOM 3827 N N . PRO B 1 220 ? 16.922 8.297 -2.348 1 95.69 220 PRO B N 1
ATOM 3828 C CA . PRO B 1 220 ? 18.016 7.395 -2.693 1 95.69 220 PRO B CA 1
ATOM 3829 C C . PRO B 1 220 ? 18.422 6.484 -1.535 1 95.69 220 PRO B C 1
ATOM 3831 O O . PRO B 1 220 ? 18.422 6.914 -0.379 1 95.69 220 PRO B O 1
ATOM 3834 N N . ARG B 1 221 ? 18.797 5.238 -1.896 1 95.62 221 ARG B N 1
ATOM 3835 C CA . ARG B 1 221 ? 19.156 4.242 -0.891 1 95.62 221 ARG B CA 1
ATOM 3836 C C . ARG B 1 221 ? 20.297 4.734 -0.012 1 95.62 221 ARG B C 1
ATOM 3838 O O . ARG B 1 221 ? 20.344 4.453 1.188 1 95.62 221 ARG B O 1
ATOM 3845 N N . GLU B 1 222 ? 21.234 5.477 -0.604 1 95 222 GLU B N 1
ATOM 3846 C CA . GLU B 1 222 ? 22.375 5.98 0.148 1 95 222 GLU B CA 1
ATOM 3847 C C . GLU B 1 222 ? 21.938 6.934 1.253 1 95 222 GLU B C 1
ATOM 3849 O O . GLU B 1 222 ? 22.547 6.977 2.324 1 95 222 GLU B O 1
ATOM 3854 N N . LEU B 1 223 ? 20.922 7.68 0.925 1 96.62 223 LEU B N 1
ATOM 3855 C CA . LEU B 1 223 ? 20.375 8.578 1.938 1 96.62 223 LEU B CA 1
ATOM 3856 C C . LEU B 1 223 ? 19.609 7.801 3.004 1 96.62 223 LEU B C 1
ATOM 3858 O O . LEU B 1 223 ? 19.766 8.062 4.199 1 96.62 223 LEU B O 1
ATOM 3862 N N . VAL B 1 224 ? 18.828 6.789 2.611 1 98.25 224 VAL B N 1
ATOM 3863 C CA . VAL B 1 224 ? 18.078 5.953 3.551 1 98.25 224 VAL B CA 1
ATOM 3864 C C . VAL B 1 224 ? 19.047 5.301 4.535 1 98.25 224 VAL B C 1
ATOM 3866 O O . VAL B 1 224 ? 18.766 5.215 5.73 1 98.25 224 VAL B O 1
ATOM 3869 N N . LYS B 1 225 ? 20.156 4.906 4.012 1 97.19 225 LYS B N 1
ATOM 3870 C CA . LYS B 1 225 ? 21.188 4.23 4.805 1 97.19 225 LYS B CA 1
ATOM 3871 C C . LYS B 1 225 ? 21.625 5.094 5.984 1 97.19 225 LYS B C 1
ATOM 3873 O O . LYS B 1 225 ? 22.016 4.566 7.031 1 97.19 225 LYS B O 1
ATOM 3878 N N . THR B 1 226 ? 21.594 6.375 5.836 1 96.75 226 THR B N 1
ATOM 3879 C CA . THR B 1 226 ? 22.078 7.281 6.867 1 96.75 226 THR B CA 1
ATOM 3880 C C . THR B 1 226 ? 20.984 7.578 7.887 1 96.75 226 THR B C 1
ATOM 3882 O O . THR B 1 226 ? 21.234 8.211 8.914 1 96.75 226 THR B O 1
ATOM 3885 N N . MET B 1 227 ? 19.781 7.152 7.637 1 98 227 MET B N 1
ATOM 3886 C CA . MET B 1 227 ? 18.641 7.453 8.5 1 98 227 MET B CA 1
ATOM 3887 C C . MET B 1 227 ? 18.562 6.473 9.664 1 98 227 MET B C 1
ATOM 3889 O O . MET B 1 227 ? 19.203 5.422 9.633 1 98 227 MET B O 1
ATOM 3893 N N . SER B 1 228 ? 17.844 6.832 10.695 1 98.38 228 SER B N 1
ATOM 3894 C CA . SER B 1 228 ? 17.656 5.945 11.844 1 98.38 228 SER B CA 1
ATOM 3895 C C . SER B 1 228 ? 16.938 4.664 11.438 1 98.38 228 SER B C 1
ATOM 3897 O O . SER B 1 228 ? 16.188 4.648 10.461 1 98.38 228 SER B O 1
ATOM 3899 N N . PRO B 1 229 ? 17.125 3.553 12.172 1 98.12 229 PRO B N 1
ATOM 3900 C CA . PRO B 1 229 ? 16.375 2.32 11.891 1 98.12 229 PRO B CA 1
ATOM 3901 C C . PRO B 1 229 ? 14.867 2.527 11.898 1 98.12 229 PRO B C 1
ATOM 3903 O O . PRO B 1 229 ? 14.156 1.928 11.086 1 98.12 229 PRO B O 1
ATOM 3906 N N . ARG B 1 230 ? 14.375 3.363 12.789 1 98.06 230 ARG B N 1
ATOM 3907 C CA . ARG B 1 230 ? 12.945 3.643 12.859 1 98.06 230 ARG B CA 1
ATOM 3908 C C . ARG B 1 230 ? 12.453 4.312 11.578 1 98.06 230 ARG B C 1
ATOM 3910 O O . ARG B 1 230 ? 11.406 3.953 11.047 1 98.06 230 ARG B O 1
ATOM 3917 N N . LEU B 1 231 ? 13.195 5.305 11.109 1 98.56 231 LEU B N 1
ATOM 3918 C CA . LEU B 1 231 ? 12.805 5.996 9.891 1 98.56 231 LEU B CA 1
ATOM 3919 C C . LEU B 1 231 ? 12.883 5.062 8.688 1 98.56 231 LEU B C 1
ATOM 3921 O O . LEU B 1 231 ? 12.047 5.125 7.785 1 98.56 231 LEU B O 1
ATOM 3925 N N . GLN B 1 232 ? 13.906 4.168 8.664 1 98.75 232 GLN B N 1
ATOM 3926 C CA . GLN B 1 232 ? 14 3.17 7.602 1 98.75 232 GLN B CA 1
ATOM 3927 C C . GLN B 1 232 ? 12.75 2.301 7.555 1 98.75 232 GLN B C 1
ATOM 3929 O O . GLN B 1 232 ? 12.203 2.043 6.48 1 98.75 232 GLN B O 1
ATOM 3934 N N . ARG B 1 233 ? 12.281 1.926 8.711 1 98.44 233 ARG B N 1
ATOM 3935 C CA . ARG B 1 233 ? 11.062 1.126 8.781 1 98.44 233 ARG B CA 1
ATOM 3936 C C . ARG B 1 233 ? 9.852 1.927 8.312 1 98.44 233 ARG B C 1
ATOM 3938 O O . ARG B 1 233 ? 9 1.407 7.586 1 98.44 233 ARG B O 1
ATOM 3945 N N . LEU B 1 234 ? 9.781 3.199 8.719 1 98.88 234 LEU B N 1
ATOM 3946 C CA . LEU B 1 234 ? 8.672 4.059 8.32 1 98.88 234 LEU B CA 1
ATOM 3947 C C . LEU B 1 234 ? 8.648 4.25 6.805 1 98.88 234 LEU B C 1
ATOM 3949 O O . LEU B 1 234 ? 7.582 4.43 6.211 1 98.88 234 LEU B O 1
ATOM 3953 N N . LEU B 1 235 ? 9.828 4.148 6.223 1 98.88 235 LEU B N 1
ATOM 3954 C CA . LEU B 1 235 ? 9.938 4.328 4.781 1 98.88 235 LEU B CA 1
ATOM 3955 C C . LEU B 1 235 ? 9.734 3.004 4.051 1 98.88 235 LEU B C 1
ATOM 3957 O O . LEU B 1 235 ? 9.898 2.932 2.83 1 98.88 235 LEU B O 1
ATOM 3961 N N . GLY B 1 236 ? 9.484 1.938 4.715 1 98.56 236 GLY B N 1
ATOM 3962 C CA . GLY B 1 236 ? 9.078 0.682 4.105 1 98.56 236 GLY B CA 1
ATOM 3963 C C . GLY B 1 236 ? 10.203 -0.335 4.039 1 98.56 236 GLY B C 1
ATOM 3964 O O . GLY B 1 236 ? 10.039 -1.407 3.451 1 98.56 236 GLY B O 1
ATOM 3965 N N . TYR B 1 237 ? 11.352 -0.035 4.633 1 98.69 237 TYR B N 1
ATOM 3966 C CA . TYR B 1 237 ? 12.477 -0.965 4.625 1 98.69 237 TYR B CA 1
ATOM 3967 C C . TYR B 1 237 ? 12.367 -1.961 5.773 1 98.69 237 TYR B C 1
ATOM 3969 O O . TYR B 1 237 ? 13.273 -2.061 6.605 1 98.69 237 TYR B O 1
ATOM 3977 N N . ASP B 1 238 ? 11.297 -2.67 5.777 1 97.88 238 ASP B N 1
ATOM 3978 C CA . ASP B 1 238 ? 11.016 -3.707 6.762 1 97.88 238 ASP B CA 1
ATOM 3979 C C . ASP B 1 238 ? 10.008 -4.723 6.219 1 97.88 238 ASP B C 1
ATOM 3981 O O . ASP B 1 238 ? 9.406 -4.5 5.164 1 97.88 238 ASP B O 1
ATOM 3985 N N . ILE B 1 239 ? 9.93 -5.883 6.848 1 97.81 239 ILE B N 1
ATOM 3986 C CA . ILE B 1 239 ? 8.922 -6.895 6.543 1 97.81 239 ILE B CA 1
ATOM 3987 C C . ILE B 1 239 ? 7.703 -6.699 7.445 1 97.81 239 ILE B C 1
ATOM 3989 O O . ILE B 1 239 ? 7.844 -6.539 8.664 1 97.81 239 ILE B O 1
ATOM 3993 N N . TRP B 1 240 ? 6.613 -6.516 6.855 1 97.75 240 TRP B N 1
ATOM 3994 C CA . TRP B 1 240 ? 5.391 -6.688 7.633 1 97.75 240 TRP B CA 1
ATOM 3995 C C . TRP B 1 240 ? 4.926 -8.141 7.602 1 97.75 240 TRP B C 1
ATOM 3997 O O . TRP B 1 240 ? 4.688 -8.703 6.527 1 97.75 240 TRP B O 1
ATOM 4007 N N . PRO B 1 241 ? 4.871 -8.773 8.695 1 92.62 241 PRO B N 1
ATOM 4008 C CA . PRO B 1 241 ? 4.617 -10.219 8.727 1 92.62 241 PRO B CA 1
ATOM 4009 C C . PRO B 1 241 ? 3.338 -10.602 7.984 1 92.62 241 PRO B C 1
ATOM 4011 O O . PRO B 1 241 ? 2.354 -9.859 8.016 1 92.62 241 PRO B O 1
ATOM 4014 N N . PRO B 1 242 ? 3.396 -11.836 7.406 1 88.44 242 PRO B N 1
ATOM 4015 C CA . PRO B 1 242 ? 4.523 -12.766 7.496 1 88.44 242 PRO B CA 1
ATOM 4016 C C . PRO B 1 242 ? 5.641 -12.445 6.508 1 88.44 242 PRO B C 1
ATOM 4018 O O . PRO B 1 242 ? 6.793 -12.828 6.727 1 88.44 242 PRO B O 1
ATOM 4021 N N . PHE B 1 243 ? 5.312 -11.695 5.367 1 92.38 243 PHE B N 1
ATOM 4022 C CA . PHE B 1 243 ? 6.406 -11.57 4.41 1 92.38 243 PHE B CA 1
ATOM 4023 C C . PHE B 1 243 ? 6.16 -10.406 3.457 1 92.38 243 PHE B C 1
ATOM 4025 O O . PHE B 1 243 ? 6.773 -10.328 2.391 1 92.38 243 PHE B O 1
ATOM 4032 N N . MET B 1 244 ? 5.289 -9.508 3.779 1 96.88 244 MET B N 1
ATOM 4033 C CA . MET B 1 244 ? 5 -8.367 2.912 1 96.88 244 MET B CA 1
ATOM 4034 C C . MET B 1 244 ? 6.164 -7.387 2.889 1 96.88 244 MET B C 1
ATOM 4036 O O . MET B 1 244 ? 6.734 -7.07 3.936 1 96.88 244 MET B O 1
ATOM 4040 N N . GLY B 1 245 ? 6.48 -6.949 1.734 1 97.69 245 GLY B N 1
ATOM 4041 C CA . GLY B 1 245 ? 7.535 -5.961 1.577 1 97.69 245 GLY B CA 1
ATOM 4042 C C . GLY B 1 245 ? 8.891 -6.574 1.282 1 97.69 245 GLY B C 1
ATOM 4043 O O . GLY B 1 245 ? 9.891 -5.859 1.154 1 97.69 245 GLY B O 1
ATOM 4044 N N . HIS B 1 246 ? 8.945 -7.914 1.158 1 97.88 246 HIS B N 1
ATOM 4045 C CA . HIS B 1 246 ? 10.219 -8.57 0.905 1 97.88 246 HIS B CA 1
ATOM 4046 C C . HIS B 1 246 ? 10.758 -8.211 -0.476 1 97.88 246 HIS B C 1
ATOM 4048 O O . HIS B 1 246 ? 9.992 -7.855 -1.372 1 97.88 246 HIS B O 1
ATOM 4054 N N . VAL B 1 247 ? 12.039 -8.289 -0.581 1 98.19 247 VAL B N 1
ATOM 4055 C CA . VAL B 1 247 ? 12.766 -7.996 -1.814 1 98.19 247 VAL B CA 1
ATOM 4056 C C . VAL B 1 247 ? 13.438 -9.266 -2.328 1 98.19 247 VAL B C 1
ATOM 4058 O O . VAL B 1 247 ? 14.516 -9.641 -1.858 1 98.19 247 VAL B O 1
ATOM 4061 N N . THR B 1 248 ? 12.805 -9.914 -3.281 1 95.25 248 THR B N 1
ATOM 4062 C CA . THR B 1 248 ? 13.328 -11.148 -3.852 1 95.25 248 THR B CA 1
ATOM 4063 C C . THR B 1 248 ? 13.688 -12.141 -2.75 1 95.25 248 THR B C 1
ATOM 4065 O O . THR B 1 248 ? 14.82 -12.633 -2.701 1 95.25 248 THR B O 1
ATOM 4068 N N . ALA B 1 249 ? 12.766 -12.391 -1.876 1 92.25 249 ALA B N 1
ATOM 4069 C CA . ALA B 1 249 ? 12.828 -13.383 -0.805 1 92.25 249 ALA B CA 1
ATOM 4070 C C . ALA B 1 249 ? 13.734 -12.898 0.33 1 92.25 249 ALA B C 1
ATOM 4072 O O . ALA B 1 249 ? 14.133 -13.695 1.188 1 92.25 249 ALA B O 1
ATOM 4073 N N . SER B 1 250 ? 14.055 -11.641 0.354 1 95.75 250 SER B N 1
ATOM 4074 C CA . SER B 1 250 ? 14.961 -11.148 1.388 1 95.75 250 SER B CA 1
ATOM 4075 C C . SER B 1 250 ? 14.391 -9.914 2.076 1 95.75 250 SER B C 1
ATOM 4077 O O . SER B 1 250 ? 13.477 -9.266 1.551 1 95.75 250 SER B O 1
ATOM 4079 N N . HIS B 1 251 ? 14.922 -9.68 3.287 1 97.56 251 HIS B N 1
ATOM 4080 C CA . HIS B 1 251 ? 14.578 -8.469 4.016 1 97.56 251 HIS B CA 1
ATOM 4081 C C . HIS B 1 251 ? 15.016 -7.223 3.248 1 97.56 251 HIS B C 1
ATOM 4083 O O . HIS B 1 251 ? 16.125 -7.188 2.693 1 97.56 251 HIS B O 1
ATOM 4089 N N . PRO B 1 252 ? 14.242 -6.168 3.221 1 98 252 PRO B N 1
ATOM 4090 C CA . PRO B 1 252 ? 14.586 -4.969 2.449 1 98 252 PRO B CA 1
ATOM 4091 C C . PRO B 1 252 ? 15.883 -4.316 2.916 1 98 252 PRO B C 1
ATOM 4093 O O . PRO B 1 252 ? 16.578 -3.664 2.125 1 98 252 PRO B O 1
ATOM 4096 N N . LEU B 1 253 ? 16.266 -4.465 4.148 1 97.88 253 LEU B N 1
ATOM 4097 C CA . LEU B 1 253 ? 17.484 -3.85 4.68 1 97.88 253 LEU B CA 1
ATOM 4098 C C . LEU B 1 253 ? 18.719 -4.359 3.939 1 97.88 253 LEU B C 1
ATOM 4100 O O . LEU B 1 253 ? 19.75 -3.684 3.912 1 97.88 253 LEU B O 1
ATOM 4104 N N . LYS B 1 254 ? 18.594 -5.535 3.324 1 97.5 254 LYS B N 1
ATOM 4105 C CA . LYS B 1 254 ? 19.703 -6.078 2.557 1 97.5 254 LYS B CA 1
ATOM 4106 C C . LYS B 1 254 ? 20.078 -5.152 1.401 1 97.5 254 LYS B C 1
ATOM 4108 O O . LYS B 1 254 ? 21.25 -5.066 1.022 1 97.5 254 LYS B O 1
ATOM 4113 N N . THR B 1 255 ? 19.109 -4.426 0.902 1 97.75 255 THR B N 1
ATOM 4114 C CA . THR B 1 255 ? 19.344 -3.551 -0.242 1 97.75 255 THR B CA 1
ATOM 4115 C C . THR B 1 255 ? 20.203 -2.355 0.16 1 97.75 255 THR B C 1
ATOM 4117 O O . THR B 1 255 ? 20.719 -1.646 -0.7 1 97.75 255 THR B O 1
ATOM 4120 N N . LEU B 1 256 ? 20.344 -2.086 1.484 1 97.62 256 LEU B N 1
ATOM 4121 C CA . LEU B 1 256 ? 21.109 -0.943 1.965 1 97.62 256 LEU B CA 1
ATOM 4122 C C . LEU B 1 256 ? 22.562 -1.331 2.219 1 97.62 256 LEU B C 1
ATOM 4124 O O . LEU B 1 256 ? 23.406 -0.473 2.525 1 97.62 256 LEU B O 1
ATOM 4128 N N . GLU B 1 257 ? 22.812 -2.604 2.068 1 96.56 257 GLU B N 1
ATOM 4129 C CA . GLU B 1 257 ? 24.172 -3.064 2.293 1 96.56 257 GLU B CA 1
ATOM 4130 C C . GLU B 1 257 ? 25.094 -2.619 1.164 1 96.56 257 GLU B C 1
ATOM 4132 O O . GLU B 1 257 ? 24.688 -2.559 0.004 1 96.56 257 GLU B O 1
ATOM 4137 N N . ASP B 1 258 ? 26.359 -2.379 1.535 1 94.19 258 ASP B N 1
ATOM 4138 C CA . ASP B 1 258 ? 27.359 -2.012 0.532 1 94.19 258 ASP B CA 1
ATOM 4139 C C . ASP B 1 258 ? 27.547 -3.133 -0.487 1 94.19 258 ASP B C 1
ATOM 4141 O O . ASP B 1 258 ? 27.719 -4.297 -0.114 1 94.19 258 ASP B O 1
ATOM 4145 N N . GLY B 1 259 ? 27.469 -2.73 -1.762 1 90.94 259 GLY B N 1
ATOM 4146 C CA . GLY B 1 259 ? 27.719 -3.707 -2.811 1 90.94 259 GLY B CA 1
ATOM 4147 C C . GLY B 1 259 ? 26.516 -4.57 -3.127 1 90.94 259 GLY B C 1
ATOM 4148 O O . GLY B 1 259 ? 26.625 -5.547 -3.869 1 90.94 259 GLY B O 1
ATOM 4149 N N . TYR B 1 260 ? 25.422 -4.238 -2.545 1 93.75 260 TYR B N 1
ATOM 4150 C CA . TYR B 1 260 ? 24.219 -5 -2.84 1 93.75 260 TYR B CA 1
ATOM 4151 C C . TYR B 1 260 ? 23.953 -5.055 -4.34 1 93.75 260 TYR B C 1
ATOM 4153 O O . TYR B 1 260 ? 24 -4.027 -5.023 1 93.75 260 TYR B O 1
ATOM 4161 N N . LEU B 1 261 ? 23.672 -6.309 -4.801 1 90.88 261 LEU B N 1
ATOM 4162 C CA . LEU B 1 261 ? 23.266 -6.57 -6.176 1 90.88 261 LEU B CA 1
ATOM 4163 C C . LEU B 1 261 ? 21.906 -7.266 -6.211 1 90.88 261 LEU B C 1
ATOM 4165 O O . LEU B 1 261 ? 21.719 -8.297 -5.574 1 90.88 261 LEU B O 1
ATOM 4169 N N . PRO B 1 262 ? 21 -6.68 -6.898 1 91.5 262 PRO B N 1
ATOM 4170 C CA . PRO B 1 262 ? 19.719 -7.375 -7.02 1 91.5 262 PRO B CA 1
ATOM 4171 C C . PRO B 1 262 ? 19.859 -8.781 -7.609 1 91.5 262 PRO B C 1
ATOM 4173 O O . PRO B 1 262 ? 20.484 -8.953 -8.656 1 91.5 262 PRO B O 1
ATOM 4176 N N . PRO B 1 263 ? 19.266 -9.734 -7.09 1 89.62 263 PRO B N 1
ATOM 4177 C CA . PRO B 1 263 ? 19.438 -11.125 -7.531 1 89.62 263 PRO B CA 1
ATOM 4178 C C . PRO B 1 263 ? 19 -11.344 -8.977 1 89.62 263 PRO B C 1
ATOM 4180 O O . PRO B 1 263 ? 19.531 -12.219 -9.664 1 89.62 263 PRO B O 1
ATOM 4183 N N . VAL B 1 264 ? 18.062 -10.586 -9.43 1 91.12 264 VAL B N 1
ATOM 4184 C CA . VAL B 1 264 ? 17.516 -10.805 -10.758 1 91.12 264 VAL B CA 1
ATOM 4185 C C . VAL B 1 264 ? 18.562 -10.461 -11.82 1 91.12 264 VAL B C 1
ATOM 4187 O O . VAL B 1 264 ? 18.438 -10.867 -12.977 1 91.12 264 VAL B O 1
ATOM 4190 N N . LEU B 1 265 ? 19.516 -9.641 -11.508 1 85.31 265 LEU B N 1
ATOM 4191 C CA . LEU B 1 265 ? 20.578 -9.281 -12.445 1 85.31 265 LEU B CA 1
ATOM 4192 C C . LEU B 1 265 ? 21.625 -10.391 -12.523 1 85.31 265 LEU B C 1
ATOM 4194 O O . LEU B 1 265 ? 22.328 -10.5 -13.523 1 85.31 265 LEU B O 1
ATOM 4198 N N . VAL B 1 266 ? 21.734 -11.18 -11.508 1 69.81 266 VAL B N 1
ATOM 4199 C CA . VAL B 1 266 ? 22.703 -12.281 -11.508 1 69.81 266 VAL B CA 1
ATOM 4200 C C . VAL B 1 266 ? 22.188 -13.43 -12.367 1 69.81 266 VAL B C 1
ATOM 4202 O O . VAL B 1 266 ? 22.938 -14.055 -13.109 1 69.81 266 VAL B O 1
ATOM 4205 N N . ASP B 1 267 ? 20.984 -13.594 -12.352 1 62.56 267 ASP B N 1
ATOM 4206 C CA . ASP B 1 267 ? 20.359 -14.727 -13.016 1 62.56 267 ASP B CA 1
ATOM 4207 C C . ASP B 1 267 ? 20.109 -14.438 -14.5 1 62.56 267 ASP B C 1
ATOM 4209 O O . ASP B 1 267 ? 20.047 -15.359 -15.312 1 62.56 267 ASP B O 1
ATOM 4213 N N . ARG B 1 268 ? 19.797 -13.227 -14.859 1 56.91 268 ARG B N 1
ATOM 4214 C CA . ARG B 1 268 ? 19.562 -12.938 -16.266 1 56.91 268 ARG B CA 1
ATOM 4215 C C . ARG B 1 268 ? 20.812 -13.188 -17.094 1 56.91 268 ARG B C 1
ATOM 4217 O O . ARG B 1 268 ? 21.703 -12.32 -17.172 1 56.91 268 ARG B O 1
ATOM 4224 N N . VAL B 1 269 ? 21.484 -14.195 -16.797 1 43.03 269 VAL B N 1
ATOM 4225 C CA . VAL B 1 269 ? 22.594 -14.555 -17.688 1 43.03 269 VAL B CA 1
ATOM 4226 C C . VAL B 1 269 ? 22.156 -14.398 -19.141 1 43.03 269 VAL B C 1
ATOM 4228 O O . VAL B 1 269 ? 20.969 -14.445 -19.453 1 43.03 269 VAL B O 1
ATOM 4231 N N . VAL B 1 270 ? 23.219 -14.617 -20.234 1 36.66 270 VAL B N 1
ATOM 4232 C CA . VAL B 1 270 ? 23.719 -14.234 -21.562 1 36.66 270 VAL B CA 1
ATOM 4233 C C . VAL B 1 270 ? 22.797 -14.805 -22.641 1 36.66 270 VAL B C 1
ATOM 4235 O O . VAL B 1 270 ? 22.797 -16.016 -22.891 1 36.66 270 VAL B O 1
ATOM 4238 N N . GLU B 1 271 ? 21.594 -14.695 -22.516 1 36.66 271 GLU B N 1
ATOM 4239 C CA . GLU B 1 271 ? 21.172 -15.023 -23.859 1 36.66 271 GLU B CA 1
ATOM 4240 C C . GLU B 1 271 ? 22 -14.281 -24.906 1 36.66 271 GLU B C 1
ATOM 4242 O O . GLU B 1 271 ? 21.734 -14.367 -26.109 1 36.66 271 GLU B O 1
ATOM 4247 N N . GLY B 1 272 ? 23.125 -13.727 -24.5 1 29.98 272 GLY B N 1
ATOM 4248 C CA . GLY B 1 272 ? 23.984 -13.609 -25.672 1 29.98 272 GLY B CA 1
ATOM 4249 C C . GLY B 1 272 ? 24.359 -14.953 -26.266 1 29.98 272 GLY B C 1
ATOM 4250 O O . GLY B 1 272 ? 24.406 -15.961 -25.562 1 29.98 272 GLY B O 1
#

Nearest PDB structures (foldseek):
  5zm2-assembly1_B  TM=8.893E-01  e=5.845E-19  Aspergillus stellatus
  7cl2-assembly3_F  TM=8.250E-01  e=3.525E-14  Streptomyces kanamyceticus
  7cl2-assembly2_D-2  TM=8.115E-01  e=4.762E-14  Streptomyces kanamyceticus
  6s0r-assembly2_B  TM=8.209E-01  e=7.255E-14  Streptomyces kanamyceticus
  7cl5-assembly2_D-2  TM=8.234E-01  e=2.725E-13  Streptomyces kanamyceticus

Organism: NCBI:txid2803784

pLDDT: mean 93.9, std 11.05, range [29.98, 98.94]